Protein AF-A0A933A184-F1 (afdb_monomer)

Radius of gyration: 26.59 Å; Cα contacts (8 Å, |Δi|>4): 649; chains: 1; bounding box: 54×58×76 Å

Secondary structure (DSSP, 8-state):
-PPPTTTSPEEEE-S-HHHHHHHHHHHHHTT--EEEESSHHHHHHHHHHH--SEEEEETT-TTTTHHHHHHHHHHH----EEEEESS--HHHHHHHHHTT-SEEEESS--HHHHHHHHHHHHHHHTTSSSS--SEEEETTEEEETTTTEEEETTEE----HHHHHHHHHHHHSTT-EEEHHHHHHHHHTT-TTS-TT--HHHHHHHHHHHTT--GGG-SSEEEETTTEEEE--GGGSS-----TT-HHHHHHHHT--S-EEEE-TT-BEEEE-HHHHHHH---HHHHTTTSBHHHHH-TTSSSSS-TTS--HHHHHHHH-S--EEEEEE-TTS-EEEEEEEEPPTTS-SS--EEEEEE---TT-----------------

Nearest PDB structures (foldseek):
  4kfc-assembly1_B  TM=5.289E-01  e=9.473E-19  Escherichia coli K-12
  8fk2-assembly1_B  TM=9.811E-01  e=9.870E-12  Streptococcus mutans UA159
  6lgq-assembly1_D  TM=5.251E-01  e=1.660E-16  Escherichia coli
  1nxp-assembly1_A  TM=9.688E-01  e=1.565E-10  Streptococcus pneumoniae TIGR4
  6vbf-assembly1_A-2  TM=9.503E-01  e=6.748E-11  Acinetobacter baumannii

Mean predicted aligned error: 20.68 Å

pLDDT: mean 70.11, std 17.93, range [24.34, 97.81]

Structure (mmCIF, N/CA/C/O backbone):
data_AF-A0A933A184-F1
#
_entry.id   AF-A0A933A184-F1
#
loop_
_atom_site.group_PDB
_atom_site.id
_atom_site.type_symbol
_atom_site.label_atom_id
_atom_site.label_alt_id
_atom_site.label_comp_id
_atom_site.label_asym_id
_atom_site.label_entity_id
_atom_site.label_seq_id
_atom_site.pdbx_PDB_ins_code
_atom_site.Cartn_x
_atom_site.Cartn_y
_atom_site.Cartn_z
_atom_site.occupancy
_atom_site.B_iso_or_equiv
_atom_site.auth_seq_id
_atom_site.auth_comp_id
_atom_site.auth_asym_id
_atom_site.auth_atom_id
_atom_site.pdbx_PDB_model_num
ATOM 1 N N . MET A 1 1 ? -9.475 -7.153 -27.222 1.00 28.38 1 MET A N 1
ATOM 2 C CA . MET A 1 1 ? -8.738 -8.200 -26.487 1.00 28.38 1 MET A CA 1
ATOM 3 C C . MET A 1 1 ? -7.811 -7.467 -25.534 1.00 28.38 1 MET A C 1
ATOM 5 O O . MET A 1 1 ? -6.700 -7.119 -25.910 1.00 28.38 1 MET A O 1
ATOM 9 N N . GLU A 1 2 ? -8.349 -7.052 -24.390 1.00 27.42 2 GLU A N 1
ATOM 10 C CA . GLU A 1 2 ? -7.626 -6.240 -23.407 1.00 27.42 2 GLU A CA 1
ATOM 11 C C . GLU A 1 2 ? -6.734 -7.160 -22.573 1.00 27.42 2 GLU A C 1
ATOM 13 O O . GLU A 1 2 ? -7.216 -8.115 -21.969 1.00 27.42 2 GLU A O 1
ATOM 18 N N . LEU A 1 3 ? -5.425 -6.912 -22.611 1.00 30.03 3 LEU A N 1
ATOM 19 C CA . LEU A 1 3 ? -4.430 -7.655 -21.840 1.00 30.03 3 LEU A CA 1
ATOM 20 C C . LEU A 1 3 ? -4.545 -7.244 -20.368 1.00 30.03 3 LEU A C 1
ATOM 22 O O . LEU A 1 3 ? -4.397 -6.065 -20.038 1.00 30.03 3 LEU A O 1
ATOM 26 N N . SER A 1 4 ? -4.800 -8.213 -19.488 1.00 37.06 4 SER A N 1
ATOM 27 C CA . SER A 1 4 ? -4.857 -7.993 -18.040 1.00 37.06 4 SER A CA 1
ATOM 28 C C . SER A 1 4 ? -3.485 -7.550 -17.507 1.00 37.06 4 SER A C 1
ATOM 30 O O . SER A 1 4 ? -2.444 -7.881 -18.071 1.00 37.06 4 SER A O 1
ATOM 32 N N . ALA A 1 5 ? -3.427 -6.845 -16.372 1.00 42.38 5 ALA A N 1
ATOM 33 C CA . ALA A 1 5 ? -2.159 -6.544 -15.695 1.00 42.38 5 ALA A CA 1
ATOM 34 C C . ALA A 1 5 ? -1.381 -7.808 -15.261 1.00 42.38 5 ALA A C 1
ATOM 36 O O . ALA A 1 5 ? -0.171 -7.729 -15.073 1.00 42.38 5 ALA A O 1
ATOM 37 N N . THR A 1 6 ? -2.048 -8.966 -15.170 1.00 42.75 6 THR A N 1
ATOM 38 C CA . THR A 1 6 ? -1.423 -10.292 -15.001 1.00 42.75 6 THR A CA 1
ATOM 39 C C . THR A 1 6 ? -0.834 -10.886 -16.287 1.00 42.75 6 THR A C 1
ATOM 41 O O . THR A 1 6 ? -0.035 -11.811 -16.190 1.00 42.75 6 THR A O 1
ATOM 44 N N . ASP A 1 7 ? -1.152 -10.339 -17.466 1.00 56.91 7 ASP A N 1
ATOM 45 C CA . ASP A 1 7 ? -0.540 -10.722 -18.751 1.00 56.91 7 ASP A CA 1
ATOM 46 C C . ASP A 1 7 ? 0.686 -9.859 -19.101 1.00 56.91 7 ASP A C 1
ATOM 48 O O . ASP A 1 7 ? 1.442 -10.176 -20.026 1.00 56.91 7 ASP A O 1
ATOM 52 N N . ARG A 1 8 ? 0.900 -8.747 -18.381 1.00 78.00 8 ARG A N 1
ATOM 53 C CA . ARG A 1 8 ? 2.019 -7.829 -18.626 1.00 78.00 8 ARG A CA 1
ATOM 54 C C . ARG A 1 8 ? 3.267 -8.316 -17.882 1.00 78.00 8 ARG A C 1
ATOM 56 O O . ARG A 1 8 ? 3.212 -8.540 -16.674 1.00 78.00 8 ARG A O 1
ATOM 63 N N . PRO A 1 9 ? 4.408 -8.481 -18.570 1.00 90.25 9 PRO A N 1
ATOM 64 C CA . PRO A 1 9 ? 5.586 -9.089 -17.968 1.00 90.25 9 PRO A CA 1
ATOM 65 C C . PRO A 1 9 ? 6.286 -8.144 -16.983 1.00 90.25 9 PRO A C 1
ATOM 67 O O . PRO A 1 9 ? 6.159 -6.921 -17.063 1.00 90.25 9 PRO A O 1
ATOM 70 N N . ILE A 1 10 ? 7.086 -8.712 -16.085 1.00 95.56 10 ILE A N 1
ATOM 71 C CA . ILE A 1 10 ? 8.106 -7.986 -15.327 1.00 95.56 10 ILE A CA 1
ATOM 72 C C . ILE A 1 10 ? 9.330 -7.825 -16.229 1.00 95.56 10 ILE A C 1
ATOM 74 O O . ILE A 1 10 ? 9.844 -8.808 -16.762 1.00 95.56 10 ILE A O 1
ATOM 78 N N . LEU A 1 11 ? 9.814 -6.597 -16.397 1.00 97.19 11 LEU A N 1
ATOM 79 C CA . LEU A 1 11 ? 11.060 -6.322 -17.105 1.00 97.19 11 LEU A CA 1
ATOM 80 C C . LEU A 1 11 ? 12.222 -6.307 -16.112 1.00 97.19 11 LEU A C 1
ATOM 82 O O . LEU A 1 11 ? 12.249 -5.480 -15.206 1.00 97.19 11 LEU A O 1
ATOM 86 N N . VAL A 1 12 ? 13.189 -7.208 -16.289 1.00 97.81 12 VAL A N 1
ATOM 87 C CA . VAL A 1 12 ? 14.422 -7.264 -15.492 1.00 97.81 12 VAL A CA 1
ATOM 88 C C . VAL A 1 12 ? 15.578 -6.717 -16.323 1.00 97.81 12 VAL A C 1
ATOM 90 O O . VAL A 1 12 ? 16.049 -7.372 -17.254 1.00 97.81 12 VAL A O 1
ATOM 93 N N . ALA A 1 13 ? 16.045 -5.523 -15.972 1.00 97.50 13 ALA A N 1
ATOM 94 C CA . ALA A 1 13 ? 17.185 -4.854 -16.580 1.00 97.50 13 ALA A CA 1
ATOM 95 C C . ALA A 1 13 ? 18.401 -4.928 -15.642 1.00 97.50 13 ALA A C 1
ATOM 97 O O . ALA A 1 13 ? 18.451 -4.256 -14.610 1.00 97.50 13 ALA A O 1
ATOM 98 N N . ASP A 1 14 ? 19.385 -5.753 -15.996 1.00 95.81 14 ASP A N 1
ATOM 99 C CA . ASP A 1 14 ? 20.634 -5.922 -15.240 1.00 95.81 14 ASP A CA 1
ATOM 100 C C . ASP A 1 14 ? 21.777 -6.216 -16.214 1.00 95.81 14 ASP A C 1
ATOM 102 O O . ASP A 1 14 ? 21.627 -7.085 -17.067 1.00 95.81 14 ASP A O 1
ATOM 106 N N . GLY A 1 15 ? 22.908 -5.515 -16.106 1.00 94.50 15 GLY A N 1
ATOM 107 C CA . GLY A 1 15 ? 24.090 -5.750 -16.942 1.00 94.50 15 GLY A CA 1
ATOM 108 C C . GLY A 1 15 ? 24.782 -7.095 -16.686 1.00 94.50 15 GLY A C 1
ATOM 109 O O . GLY A 1 15 ? 25.413 -7.649 -17.586 1.00 94.50 15 GLY A O 1
ATOM 110 N N . ASP A 1 16 ? 24.626 -7.677 -15.494 1.00 94.31 16 ASP A N 1
ATOM 111 C CA . ASP A 1 16 ? 25.184 -8.984 -15.148 1.00 94.31 16 ASP A CA 1
ATOM 112 C C . ASP A 1 16 ? 24.213 -10.108 -15.545 1.00 94.31 16 ASP A C 1
ATOM 114 O O . ASP A 1 16 ? 23.157 -10.312 -14.941 1.00 94.31 16 ASP A O 1
ATOM 118 N N . ALA A 1 17 ? 24.597 -10.893 -16.555 1.00 93.81 17 ALA A N 1
ATOM 119 C CA . ALA A 1 17 ? 23.784 -11.994 -17.066 1.00 93.81 17 ALA A CA 1
ATOM 120 C C . ALA A 1 17 ? 23.496 -13.096 -16.029 1.00 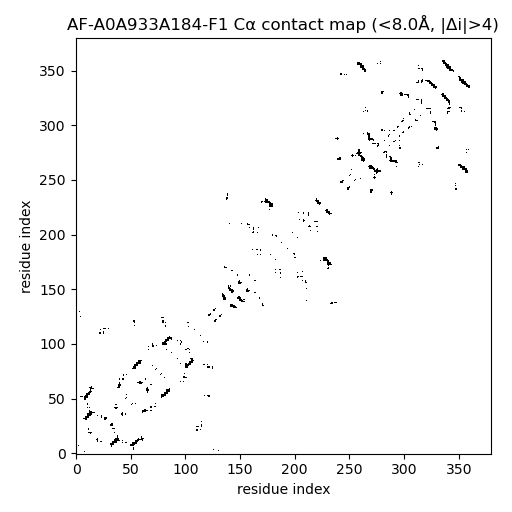93.81 17 ALA A C 1
ATOM 122 O O . ALA A 1 17 ? 22.443 -13.735 -16.095 1.00 93.81 17 ALA A O 1
ATOM 123 N N . ARG A 1 18 ? 24.397 -13.335 -15.065 1.00 93.00 18 ARG A N 1
ATOM 124 C CA . ARG A 1 18 ? 24.182 -14.337 -14.010 1.00 93.00 18 ARG A CA 1
ATOM 125 C C . ARG A 1 18 ? 23.131 -13.853 -13.021 1.00 93.00 18 ARG A C 1
ATOM 127 O O . ARG A 1 18 ? 22.246 -14.636 -12.670 1.00 93.00 18 ARG A O 1
ATOM 134 N N . ASN A 1 19 ? 23.205 -12.590 -12.603 1.00 92.06 19 ASN A N 1
ATOM 135 C CA . ASN A 1 19 ? 22.214 -12.000 -11.699 1.00 92.06 19 ASN A CA 1
ATOM 136 C C . ASN A 1 19 ? 20.852 -11.888 -12.381 1.00 92.06 19 ASN A C 1
ATOM 138 O O . ASN A 1 19 ? 19.857 -12.346 -11.820 1.00 92.06 19 ASN A O 1
ATOM 142 N N . ARG A 1 20 ? 20.820 -11.407 -13.630 1.00 94.81 20 ARG A N 1
ATOM 143 C CA . ARG A 1 20 ? 19.601 -11.324 -14.444 1.00 94.81 20 ARG A CA 1
ATOM 144 C C . ARG A 1 20 ? 18.892 -12.677 -14.551 1.00 94.81 20 ARG A C 1
ATOM 146 O O . ARG A 1 20 ? 17.727 -12.785 -14.172 1.00 94.81 20 ARG A O 1
ATOM 153 N N . ARG A 1 21 ? 19.632 -13.736 -14.914 1.00 93.50 21 ARG A N 1
ATOM 154 C CA . ARG A 1 21 ? 19.101 -15.107 -15.005 1.00 93.50 21 ARG A CA 1
ATOM 155 C C . ARG A 1 21 ? 18.569 -15.616 -13.665 1.00 93.50 21 ARG A C 1
ATOM 157 O O . ARG A 1 21 ? 17.517 -16.247 -13.638 1.00 93.50 21 ARG A O 1
ATOM 164 N N . ARG A 1 22 ? 19.288 -15.386 -12.560 1.00 93.50 22 ARG A N 1
ATOM 165 C CA . ARG A 1 22 ? 18.853 -15.811 -11.215 1.00 93.50 22 ARG A CA 1
ATOM 166 C C . ARG A 1 22 ? 17.552 -15.125 -10.804 1.00 93.50 22 ARG A C 1
ATOM 168 O O . ARG A 1 22 ? 16.638 -15.796 -10.333 1.00 93.50 22 ARG A O 1
ATOM 175 N N . THR A 1 23 ? 17.461 -13.816 -11.019 1.00 93.44 23 THR A N 1
ATOM 176 C CA . THR A 1 23 ? 16.263 -13.024 -10.725 1.00 93.44 23 THR A CA 1
ATOM 177 C C . THR A 1 23 ? 15.078 -13.475 -11.571 1.00 93.44 23 THR A C 1
ATOM 179 O O . THR A 1 23 ? 14.004 -13.721 -11.024 1.00 93.44 23 THR A O 1
ATOM 182 N N . ARG A 1 24 ? 15.278 -13.674 -12.881 1.00 94.19 24 ARG A N 1
ATOM 183 C CA . ARG A 1 24 ? 14.244 -14.203 -13.777 1.00 94.19 24 ARG A CA 1
ATOM 184 C C . ARG A 1 24 ? 13.709 -15.548 -13.292 1.00 94.19 24 ARG A C 1
ATOM 186 O O . ARG A 1 24 ? 12.504 -15.686 -13.125 1.00 94.19 24 ARG A O 1
ATOM 193 N N . GLN A 1 25 ? 14.591 -16.511 -13.018 1.00 90.62 25 GLN A N 1
ATOM 194 C CA . GLN A 1 25 ? 14.183 -17.847 -12.571 1.00 90.62 25 GLN A CA 1
ATOM 195 C C . GLN A 1 25 ? 13.356 -17.808 -11.282 1.00 90.62 25 GLN A C 1
ATOM 197 O O . GLN A 1 25 ? 12.382 -18.544 -11.158 1.00 90.62 25 GLN A O 1
ATOM 202 N N . ALA A 1 26 ? 13.718 -16.943 -10.333 1.00 85.81 26 ALA A N 1
ATOM 203 C CA . ALA A 1 26 ? 12.967 -16.794 -9.091 1.00 85.81 26 ALA A CA 1
ATOM 204 C C . ALA A 1 26 ? 11.577 -16.171 -9.307 1.00 85.81 26 ALA A C 1
ATOM 206 O O . ALA A 1 26 ? 10.613 -16.596 -8.675 1.00 85.81 26 ALA A O 1
ATOM 207 N N . LEU A 1 27 ? 11.460 -15.187 -10.202 1.00 87.00 27 LEU A N 1
ATOM 208 C CA . LEU A 1 27 ? 10.184 -14.545 -10.535 1.00 87.00 27 LEU A CA 1
ATOM 209 C C . LEU A 1 27 ? 9.262 -15.474 -11.334 1.00 87.00 27 LEU A C 1
ATOM 211 O O . LEU A 1 27 ? 8.076 -15.559 -11.025 1.00 87.00 27 LEU A O 1
ATOM 215 N N . GLU A 1 28 ? 9.800 -16.220 -12.298 1.00 84.62 28 GLU A N 1
ATOM 216 C CA . GLU A 1 28 ? 9.050 -17.238 -13.046 1.00 84.62 28 GLU A CA 1
ATOM 217 C C . GLU A 1 28 ? 8.556 -18.355 -12.121 1.00 84.62 28 GLU A C 1
ATOM 219 O O . GLU A 1 28 ? 7.378 -18.705 -12.155 1.00 84.62 28 GLU A O 1
ATOM 224 N N . ALA A 1 29 ? 9.415 -18.856 -11.223 1.00 75.25 29 ALA A N 1
ATOM 225 C CA . ALA A 1 29 ? 9.019 -19.833 -10.206 1.00 75.25 29 ALA A CA 1
ATOM 226 C C . ALA A 1 29 ? 7.927 -19.294 -9.262 1.00 75.25 29 ALA A C 1
ATOM 228 O O . ALA A 1 29 ? 7.147 -20.063 -8.705 1.00 75.25 29 ALA A O 1
ATOM 229 N N . ALA A 1 30 ? 7.853 -17.971 -9.093 1.00 72.56 30 ALA A N 1
ATOM 230 C CA . ALA A 1 30 ? 6.823 -17.292 -8.316 1.00 72.56 30 ALA A CA 1
ATOM 231 C C . ALA A 1 30 ? 5.543 -16.966 -9.114 1.00 72.56 30 ALA A C 1
ATOM 233 O O . ALA A 1 30 ? 4.636 -16.360 -8.531 1.00 72.56 30 ALA A O 1
ATOM 234 N N . GLY A 1 31 ? 5.467 -17.369 -10.390 1.00 74.69 31 GLY A N 1
ATOM 235 C CA . GLY A 1 31 ? 4.292 -17.256 -11.258 1.00 74.69 31 GLY A CA 1
ATOM 236 C C . GLY A 1 31 ? 4.252 -16.026 -12.170 1.00 74.69 31 GLY A C 1
ATOM 237 O O . GLY A 1 31 ? 3.202 -15.743 -12.740 1.00 74.69 31 GLY A O 1
ATOM 238 N N . PHE A 1 32 ? 5.346 -15.272 -12.307 1.00 81.81 32 PHE A N 1
ATOM 239 C CA . PHE A 1 32 ? 5.382 -14.070 -13.146 1.00 81.81 32 PHE A CA 1
ATOM 240 C C . PHE A 1 32 ? 5.907 -14.349 -14.556 1.00 81.81 32 PHE A C 1
ATOM 242 O O . PHE A 1 32 ? 6.893 -15.063 -14.730 1.00 81.81 32 PHE A O 1
ATOM 249 N N . ALA A 1 33 ? 5.315 -13.702 -15.563 1.00 88.94 33 ALA A N 1
ATOM 250 C CA . ALA A 1 33 ? 5.940 -13.575 -16.877 1.00 88.94 33 ALA A CA 1
ATOM 251 C C . ALA A 1 33 ? 7.102 -12.575 -16.794 1.00 88.94 33 ALA A C 1
ATOM 253 O O . ALA A 1 33 ? 6.947 -11.497 -16.219 1.00 88.94 33 ALA A O 1
ATOM 254 N N . VAL A 1 34 ? 8.260 -12.909 -17.369 1.00 93.50 34 VAL A N 1
ATOM 255 C CA . VAL A 1 34 ? 9.469 -12.079 -17.275 1.00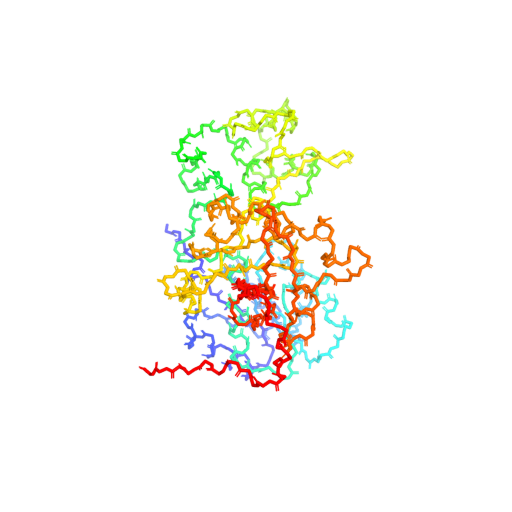 93.50 34 VAL A CA 1
ATOM 256 C C . VAL A 1 34 ? 10.077 -11.847 -18.654 1.00 93.50 34 VAL A C 1
ATOM 258 O O . VAL A 1 34 ? 10.170 -12.760 -19.469 1.00 93.50 34 VAL A O 1
ATOM 261 N N . ILE A 1 35 ? 10.517 -10.616 -18.901 1.00 96.50 35 ILE A N 1
ATOM 262 C CA . ILE A 1 35 ? 11.359 -10.241 -20.039 1.00 96.50 35 ILE A CA 1
ATOM 263 C C . ILE A 1 35 ? 12.666 -9.633 -19.520 1.00 96.50 35 ILE A C 1
ATOM 265 O O . ILE A 1 35 ? 12.695 -9.014 -18.458 1.00 96.50 35 ILE A O 1
ATOM 269 N N . GLU A 1 36 ? 13.760 -9.824 -20.252 1.00 97.25 36 GLU A N 1
ATOM 270 C CA . GLU A 1 36 ? 15.105 -9.433 -19.818 1.00 97.25 36 GLU A CA 1
ATOM 271 C C . GLU A 1 36 ? 15.686 -8.333 -20.714 1.00 97.25 36 GLU A C 1
ATOM 273 O O . GLU A 1 36 ? 15.532 -8.371 -21.935 1.00 97.25 36 GLU A O 1
ATOM 278 N N . ALA A 1 37 ? 16.416 -7.398 -20.104 1.00 96.00 37 ALA A N 1
ATOM 279 C CA . ALA A 1 37 ? 17.273 -6.434 -20.788 1.00 96.00 37 ALA A CA 1
ATOM 280 C C . ALA A 1 37 ? 18.697 -6.471 -20.213 1.00 96.00 37 ALA A C 1
ATOM 282 O O . ALA A 1 37 ? 18.888 -6.510 -18.996 1.00 96.00 37 ALA A O 1
ATOM 283 N N . GLY A 1 38 ? 19.702 -6.471 -21.090 1.00 95.12 38 GLY A N 1
ATOM 284 C CA . GLY A 1 38 ? 21.117 -6.433 -20.712 1.00 95.12 38 GLY A CA 1
ATOM 285 C C . GLY A 1 38 ? 21.694 -5.022 -20.588 1.00 95.12 38 GLY A C 1
ATOM 286 O O . GLY A 1 38 ? 22.744 -4.849 -19.974 1.00 95.12 38 GLY A O 1
ATOM 287 N N . ASP A 1 39 ? 21.030 -4.015 -21.154 1.00 94.19 39 ASP A N 1
ATOM 288 C CA . ASP A 1 39 ? 21.493 -2.629 -21.166 1.00 94.19 39 ASP A CA 1
ATOM 289 C C . ASP A 1 39 ? 20.333 -1.618 -21.198 1.00 94.19 39 ASP A C 1
ATOM 291 O O . ASP A 1 39 ? 19.153 -1.975 -21.264 1.00 94.19 39 ASP A O 1
ATOM 295 N N . GLY A 1 40 ? 20.680 -0.334 -21.071 1.00 91.81 40 GLY A N 1
ATOM 296 C CA . GLY A 1 40 ? 19.714 0.759 -20.998 1.00 91.81 40 GLY A CA 1
ATOM 297 C C . GLY A 1 40 ? 18.838 0.923 -22.250 1.00 91.81 40 GLY A C 1
ATOM 298 O O . GLY A 1 40 ? 17.630 1.098 -22.088 1.00 91.81 40 GLY A O 1
ATOM 299 N N . PRO A 1 41 ? 19.374 0.854 -23.485 1.00 93.81 41 PRO A N 1
ATOM 300 C CA . PRO A 1 41 ? 18.586 0.994 -24.704 1.00 93.81 41 PRO A CA 1
ATOM 301 C C . PRO A 1 41 ? 17.574 -0.138 -24.831 1.00 93.81 41 PRO A C 1
ATOM 303 O O . PRO A 1 41 ? 16.389 0.128 -25.021 1.00 93.81 41 PRO A O 1
ATOM 306 N N . GLN A 1 42 ? 18.004 -1.386 -24.599 1.00 93.12 42 GLN A N 1
ATOM 307 C CA . GLN A 1 42 ? 17.097 -2.527 -24.612 1.00 93.12 42 GLN A CA 1
ATOM 308 C C . GLN A 1 42 ? 16.010 -2.393 -23.538 1.00 93.12 42 GLN A C 1
ATOM 310 O O . GLN A 1 42 ? 14.849 -2.706 -23.801 1.00 93.12 42 GLN A O 1
ATOM 315 N N . ALA A 1 43 ? 16.352 -1.900 -22.342 1.00 94.25 43 ALA A N 1
ATOM 316 C CA . ALA A 1 43 ? 15.375 -1.666 -21.283 1.00 94.25 43 ALA A CA 1
ATOM 317 C C . ALA A 1 43 ? 14.329 -0.614 -21.686 1.00 94.25 43 ALA A C 1
ATOM 319 O O . ALA A 1 43 ? 13.137 -0.835 -21.482 1.00 94.25 43 ALA A O 1
ATOM 320 N N . LEU A 1 44 ? 14.749 0.503 -22.287 1.00 91.31 44 LEU A N 1
ATOM 321 C CA . LEU A 1 44 ? 13.843 1.562 -22.737 1.00 91.31 44 LEU A CA 1
ATOM 322 C C . LEU A 1 44 ? 12.926 1.097 -23.875 1.00 91.31 44 LEU A C 1
ATOM 324 O O . LEU A 1 44 ? 11.730 1.392 -23.862 1.00 91.31 44 LEU A O 1
ATOM 328 N N . ASP A 1 45 ? 13.460 0.348 -24.836 1.00 90.56 45 ASP A N 1
ATOM 329 C CA . ASP A 1 45 ? 12.681 -0.150 -25.969 1.00 90.56 45 ASP A CA 1
ATOM 330 C C . ASP A 1 45 ? 11.674 -1.214 -25.534 1.00 90.56 45 ASP A C 1
ATOM 332 O O . ASP A 1 45 ? 10.494 -1.136 -25.882 1.00 90.56 45 ASP A O 1
ATOM 336 N N . LEU A 1 46 ? 12.092 -2.162 -24.690 1.00 88.81 46 LEU A N 1
ATOM 337 C CA . LEU A 1 46 ? 11.183 -3.159 -24.128 1.00 88.81 46 LEU A CA 1
ATOM 338 C C . LEU A 1 46 ? 10.133 -2.530 -23.211 1.00 88.81 46 LEU A C 1
ATOM 340 O O . LEU A 1 46 ? 8.975 -2.944 -23.266 1.00 88.81 46 LEU A O 1
ATOM 344 N N . ALA A 1 47 ? 10.491 -1.524 -22.408 1.00 85.69 47 ALA A N 1
ATOM 345 C CA . ALA A 1 47 ? 9.531 -0.812 -21.567 1.00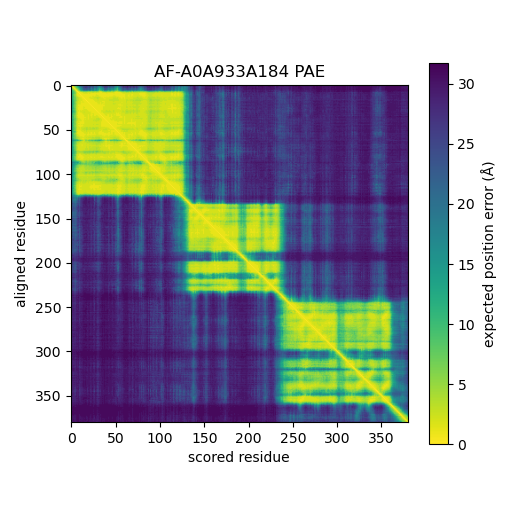 85.69 47 ALA A CA 1
ATOM 346 C C . ALA A 1 47 ? 8.428 -0.147 -22.406 1.00 85.69 47 ALA A C 1
ATOM 348 O O . ALA A 1 47 ? 7.254 -0.234 -22.048 1.00 85.69 47 ALA A O 1
ATOM 349 N N . ARG A 1 48 ? 8.787 0.445 -23.554 1.00 83.19 48 ARG A N 1
ATOM 350 C CA . ARG A 1 48 ? 7.834 1.063 -24.489 1.00 83.19 48 ARG A CA 1
ATOM 351 C C . ARG A 1 48 ? 6.960 0.045 -25.220 1.00 83.19 48 ARG A C 1
ATOM 353 O O . ARG A 1 48 ? 5.755 0.240 -25.318 1.00 83.19 48 ARG A O 1
ATOM 360 N N . ILE A 1 49 ? 7.551 -1.035 -25.730 1.00 82.19 49 ILE A N 1
ATOM 361 C CA . ILE A 1 49 ? 6.850 -1.997 -26.599 1.00 82.19 49 ILE A CA 1
ATOM 362 C C . ILE A 1 49 ? 6.005 -2.987 -25.789 1.00 82.19 49 ILE A C 1
ATOM 364 O O . ILE A 1 49 ? 4.931 -3.397 -26.223 1.00 82.19 49 ILE A O 1
ATOM 368 N N . ARG A 1 50 ? 6.505 -3.424 -24.628 1.00 82.81 50 ARG A N 1
ATOM 369 C CA . ARG A 1 50 ? 5.905 -4.516 -23.841 1.00 82.81 50 ARG A CA 1
ATOM 370 C C . ARG A 1 50 ? 5.086 -4.029 -22.650 1.00 82.81 50 ARG A C 1
ATOM 372 O O . ARG A 1 50 ? 4.395 -4.850 -22.056 1.00 82.81 50 ARG A O 1
ATOM 379 N N . ILE A 1 51 ? 5.164 -2.735 -22.322 1.00 83.12 51 ILE A N 1
ATOM 380 C CA . ILE A 1 51 ? 4.381 -2.060 -21.274 1.00 83.12 51 ILE A CA 1
ATOM 381 C C . ILE A 1 51 ? 4.385 -2.882 -19.967 1.00 83.12 51 ILE A C 1
ATOM 383 O O . ILE A 1 51 ? 3.341 -3.381 -19.533 1.00 83.12 51 ILE A O 1
ATOM 387 N N . PRO A 1 52 ? 5.563 -3.102 -19.356 1.00 86.62 52 PRO A N 1
ATOM 388 C CA . PRO A 1 52 ? 5.707 -4.040 -18.252 1.00 86.62 52 PRO A CA 1
ATOM 389 C C . PRO A 1 52 ? 4.841 -3.658 -17.046 1.00 86.62 52 PRO A C 1
ATOM 391 O O . PRO A 1 52 ? 4.500 -2.493 -16.836 1.00 86.62 52 PRO A O 1
ATOM 394 N N . ALA A 1 53 ? 4.489 -4.654 -16.236 1.00 86.25 53 ALA A N 1
ATOM 395 C CA . ALA A 1 53 ? 3.780 -4.432 -14.976 1.00 86.25 53 ALA A CA 1
ATOM 396 C C . ALA A 1 53 ? 4.717 -3.912 -13.872 1.00 86.25 53 ALA A C 1
ATOM 398 O O . ALA A 1 53 ? 4.272 -3.220 -12.963 1.00 86.25 53 ALA A O 1
ATOM 399 N N . LEU A 1 54 ? 6.008 -4.245 -13.958 1.00 94.00 54 LEU A N 1
ATOM 400 C CA . LEU A 1 54 ? 7.068 -3.826 -13.043 1.00 94.00 54 LEU A CA 1
ATOM 401 C C . LEU A 1 54 ? 8.399 -3.782 -13.788 1.00 94.00 54 LEU A C 1
ATOM 403 O O . LEU A 1 54 ? 8.691 -4.673 -14.587 1.00 94.00 54 LEU A O 1
ATOM 407 N N . LEU A 1 55 ? 9.216 -2.779 -13.479 1.00 96.25 55 LEU A N 1
ATOM 408 C CA . LEU A 1 55 ? 10.609 -2.708 -13.893 1.00 96.25 55 LEU A CA 1
ATOM 409 C C . LEU A 1 55 ? 11.519 -3.000 -12.696 1.00 96.25 55 LEU A C 1
ATOM 411 O O . LEU A 1 55 ? 11.484 -2.298 -11.690 1.00 96.25 55 LEU A O 1
ATOM 415 N N . ILE A 1 56 ? 12.372 -4.010 -12.821 1.00 97.44 56 ILE A N 1
ATOM 416 C CA . ILE A 1 56 ? 13.487 -4.247 -11.906 1.00 97.44 56 ILE A CA 1
ATOM 417 C C . ILE A 1 56 ? 14.746 -3.740 -12.595 1.00 97.44 56 ILE A C 1
ATOM 419 O O . ILE A 1 56 ? 15.115 -4.252 -13.651 1.00 97.44 56 ILE A O 1
ATOM 423 N N . LEU A 1 57 ? 15.389 -2.729 -12.017 1.00 96.69 57 LEU A N 1
ATOM 424 C CA . LEU A 1 57 ? 16.477 -1.992 -12.650 1.00 96.69 57 LEU A CA 1
ATOM 425 C C . LEU A 1 57 ? 17.733 -2.013 -11.781 1.00 96.69 57 LEU A C 1
ATOM 427 O O . LEU A 1 57 ? 17.763 -1.433 -10.700 1.00 96.69 57 LEU A O 1
ATOM 431 N N . SER A 1 58 ? 18.789 -2.664 -12.252 1.00 94.69 58 SER A N 1
ATOM 432 C CA . SER A 1 58 ? 20.062 -2.743 -11.537 1.00 94.69 58 SER A CA 1
ATOM 433 C C . SER A 1 58 ? 20.980 -1.573 -11.866 1.00 94.69 58 SER A C 1
ATOM 435 O O . SER A 1 58 ? 21.062 -1.141 -13.015 1.00 94.69 58 SER A O 1
ATOM 437 N N . THR A 1 59 ? 21.754 -1.103 -10.886 1.00 92.38 59 THR A N 1
ATOM 438 C CA . THR A 1 59 ? 22.793 -0.080 -11.104 1.00 92.38 59 THR A CA 1
ATOM 439 C C . THR A 1 59 ? 23.914 -0.536 -12.046 1.00 92.38 59 THR A C 1
ATOM 441 O O . THR A 1 59 ? 24.701 0.294 -12.488 1.00 92.38 59 THR A O 1
ATOM 444 N N . SER A 1 60 ? 23.995 -1.833 -12.367 1.00 91.25 60 SER A N 1
ATOM 445 C CA . SER A 1 60 ? 24.917 -2.387 -13.371 1.00 91.25 60 SER A CA 1
ATOM 446 C C . SER A 1 60 ? 24.529 -2.046 -14.819 1.00 91.25 60 SER A C 1
ATOM 448 O O . SER A 1 60 ? 25.350 -2.207 -15.721 1.00 91.25 60 SER A O 1
ATOM 450 N N . VAL A 1 61 ? 23.290 -1.599 -15.063 1.00 92.56 61 VAL A N 1
ATOM 451 C CA . VAL A 1 61 ? 22.809 -1.212 -16.396 1.00 92.56 61 VAL A CA 1
ATOM 452 C C . VAL A 1 61 ? 23.539 0.041 -16.868 1.00 92.56 61 VAL A C 1
ATOM 454 O O . VAL A 1 61 ? 23.569 1.056 -16.170 1.00 92.56 61 VAL A O 1
ATOM 457 N N . ALA A 1 62 ? 24.096 -0.026 -18.077 1.00 86.06 62 ALA A N 1
ATOM 458 C CA . ALA A 1 62 ? 24.862 1.052 -18.686 1.00 86.06 62 ALA A CA 1
ATOM 459 C C . ALA A 1 62 ? 24.309 1.450 -20.065 1.00 86.06 62 ALA A C 1
ATOM 461 O O . ALA A 1 62 ? 23.676 0.649 -20.756 1.00 86.06 62 ALA A O 1
ATOM 462 N N . ARG A 1 63 ? 24.659 2.676 -20.481 1.00 86.12 63 ARG A N 1
ATOM 463 C CA . ARG A 1 63 ? 24.474 3.243 -21.832 1.00 86.12 63 ARG A CA 1
ATOM 464 C C . ARG A 1 63 ? 23.021 3.367 -22.352 1.00 86.12 63 ARG A C 1
ATOM 466 O O . ARG A 1 63 ? 22.799 2.906 -23.460 1.00 86.12 63 ARG A O 1
ATOM 473 N N . PRO A 1 64 ? 22.052 4.034 -21.694 1.00 85.88 64 PRO A N 1
ATOM 474 C CA . PRO A 1 64 ? 22.202 4.926 -20.545 1.00 85.88 64 PRO A CA 1
ATOM 475 C C . PRO A 1 64 ? 22.171 4.196 -19.199 1.00 85.88 64 PRO A C 1
ATOM 477 O O . PRO A 1 64 ? 21.750 3.045 -19.100 1.00 85.88 64 PRO A O 1
ATOM 480 N N . GLY A 1 65 ? 22.669 4.864 -18.157 1.00 84.50 65 GLY A N 1
ATOM 481 C CA . GLY A 1 65 ? 22.717 4.304 -16.804 1.00 84.50 65 GLY A CA 1
ATOM 482 C C . GLY A 1 65 ? 21.330 4.143 -16.172 1.00 84.50 65 GLY A C 1
ATOM 483 O O . GLY A 1 65 ? 20.374 4.801 -16.578 1.00 84.50 65 GLY A O 1
ATOM 484 N N . ALA A 1 66 ? 21.222 3.320 -15.126 1.00 87.50 66 ALA A N 1
ATOM 485 C CA . ALA A 1 66 ? 19.960 3.031 -14.430 1.00 87.50 66 ALA A CA 1
ATOM 486 C C . ALA A 1 66 ? 19.135 4.279 -14.035 1.00 87.50 66 ALA A C 1
ATOM 488 O O . ALA A 1 66 ? 17.940 4.349 -14.309 1.00 87.50 66 ALA A O 1
ATOM 489 N N . LEU A 1 67 ? 19.753 5.302 -13.435 1.00 83.62 67 LEU A N 1
ATOM 490 C CA . LEU A 1 67 ? 19.035 6.529 -13.048 1.00 83.62 67 LEU A CA 1
ATOM 491 C C . LEU A 1 67 ? 18.495 7.300 -14.259 1.00 83.62 67 LEU A C 1
ATOM 493 O O . LEU A 1 67 ? 17.415 7.886 -14.207 1.00 83.62 67 LEU A O 1
ATOM 497 N N . GLU A 1 68 ? 19.230 7.285 -15.366 1.00 83.06 68 GLU A N 1
ATOM 498 C CA . GLU A 1 68 ? 18.817 7.946 -16.595 1.00 83.06 68 GLU A CA 1
ATOM 499 C C . GLU A 1 68 ? 17.700 7.168 -17.300 1.00 83.06 68 GLU A C 1
ATOM 501 O O . GLU A 1 68 ? 16.745 7.785 -17.771 1.00 83.06 68 GLU A O 1
ATOM 506 N N . VAL A 1 69 ? 17.756 5.832 -17.301 1.00 88.25 69 VAL A N 1
ATOM 507 C CA . VAL A 1 69 ? 16.645 4.971 -17.740 1.00 88.25 69 VAL A CA 1
ATOM 508 C C . VAL A 1 69 ? 15.387 5.263 -16.917 1.00 88.25 69 VAL A C 1
ATOM 510 O O . VAL A 1 69 ? 14.330 5.507 -17.495 1.00 88.25 69 VAL A O 1
ATOM 513 N N . CYS A 1 70 ? 15.507 5.319 -15.585 1.00 84.50 70 CYS A N 1
ATOM 514 C CA . CYS A 1 70 ? 14.407 5.658 -14.678 1.00 84.50 70 CYS A CA 1
ATOM 515 C C . CYS A 1 70 ? 13.781 7.010 -15.041 1.00 84.50 70 CYS A C 1
ATOM 517 O O . CYS A 1 70 ? 12.576 7.101 -15.267 1.00 84.50 70 CYS A O 1
ATOM 519 N N . ARG A 1 71 ? 14.610 8.050 -15.196 1.00 82.38 71 ARG A N 1
ATOM 520 C CA . ARG A 1 71 ? 14.159 9.390 -15.586 1.00 82.38 71 ARG A CA 1
ATOM 521 C C . ARG A 1 71 ? 13.449 9.404 -16.941 1.00 82.38 71 ARG A C 1
ATOM 523 O O . ARG A 1 71 ? 12.481 10.139 -17.090 1.00 82.38 71 ARG A O 1
ATOM 530 N N . HIS A 1 72 ? 13.922 8.639 -17.925 1.00 83.88 72 HIS A N 1
ATOM 531 C CA . HIS A 1 72 ? 13.267 8.552 -19.233 1.00 83.88 72 HIS A CA 1
ATOM 532 C C . HIS A 1 72 ? 11.895 7.892 -19.133 1.00 83.88 72 HIS A C 1
ATOM 534 O O . HIS A 1 72 ? 10.929 8.443 -19.644 1.00 83.88 72 HIS A O 1
ATOM 540 N N . ILE A 1 73 ? 11.801 6.760 -18.435 1.00 83.44 73 ILE A N 1
ATOM 541 C CA . ILE A 1 73 ? 10.536 6.040 -18.252 1.00 83.44 73 ILE A CA 1
ATOM 542 C C . ILE A 1 73 ? 9.527 6.908 -17.496 1.00 83.44 73 ILE A C 1
ATOM 544 O O . ILE A 1 73 ? 8.373 6.981 -17.897 1.00 83.44 73 ILE A O 1
ATOM 548 N N . ARG A 1 74 ? 9.971 7.640 -16.469 1.00 81.12 74 ARG A N 1
ATOM 549 C CA . ARG A 1 74 ? 9.119 8.518 -15.653 1.00 81.12 74 ARG A CA 1
ATOM 550 C C . ARG A 1 74 ? 8.525 9.719 -16.384 1.00 81.12 74 ARG A C 1
ATOM 552 O O . ARG A 1 74 ? 7.599 10.321 -15.856 1.00 81.12 74 ARG A O 1
ATOM 559 N N . ARG A 1 75 ? 9.025 10.088 -17.567 1.00 76.19 75 ARG A N 1
ATOM 560 C CA . ARG A 1 75 ? 8.383 11.140 -18.377 1.00 76.19 75 ARG A CA 1
ATOM 561 C C . ARG A 1 75 ? 7.038 10.688 -18.935 1.00 76.19 75 ARG A C 1
ATOM 563 O O . ARG A 1 75 ? 6.129 11.502 -19.025 1.00 76.19 75 ARG A O 1
ATOM 570 N N . ASP A 1 76 ? 6.935 9.400 -19.259 1.00 70.69 76 ASP A N 1
ATOM 571 C CA . ASP A 1 76 ? 5.838 8.857 -20.060 1.00 70.69 76 ASP A CA 1
ATOM 572 C C . ASP A 1 76 ? 5.102 7.695 -19.354 1.00 70.69 76 ASP A C 1
ATOM 574 O O . ASP A 1 76 ? 4.120 7.173 -19.880 1.00 70.69 76 ASP A O 1
ATOM 578 N N . SER A 1 77 ? 5.575 7.242 -18.181 1.00 76.19 77 SER A N 1
ATOM 579 C CA . SER A 1 77 ? 5.051 6.061 -17.486 1.00 76.19 77 SER A CA 1
ATOM 580 C C . SER A 1 77 ? 5.241 6.069 -15.961 1.00 76.19 77 SER A C 1
ATOM 582 O O . SER A 1 77 ? 6.338 6.278 -15.432 1.00 76.19 77 SER A O 1
ATOM 584 N N . ASP A 1 78 ? 4.176 5.668 -15.263 1.00 79.25 78 ASP A N 1
ATOM 585 C CA . ASP A 1 78 ? 4.142 5.414 -13.816 1.00 79.25 78 ASP A CA 1
ATOM 586 C C . ASP A 1 78 ? 4.349 3.929 -13.457 1.00 79.25 78 ASP A C 1
ATOM 588 O O . ASP A 1 78 ? 3.976 3.484 -12.372 1.00 79.25 78 ASP A O 1
ATOM 592 N N . VAL A 1 79 ? 4.926 3.118 -14.358 1.00 85.12 79 VAL A N 1
ATOM 593 C CA . VAL A 1 79 ? 5.247 1.709 -14.052 1.00 85.12 79 VAL A CA 1
ATOM 594 C C . VAL A 1 79 ? 6.087 1.625 -12.769 1.00 85.12 79 VAL A C 1
ATOM 596 O O . VAL A 1 79 ? 7.050 2.380 -12.644 1.00 85.12 79 VAL A O 1
ATOM 599 N N . PRO A 1 80 ? 5.781 0.749 -11.798 1.00 87.00 80 PRO A N 1
ATOM 600 C CA . PRO A 1 80 ? 6.595 0.652 -10.593 1.00 87.00 80 PRO A CA 1
ATOM 601 C C . PRO A 1 80 ? 8.037 0.251 -10.938 1.00 87.00 80 PRO A C 1
ATOM 603 O O . PRO A 1 80 ? 8.268 -0.570 -11.832 1.00 87.00 80 PRO A O 1
ATOM 606 N N . ILE A 1 81 ? 9.004 0.816 -10.216 1.00 93.56 81 ILE A N 1
ATOM 607 C CA . ILE A 1 81 ? 10.438 0.581 -10.393 1.00 93.56 81 ILE A CA 1
ATOM 608 C C . ILE A 1 81 ? 11.039 0.087 -9.072 1.00 93.56 81 ILE A C 1
ATOM 610 O O . ILE A 1 81 ? 11.050 0.811 -8.076 1.00 93.56 81 ILE A O 1
ATOM 614 N N . LEU A 1 82 ? 11.580 -1.135 -9.085 1.00 95.38 82 LEU A N 1
ATOM 615 C CA . LEU A 1 82 ? 12.448 -1.681 -8.039 1.00 95.38 82 LEU A CA 1
ATOM 616 C C . LEU A 1 82 ? 13.909 -1.517 -8.460 1.00 95.38 82 LEU A C 1
ATOM 618 O O . LEU A 1 82 ? 14.349 -2.165 -9.411 1.00 95.38 82 LEU A O 1
ATOM 622 N N . MET A 1 83 ? 14.681 -0.700 -7.747 1.00 93.25 83 MET A N 1
ATOM 623 C CA . MET A 1 83 ? 16.098 -0.505 -8.059 1.00 93.25 83 MET A CA 1
ATOM 624 C C . MET A 1 83 ? 17.005 -1.458 -7.269 1.00 93.25 83 MET A C 1
ATOM 626 O O . MET A 1 83 ? 16.914 -1.535 -6.043 1.00 93.25 83 MET A O 1
ATOM 630 N N . LEU A 1 84 ? 17.913 -2.160 -7.954 1.00 94.12 84 LEU A N 1
ATOM 631 C CA . LEU A 1 84 ? 18.949 -2.985 -7.322 1.00 94.12 84 LEU A CA 1
ATOM 632 C C . LEU A 1 84 ? 20.248 -2.177 -7.228 1.00 94.12 84 LEU A C 1
ATOM 634 O O . LEU A 1 84 ? 20.868 -1.871 -8.247 1.00 94.12 84 LEU A O 1
ATOM 638 N N . LEU A 1 85 ? 20.649 -1.810 -6.013 1.00 86.25 85 LEU A N 1
ATOM 639 C CA . LEU A 1 85 ? 21.822 -0.975 -5.753 1.00 86.25 85 LEU A CA 1
ATOM 640 C C . LEU A 1 85 ? 23.073 -1.834 -5.560 1.00 86.25 85 LEU A C 1
ATOM 642 O O . LEU A 1 85 ? 23.044 -2.825 -4.836 1.00 86.25 85 LEU A O 1
ATOM 646 N N . ALA A 1 86 ? 24.207 -1.427 -6.130 1.00 83.31 86 ALA A N 1
ATOM 647 C CA . ALA A 1 86 ? 25.483 -2.116 -5.916 1.00 83.31 86 ALA A CA 1
ATOM 648 C C . ALA A 1 86 ? 25.970 -2.063 -4.454 1.00 83.31 86 ALA A C 1
ATOM 650 O O . ALA A 1 86 ? 26.735 -2.928 -4.032 1.00 83.31 86 ALA A O 1
ATOM 651 N N . ARG A 1 87 ? 25.570 -1.035 -3.690 1.00 76.88 87 ARG A N 1
ATOM 652 C CA . ARG A 1 87 ? 25.937 -0.838 -2.280 1.00 76.88 87 ARG A CA 1
ATOM 653 C C . ARG A 1 87 ? 24.791 -0.196 -1.507 1.00 76.88 87 ARG A C 1
ATOM 655 O O . ARG A 1 87 ? 23.996 0.552 -2.072 1.00 76.88 87 ARG A O 1
ATOM 662 N N . ARG A 1 88 ? 24.739 -0.4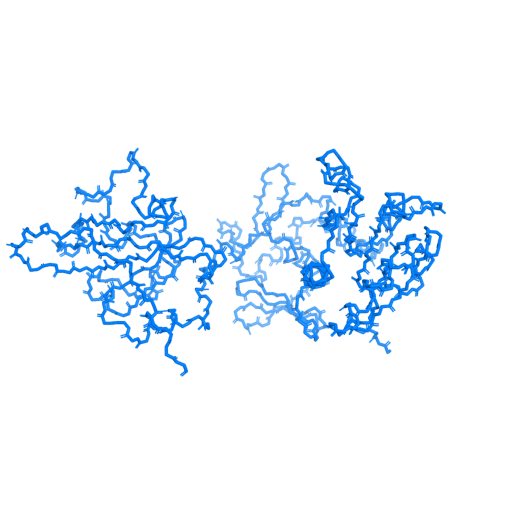68 -0.201 1.00 68.31 88 ARG A N 1
ATOM 663 C CA . ARG A 1 88 ? 23.805 0.173 0.727 1.00 68.31 88 ARG A CA 1
ATOM 664 C C . ARG A 1 88 ? 24.417 1.480 1.225 1.00 68.31 88 ARG A C 1
ATOM 666 O O . ARG A 1 88 ? 25.134 1.488 2.217 1.00 68.31 88 ARG A O 1
ATOM 673 N N . ASP A 1 89 ? 24.163 2.551 0.490 1.00 67.00 89 ASP A N 1
ATOM 674 C CA . ASP A 1 89 ? 24.586 3.910 0.824 1.00 67.00 89 ASP A CA 1
ATOM 675 C C . ASP A 1 89 ? 23.361 4.830 0.888 1.00 67.00 89 ASP A C 1
ATOM 677 O O . ASP A 1 89 ? 22.443 4.728 0.065 1.00 67.00 89 ASP A O 1
ATOM 681 N N . GLU A 1 90 ? 23.336 5.701 1.893 1.00 54.53 90 GLU A N 1
ATOM 682 C CA . GLU A 1 90 ? 22.216 6.600 2.169 1.00 54.53 90 GLU A CA 1
ATOM 683 C C . GLU A 1 90 ? 22.029 7.609 1.035 1.00 54.53 90 GLU A C 1
ATOM 685 O O . GLU A 1 90 ? 20.913 7.788 0.547 1.00 54.53 90 GLU A O 1
ATOM 690 N N . VAL A 1 91 ? 23.124 8.190 0.537 1.00 55.94 91 VAL A N 1
ATOM 691 C CA . VAL A 1 91 ? 23.084 9.191 -0.537 1.00 55.94 91 VAL A CA 1
ATOM 692 C C . VAL A 1 91 ? 22.529 8.577 -1.822 1.00 55.94 91 VAL A C 1
ATOM 694 O O . VAL A 1 91 ? 21.606 9.114 -2.429 1.00 55.94 91 VAL A O 1
ATOM 697 N N . THR A 1 92 ? 23.028 7.405 -2.205 1.00 57.66 92 THR A N 1
ATOM 698 C CA . THR A 1 92 ? 22.597 6.651 -3.389 1.00 57.66 92 THR A CA 1
ATOM 699 C C . THR A 1 92 ? 21.115 6.284 -3.305 1.00 57.66 92 THR A C 1
ATOM 701 O O . THR A 1 92 ? 20.386 6.395 -4.290 1.00 57.66 92 THR A O 1
ATOM 704 N N . THR A 1 93 ? 20.655 5.889 -2.117 1.00 61.84 93 THR A N 1
ATOM 705 C CA . THR A 1 93 ? 19.254 5.545 -1.853 1.00 61.84 93 THR A CA 1
ATOM 706 C C . THR A 1 93 ? 18.344 6.768 -1.989 1.00 61.84 93 THR A C 1
ATOM 708 O O . THR A 1 93 ? 17.333 6.716 -2.689 1.00 61.84 93 THR A O 1
ATOM 711 N N . LEU A 1 94 ? 18.723 7.895 -1.378 1.00 59.78 94 LEU A N 1
ATOM 712 C CA . LEU A 1 94 ? 17.971 9.150 -1.462 1.00 59.78 94 LEU A CA 1
ATOM 713 C C . LEU A 1 94 ? 17.886 9.675 -2.902 1.00 59.78 94 LEU A C 1
ATOM 715 O O . LEU A 1 94 ? 16.819 10.107 -3.336 1.00 59.78 94 LEU A O 1
ATOM 719 N N . VAL A 1 95 ? 18.980 9.587 -3.664 1.00 60.69 95 VAL A N 1
ATOM 720 C CA . VAL A 1 95 ? 19.016 9.976 -5.083 1.00 60.69 95 VAL A CA 1
ATOM 721 C C . VAL A 1 95 ? 18.101 9.087 -5.927 1.00 60.69 95 VAL A C 1
ATOM 723 O O . VAL A 1 95 ? 17.378 9.599 -6.781 1.00 60.69 95 VAL A O 1
ATOM 726 N N . ALA A 1 96 ? 18.083 7.773 -5.683 1.00 63.72 96 ALA A N 1
ATOM 727 C CA . ALA A 1 96 ? 17.185 6.856 -6.381 1.00 63.72 96 ALA A CA 1
ATOM 728 C C . ALA A 1 96 ? 15.708 7.223 -6.146 1.00 63.72 96 ALA A C 1
ATOM 730 O O . ALA A 1 96 ? 14.948 7.358 -7.107 1.00 63.72 96 ALA A O 1
ATOM 731 N N . PHE A 1 97 ? 15.311 7.473 -4.894 1.00 62.19 97 PHE A N 1
ATOM 732 C CA . PHE A 1 97 ? 13.945 7.901 -4.570 1.00 62.19 97 PHE A CA 1
ATOM 733 C C . PHE A 1 97 ? 13.588 9.260 -5.182 1.00 62.19 97 PHE A C 1
ATOM 735 O O . PHE A 1 97 ? 12.502 9.410 -5.741 1.00 62.19 97 PHE A O 1
ATOM 742 N N . ALA A 1 98 ? 14.505 10.233 -5.157 1.00 55.53 98 ALA A N 1
ATOM 743 C CA . ALA A 1 98 ? 14.292 11.541 -5.783 1.00 55.53 98 ALA A CA 1
ATOM 744 C C . ALA A 1 98 ? 14.064 11.449 -7.305 1.00 55.53 98 ALA A C 1
ATOM 746 O O . ALA A 1 98 ? 13.384 12.297 -7.881 1.00 55.53 98 ALA A O 1
ATOM 747 N N . MET A 1 99 ? 14.589 10.403 -7.953 1.00 59.38 99 MET A N 1
ATOM 748 C CA . MET A 1 99 ? 14.390 10.115 -9.378 1.00 59.38 99 MET A CA 1
ATOM 749 C C . MET A 1 99 ? 13.101 9.331 -9.683 1.00 59.38 99 MET A C 1
ATOM 751 O O . MET A 1 99 ? 12.859 8.983 -10.842 1.00 59.38 99 MET A O 1
ATOM 755 N N . GLY A 1 100 ? 12.264 9.070 -8.673 1.00 59.25 100 GLY A N 1
ATOM 756 C CA . GLY A 1 100 ? 10.960 8.423 -8.827 1.00 59.25 100 GLY A CA 1
ATOM 757 C C . GLY A 1 100 ? 10.983 6.896 -8.731 1.00 59.25 100 GLY A C 1
ATOM 758 O O . GLY A 1 100 ? 10.056 6.252 -9.217 1.00 59.25 100 GLY A O 1
ATOM 759 N N . VAL A 1 101 ? 12.025 6.302 -8.144 1.00 70.62 101 VAL A N 1
ATOM 760 C CA . VAL A 1 101 ? 12.052 4.868 -7.805 1.00 70.62 101 VAL A CA 1
ATOM 761 C C . VAL A 1 101 ? 11.065 4.581 -6.667 1.00 70.62 101 VAL A C 1
ATOM 763 O O . VAL A 1 101 ? 10.984 5.358 -5.720 1.00 70.62 101 VAL A O 1
ATOM 766 N N . ASP A 1 102 ? 10.338 3.464 -6.733 1.00 80.75 102 ASP A N 1
ATOM 767 C CA . ASP A 1 102 ? 9.300 3.120 -5.746 1.00 80.75 102 ASP A CA 1
ATOM 768 C C . ASP A 1 102 ? 9.831 2.295 -4.567 1.00 80.75 102 ASP A C 1
ATOM 770 O O . ASP A 1 102 ? 9.308 2.368 -3.455 1.00 80.75 102 ASP A O 1
ATOM 774 N N . ASP A 1 103 ? 10.860 1.482 -4.806 1.00 86.38 103 ASP A N 1
ATOM 775 C CA . ASP A 1 103 ? 11.600 0.751 -3.776 1.00 86.38 103 ASP A CA 1
ATOM 776 C C . ASP A 1 103 ? 13.026 0.473 -4.265 1.00 86.38 103 ASP A C 1
ATOM 778 O O . ASP A 1 103 ? 13.284 0.369 -5.467 1.00 86.38 103 ASP A O 1
ATOM 782 N N . CYS A 1 104 ? 13.962 0.306 -3.340 1.00 85.94 104 CYS A N 1
ATOM 783 C CA . CYS A 1 104 ? 15.335 -0.051 -3.664 1.00 85.94 104 CYS A CA 1
ATOM 784 C C . CYS A 1 104 ? 15.893 -1.074 -2.677 1.00 85.94 104 CYS A C 1
ATOM 786 O O . CYS A 1 104 ? 15.597 -1.049 -1.481 1.00 85.94 104 CYS A O 1
ATOM 788 N N . VAL A 1 105 ? 16.750 -1.962 -3.171 1.00 86.44 105 VAL A N 1
ATOM 789 C CA . VAL A 1 105 ? 17.423 -2.970 -2.352 1.00 86.44 105 VAL A CA 1
ATOM 790 C C . VAL A 1 105 ? 18.881 -3.092 -2.766 1.00 86.44 105 VAL A C 1
ATOM 792 O O . VAL A 1 105 ? 19.203 -3.104 -3.951 1.00 86.44 105 VAL A O 1
ATOM 795 N N . ALA A 1 106 ? 19.779 -3.142 -1.785 1.00 87.38 106 ALA A N 1
ATOM 796 C CA . ALA A 1 106 ? 21.206 -3.277 -2.036 1.00 87.38 106 ALA A CA 1
ATOM 797 C C . ALA A 1 106 ? 21.598 -4.744 -2.237 1.00 87.38 106 ALA A C 1
ATOM 799 O O . ALA A 1 106 ? 21.108 -5.628 -1.537 1.00 87.38 106 ALA A O 1
ATOM 800 N N . LEU A 1 107 ? 22.512 -4.991 -3.172 1.00 84.88 107 LEU A N 1
ATOM 801 C CA . LEU A 1 107 ? 23.165 -6.278 -3.353 1.00 84.88 107 LEU A CA 1
ATOM 802 C C . LEU A 1 107 ? 24.243 -6.482 -2.265 1.00 84.88 107 LEU A C 1
ATOM 804 O O . LEU A 1 107 ? 24.922 -5.519 -1.899 1.00 84.88 107 LEU A O 1
ATOM 808 N N . PRO A 1 108 ? 24.438 -7.718 -1.761 1.00 85.31 108 PRO A N 1
ATOM 809 C CA . PRO A 1 108 ? 23.747 -8.948 -2.152 1.00 85.31 108 PRO A CA 1
ATOM 810 C C . PRO A 1 108 ? 22.319 -9.025 -1.589 1.00 85.31 108 PRO A C 1
ATOM 812 O O . PRO A 1 108 ? 22.087 -8.758 -0.415 1.00 85.31 108 PRO A O 1
ATOM 815 N N . VAL A 1 109 ? 21.374 -9.453 -2.427 1.00 81.62 109 VAL A N 1
ATOM 816 C CA . VAL A 1 109 ? 19.963 -9.644 -2.066 1.00 81.62 109 VAL A CA 1
ATOM 817 C C . VAL A 1 109 ? 19.551 -11.082 -2.364 1.00 81.62 109 VAL A C 1
ATOM 819 O O . VAL A 1 109 ? 20.009 -11.681 -3.343 1.00 81.62 109 VAL A O 1
ATOM 822 N N . SER A 1 110 ? 18.682 -11.653 -1.533 1.00 84.62 110 SER A N 1
ATOM 823 C CA . SER A 1 110 ? 18.129 -12.976 -1.822 1.00 84.62 110 SER A CA 1
ATOM 824 C C . SER A 1 110 ? 17.100 -12.899 -2.966 1.00 84.62 110 SER A C 1
ATOM 826 O O . SER A 1 110 ? 16.328 -11.937 -3.033 1.00 84.62 110 SER A O 1
ATOM 828 N N . PRO A 1 111 ? 17.004 -13.912 -3.849 1.00 80.38 111 PRO A N 1
ATOM 829 C CA . PRO A 1 111 ? 15.955 -13.937 -4.870 1.00 80.38 111 PRO A CA 1
ATOM 830 C C . PRO A 1 111 ? 14.539 -13.902 -4.270 1.00 80.38 111 PRO A C 1
ATOM 832 O O . PRO A 1 111 ? 13.643 -13.283 -4.838 1.00 80.38 111 PRO A O 1
ATOM 835 N N . ALA A 1 112 ? 14.350 -14.503 -3.090 1.00 70.44 112 ALA A N 1
ATOM 836 C CA . ALA A 1 112 ? 13.088 -14.463 -2.353 1.00 70.44 112 ALA A CA 1
ATOM 837 C C . ALA A 1 112 ? 12.700 -13.034 -1.928 1.00 70.44 112 ALA A C 1
ATOM 839 O O . ALA A 1 112 ? 11.532 -12.661 -2.031 1.00 70.44 112 ALA A O 1
ATOM 840 N N . GLU A 1 113 ? 13.667 -12.210 -1.512 1.00 80.19 113 GLU A N 1
ATOM 841 C CA . GLU A 1 113 ? 13.419 -10.803 -1.187 1.00 80.19 113 GLU A CA 1
ATOM 842 C C . GLU A 1 113 ? 13.031 -9.992 -2.432 1.00 80.19 113 GLU A C 1
ATOM 844 O O . GLU A 1 113 ? 12.076 -9.216 -2.368 1.00 80.19 113 GLU A O 1
ATOM 849 N N . ILE A 1 114 ? 13.688 -10.215 -3.580 1.00 87.00 114 ILE A N 1
ATOM 850 C CA . ILE A 1 114 ? 13.289 -9.575 -4.847 1.00 87.00 114 ILE A CA 1
ATOM 851 C C . ILE A 1 114 ? 11.838 -9.934 -5.188 1.00 87.00 114 ILE A C 1
ATOM 853 O O . ILE A 1 114 ? 11.048 -9.046 -5.513 1.00 87.00 114 ILE A O 1
ATOM 857 N N . VAL A 1 115 ? 11.457 -11.210 -5.077 1.00 82.44 115 VAL A N 1
ATOM 858 C CA . VAL A 1 115 ? 10.080 -11.672 -5.327 1.00 82.44 115 VAL A CA 1
ATOM 859 C C . VAL A 1 115 ? 9.089 -11.010 -4.363 1.00 82.44 115 VAL A C 1
ATOM 861 O O . VAL A 1 115 ? 8.043 -10.523 -4.797 1.00 82.44 115 VAL A O 1
ATOM 864 N N . ALA A 1 116 ? 9.405 -10.951 -3.067 1.00 65.69 116 ALA A N 1
ATOM 865 C CA . ALA A 1 116 ? 8.534 -10.353 -2.056 1.00 65.69 116 ALA A CA 1
ATOM 866 C C . ALA A 1 116 ? 8.313 -8.850 -2.294 1.00 65.69 116 ALA A C 1
ATOM 868 O O . ALA A 1 116 ? 7.173 -8.376 -2.259 1.00 65.69 116 ALA A O 1
ATOM 869 N N . ARG A 1 117 ? 9.382 -8.106 -2.605 1.00 85.56 117 ARG A N 1
ATOM 870 C CA . ARG A 1 117 ? 9.310 -6.676 -2.943 1.00 85.56 117 ARG A CA 1
ATOM 871 C C . ARG A 1 117 ? 8.575 -6.436 -4.255 1.00 85.56 117 ARG A C 1
ATOM 873 O O . ARG A 1 117 ? 7.725 -5.551 -4.310 1.00 85.56 117 ARG A O 1
ATOM 880 N N . SER A 1 118 ? 8.810 -7.276 -5.263 1.00 85.31 118 SER A N 1
ATOM 881 C CA . SER A 1 118 ? 8.087 -7.235 -6.542 1.00 85.31 118 SER A CA 1
ATOM 882 C C . SER A 1 118 ? 6.584 -7.421 -6.333 1.00 85.31 118 SER A C 1
ATOM 884 O O . SER A 1 118 ? 5.795 -6.605 -6.799 1.00 85.31 118 SER A O 1
ATOM 886 N N . ARG A 1 119 ? 6.174 -8.420 -5.537 1.00 78.38 119 ARG A N 1
ATOM 887 C CA . ARG A 1 119 ? 4.769 -8.619 -5.130 1.00 78.38 119 ARG A CA 1
ATOM 888 C C . ARG A 1 119 ? 4.205 -7.403 -4.403 1.00 78.38 119 ARG A C 1
ATOM 890 O O . ARG A 1 119 ? 3.078 -6.999 -4.668 1.00 78.38 119 ARG A O 1
ATOM 897 N N . ALA A 1 120 ? 4.971 -6.812 -3.488 1.00 71.06 120 ALA A N 1
ATOM 898 C CA . ALA A 1 120 ? 4.533 -5.639 -2.741 1.00 71.06 120 ALA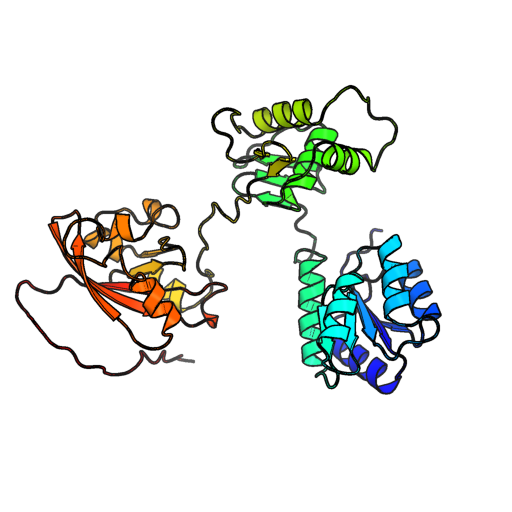 A CA 1
ATOM 899 C C . ALA A 1 120 ? 4.368 -4.395 -3.629 1.00 71.06 120 ALA A C 1
ATOM 901 O O . ALA A 1 120 ? 3.425 -3.634 -3.429 1.00 71.06 120 ALA A O 1
ATOM 902 N N . LEU A 1 121 ? 5.253 -4.183 -4.605 1.00 79.50 121 LEU A N 1
ATOM 903 C CA . LEU A 1 121 ? 5.160 -3.089 -5.573 1.00 79.50 121 LEU A CA 1
ATOM 904 C C . LEU A 1 121 ? 4.023 -3.291 -6.566 1.00 79.50 121 LEU A C 1
ATOM 906 O O . LEU A 1 121 ? 3.247 -2.366 -6.783 1.00 79.50 121 LEU A O 1
ATOM 910 N N . LEU A 1 122 ? 3.870 -4.496 -7.110 1.00 74.75 122 LEU A N 1
ATOM 911 C CA . LEU A 1 122 ? 2.753 -4.839 -7.989 1.00 74.75 122 LEU A CA 1
ATOM 912 C C . LEU A 1 122 ? 1.410 -4.676 -7.270 1.00 74.75 122 LEU A C 1
ATOM 914 O O . LEU A 1 122 ? 0.490 -4.109 -7.839 1.00 74.75 122 LEU A O 1
ATOM 918 N N . ARG A 1 123 ? 1.328 -5.038 -5.982 1.00 65.75 123 ARG A N 1
ATOM 919 C CA . ARG A 1 123 ? 0.146 -4.793 -5.136 1.00 65.75 123 ARG A CA 1
ATOM 920 C C . ARG A 1 123 ? -0.144 -3.304 -4.892 1.00 65.75 123 ARG A C 1
ATOM 922 O O . ARG A 1 123 ? -1.287 -2.942 -4.628 1.00 65.75 123 ARG A O 1
ATOM 929 N N . ARG A 1 124 ? 0.892 -2.455 -4.881 1.00 59.25 124 ARG A N 1
ATOM 930 C CA . ARG A 1 124 ? 0.788 -1.003 -4.631 1.00 59.25 124 ARG A CA 1
ATOM 931 C C . ARG A 1 124 ? 0.464 -0.206 -5.897 1.00 59.25 124 ARG A C 1
ATOM 933 O O . ARG A 1 124 ? -0.284 0.758 -5.818 1.00 59.25 124 ARG A O 1
ATOM 940 N N . SER A 1 125 ? 1.015 -0.622 -7.032 1.00 54.38 125 SER A N 1
ATOM 941 C CA . SER A 1 125 ? 0.823 -0.014 -8.360 1.00 54.38 125 SER A CA 1
ATOM 942 C C . SER A 1 125 ? -0.439 -0.512 -9.067 1.00 54.38 125 SER A C 1
ATOM 944 O O . SER A 1 125 ? -1.089 0.244 -9.782 1.00 54.38 125 SER A O 1
ATOM 946 N N . GLY A 1 126 ? -0.831 -1.759 -8.818 1.00 44.28 126 GLY A N 1
ATOM 947 C CA . GLY A 1 126 ? -2.155 -2.298 -9.079 1.00 44.28 126 GLY A CA 1
ATOM 948 C C . GLY A 1 126 ? -2.740 -2.747 -7.752 1.00 44.28 126 GLY A C 1
ATOM 949 O O . GLY A 1 126 ? -2.391 -3.821 -7.264 1.00 44.28 126 GLY A O 1
ATOM 950 N N . GLY A 1 127 ? -3.595 -1.911 -7.149 1.00 35.19 127 GLY A N 1
ATOM 951 C CA . GLY A 1 127 ? -4.358 -2.284 -5.958 1.00 35.19 127 GLY A CA 1
ATOM 952 C C . GLY A 1 127 ? -4.907 -3.696 -6.137 1.00 35.19 127 GLY A C 1
ATOM 953 O O . GLY A 1 127 ? -5.669 -3.936 -7.067 1.00 35.19 127 GLY A O 1
ATOM 954 N N . SER A 1 128 ? -4.415 -4.626 -5.315 1.00 29.50 128 SER A N 1
ATOM 955 C CA . SER A 1 128 ? -4.683 -6.064 -5.397 1.00 29.50 128 SER A CA 1
ATOM 956 C C . SER A 1 128 ? -6.098 -6.376 -5.885 1.00 29.50 128 SER A C 1
ATOM 958 O O . SER A 1 128 ? -7.073 -5.957 -5.263 1.00 29.50 128 SER A O 1
ATOM 960 N N . THR A 1 129 ? -6.236 -7.203 -6.913 1.00 36.22 129 THR A N 1
ATOM 961 C CA . THR A 1 129 ? -6.485 -8.648 -6.742 1.00 36.22 129 THR A CA 1
ATOM 962 C C . THR A 1 129 ? -6.527 -9.267 -8.142 1.00 36.22 129 THR A C 1
ATOM 964 O O . THR A 1 129 ? -5.713 -8.849 -8.946 1.00 36.22 129 THR A O 1
ATOM 967 N N . GLY A 1 130 ? -7.352 -10.273 -8.435 1.00 36.25 130 GLY A N 1
ATOM 968 C CA . GLY A 1 130 ? -7.495 -10.868 -9.764 1.00 36.25 130 GLY A CA 1
ATOM 969 C C . GLY A 1 130 ? -7.975 -9.844 -10.804 1.00 36.25 130 GLY A C 1
ATOM 970 O O . GLY A 1 130 ? -7.241 -8.914 -11.125 1.00 36.25 130 GLY A O 1
ATOM 971 N N . PRO A 1 131 ? -9.194 -9.950 -11.357 1.00 31.31 131 PRO A N 1
ATOM 972 C CA . PRO A 1 131 ? -9.818 -8.761 -11.932 1.00 31.31 131 PRO A CA 1
ATOM 973 C C . PRO A 1 131 ? -9.657 -7.619 -10.917 1.00 31.31 131 PRO A C 1
ATOM 975 O O . PRO A 1 131 ? -9.777 -7.873 -9.712 1.00 31.31 131 PRO A O 1
ATOM 978 N N . LEU A 1 132 ? -9.347 -6.400 -11.382 1.00 36.00 132 LEU A N 1
ATOM 979 C CA . LEU A 1 132 ? -9.448 -5.189 -10.561 1.00 36.00 132 LEU A CA 1
ATOM 980 C C . LEU A 1 132 ? -10.685 -5.325 -9.662 1.00 36.00 132 LEU A C 1
ATOM 982 O O . LEU A 1 132 ? -11.710 -5.833 -10.137 1.00 36.00 132 LEU A O 1
ATOM 986 N N . PRO A 1 133 ? -10.699 -4.806 -8.424 1.00 39.69 133 PRO A N 1
ATOM 987 C CA . PRO A 1 133 ? -11.977 -4.307 -7.995 1.00 39.69 133 PRO A CA 1
ATOM 988 C C . PRO A 1 133 ? -12.276 -3.224 -9.029 1.00 39.69 133 PRO A C 1
ATOM 990 O O . PRO A 1 133 ? -11.696 -2.137 -9.002 1.00 39.69 133 PRO A O 1
ATOM 993 N N . ALA A 1 134 ? -13.192 -3.528 -9.945 1.00 51.94 134 ALA A N 1
ATOM 994 C CA . ALA A 1 134 ? -13.866 -2.585 -10.815 1.00 51.94 134 ALA A CA 1
ATOM 995 C C . ALA A 1 134 ? -14.535 -1.479 -9.991 1.00 51.94 134 ALA A C 1
ATOM 997 O O . ALA A 1 134 ? -15.316 -0.738 -10.529 1.00 51.94 134 ALA A O 1
ATOM 998 N N . VAL A 1 135 ? -14.269 -1.372 -8.686 1.00 51.41 135 VAL A N 1
ATOM 999 C CA . VAL A 1 135 ? -15.054 -0.785 -7.630 1.00 51.41 135 VAL A CA 1
ATOM 1000 C C . VAL A 1 135 ? -14.104 -0.113 -6.623 1.00 51.41 135 VAL A C 1
ATOM 1002 O O . VAL A 1 135 ? -13.412 -0.782 -5.859 1.00 51.41 135 VAL A O 1
ATOM 1005 N N . LEU A 1 136 ? -14.055 1.220 -6.586 1.00 63.22 136 LEU A N 1
ATOM 1006 C CA . LEU A 1 136 ? -13.430 1.989 -5.505 1.00 63.22 136 LEU A CA 1
ATOM 1007 C C . LEU A 1 136 ? -14.417 2.111 -4.341 1.00 63.22 136 LEU A C 1
ATOM 1009 O O . LEU A 1 136 ? -15.545 2.543 -4.545 1.00 63.22 136 LEU A O 1
ATOM 1013 N N . SER A 1 137 ? -14.001 1.806 -3.113 1.00 60.53 137 SER A N 1
ATOM 1014 C CA . SER A 1 137 ? -14.854 1.938 -1.922 1.00 60.53 137 SER A CA 1
ATOM 1015 C C . SER A 1 137 ? -14.239 2.870 -0.878 1.00 60.53 137 SER A C 1
ATOM 1017 O O . SER A 1 137 ? -13.085 2.685 -0.485 1.00 60.53 137 SER A O 1
ATOM 1019 N N . GLN A 1 138 ? -15.015 3.841 -0.397 1.00 62.75 138 GLN A N 1
ATOM 1020 C CA . GLN A 1 138 ? -14.661 4.751 0.696 1.00 62.75 138 GLN A CA 1
ATOM 1021 C C . GLN A 1 138 ? -15.872 4.954 1.612 1.00 62.75 138 GLN A C 1
ATOM 1023 O O . GLN A 1 138 ? -16.808 5.682 1.274 1.00 62.75 138 GLN A O 1
ATOM 1028 N N . GLY A 1 139 ? -15.857 4.297 2.775 1.00 63.78 139 GLY A N 1
ATOM 1029 C CA . GLY A 1 139 ? -16.995 4.289 3.696 1.00 63.78 139 GLY A CA 1
ATOM 1030 C C . GLY A 1 139 ? -18.273 3.806 2.988 1.00 63.78 139 GLY A C 1
ATOM 1031 O O . GLY A 1 139 ? -18.253 2.733 2.387 1.00 63.78 139 GLY A O 1
ATOM 1032 N N . PRO A 1 140 ? -19.377 4.575 3.005 1.00 68.25 140 PRO A N 1
ATOM 1033 C CA . PRO A 1 140 ? -20.619 4.188 2.338 1.00 68.25 140 PRO A CA 1
ATOM 1034 C C . PRO A 1 140 ? -20.598 4.369 0.812 1.00 68.25 140 PRO A C 1
ATOM 1036 O O . PRO A 1 140 ? -21.582 4.015 0.168 1.00 68.25 140 PRO A O 1
ATOM 1039 N N . ILE A 1 141 ? -19.548 4.965 0.236 1.00 76.56 141 ILE A N 1
ATOM 1040 C CA . ILE A 1 141 ? -19.475 5.313 -1.187 1.00 76.56 141 ILE A CA 1
ATOM 1041 C C . ILE A 1 141 ? -18.728 4.216 -1.933 1.00 76.56 141 ILE A C 1
ATOM 1043 O O . ILE A 1 141 ? -17.589 3.891 -1.598 1.00 76.56 141 ILE A O 1
ATOM 1047 N N . VAL A 1 142 ? -19.358 3.684 -2.971 1.00 71.12 142 VAL A N 1
ATOM 1048 C CA . VAL A 1 142 ? -18.831 2.608 -3.805 1.00 71.12 142 VAL A CA 1
ATOM 1049 C C . VAL A 1 142 ? -18.948 3.046 -5.261 1.00 71.12 142 VAL A C 1
ATOM 1051 O O . VAL A 1 142 ? -20.038 3.356 -5.726 1.00 71.12 142 VAL A O 1
ATOM 1054 N N . MET A 1 143 ? -17.834 3.117 -5.978 1.00 77.69 143 MET A N 1
ATOM 1055 C CA . MET A 1 143 ? -17.761 3.565 -7.367 1.00 77.69 143 MET A CA 1
ATOM 1056 C C . MET A 1 143 ? -17.276 2.426 -8.244 1.00 77.69 143 MET A C 1
ATOM 1058 O O . MET A 1 143 ? -16.100 2.097 -8.175 1.00 77.69 143 MET A O 1
ATOM 1062 N N . ASP A 1 144 ? -18.143 1.895 -9.100 1.00 67.81 144 ASP A N 1
ATOM 1063 C CA . ASP A 1 144 ? -17.765 0.968 -10.156 1.00 67.81 144 ASP A CA 1
ATOM 1064 C C . ASP A 1 144 ? -17.183 1.738 -11.364 1.00 67.81 144 ASP A C 1
ATOM 1066 O O . ASP A 1 144 ? -17.881 2.496 -12.040 1.00 67.81 144 ASP A O 1
ATOM 1070 N N . LEU A 1 145 ? -15.881 1.610 -11.600 1.00 67.88 145 LEU A N 1
ATOM 1071 C CA . LEU A 1 145 ? -15.119 2.242 -12.670 1.00 67.88 145 LEU A CA 1
ATOM 1072 C C . LEU A 1 145 ? -15.435 1.672 -14.055 1.00 67.88 145 LEU A C 1
ATOM 1074 O O . LEU A 1 145 ? -15.420 2.448 -15.013 1.00 67.88 145 LEU A O 1
ATOM 1078 N N . ASP A 1 146 ? -15.746 0.380 -14.156 1.00 61.81 146 ASP A N 1
ATOM 1079 C CA . ASP A 1 146 ? -15.978 -0.293 -15.439 1.00 61.81 146 ASP A CA 1
ATOM 1080 C C . ASP A 1 146 ? -17.404 -0.029 -15.922 1.00 61.81 146 ASP A C 1
ATOM 1082 O O . ASP A 1 146 ? -17.634 0.369 -17.066 1.00 61.81 146 ASP A O 1
ATOM 1086 N N . ARG A 1 147 ? -18.374 -0.158 -15.011 1.00 64.31 147 ARG A N 1
ATOM 1087 C CA . ARG A 1 147 ? -19.785 0.164 -15.267 1.00 64.31 147 ARG A CA 1
ATOM 1088 C C . ARG A 1 147 ? -20.064 1.663 -15.239 1.00 64.31 147 ARG A C 1
ATOM 1090 O O . ARG A 1 147 ? -21.125 2.098 -15.680 1.00 64.31 147 ARG A O 1
ATOM 1097 N N . ARG A 1 148 ? -19.111 2.464 -14.746 1.00 68.31 148 ARG A N 1
ATOM 1098 C CA . ARG A 1 148 ? -19.260 3.907 -14.486 1.00 68.31 148 ARG A CA 1
ATOM 1099 C C . ARG A 1 148 ? -20.450 4.207 -13.567 1.00 68.31 148 ARG A C 1
ATOM 1101 O O . ARG A 1 148 ? -21.142 5.212 -13.734 1.00 68.31 148 ARG A O 1
ATOM 1108 N N . GLU A 1 149 ? -20.666 3.347 -12.578 1.00 75.50 149 GLU A N 1
ATOM 1109 C CA . GLU A 1 149 ? -21.759 3.442 -11.610 1.00 75.50 149 GLU A CA 1
ATOM 1110 C C . GLU A 1 149 ? -21.235 3.926 -10.258 1.00 75.50 149 GLU A C 1
ATOM 1112 O O . GLU A 1 149 ? -20.110 3.638 -9.862 1.00 75.50 149 GLU A O 1
ATOM 1117 N N . VAL A 1 150 ? -22.048 4.672 -9.515 1.00 80.94 150 VAL A N 1
ATOM 1118 C CA . VAL A 1 150 ? -2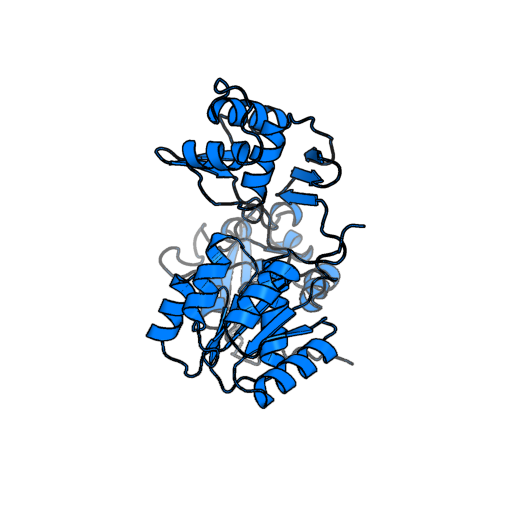1.730 5.054 -8.135 1.00 80.94 150 VAL A CA 1
ATOM 1119 C C . VAL A 1 150 ? -22.919 4.717 -7.262 1.00 80.94 150 VAL A C 1
ATOM 1121 O O . VAL A 1 150 ? -24.054 5.017 -7.620 1.00 80.94 150 VAL A O 1
ATOM 1124 N N . THR A 1 151 ? -22.667 4.115 -6.106 1.00 71.00 151 THR A N 1
ATOM 1125 C CA . THR A 1 151 ? -23.664 3.902 -5.064 1.00 71.00 151 THR A CA 1
ATOM 1126 C C . THR A 1 151 ? -23.217 4.534 -3.751 1.00 71.00 151 THR A C 1
ATOM 1128 O O . THR A 1 151 ? -22.026 4.633 -3.453 1.00 71.00 151 THR A O 1
ATOM 1131 N N . VAL A 1 152 ? -24.187 4.981 -2.958 1.00 79.50 152 VAL A N 1
ATOM 1132 C CA . VAL A 1 152 ? -23.989 5.475 -1.595 1.00 79.50 152 VAL A CA 1
ATOM 1133 C C . VAL A 1 152 ? -24.934 4.702 -0.685 1.00 79.50 152 VAL A C 1
ATOM 1135 O O . VAL A 1 152 ? -26.142 4.698 -0.913 1.00 79.50 152 VAL A O 1
ATOM 1138 N N . GLN A 1 153 ? -24.392 4.000 0.313 1.00 70.00 153 GLN A N 1
ATOM 1139 C CA . GLN A 1 153 ? -25.143 3.069 1.171 1.00 70.00 153 GLN A CA 1
ATOM 1140 C C . GLN A 1 153 ? -25.948 2.039 0.352 1.00 70.00 153 GLN A C 1
ATOM 1142 O O . GLN A 1 153 ? -27.099 1.739 0.661 1.00 70.00 153 GLN A O 1
ATOM 1147 N N . GLY A 1 154 ? -25.361 1.552 -0.747 1.00 65.12 154 GLY A N 1
ATOM 1148 C CA . GLY A 1 154 ? -25.998 0.598 -1.660 1.00 65.12 154 GLY A CA 1
ATOM 1149 C C . GLY A 1 154 ? -27.070 1.186 -2.587 1.00 65.12 154 GLY A C 1
ATOM 1150 O O . GLY A 1 154 ? -27.642 0.447 -3.382 1.00 65.12 154 GLY A O 1
ATOM 1151 N N . ARG A 1 155 ? -27.351 2.498 -2.534 1.00 66.69 155 ARG A N 1
ATOM 1152 C CA . ARG A 1 155 ? -28.299 3.163 -3.446 1.00 66.69 155 ARG A CA 1
ATOM 1153 C C . ARG A 1 155 ? -27.570 3.819 -4.618 1.00 66.69 155 ARG A C 1
ATOM 1155 O O . ARG A 1 155 ? -26.619 4.554 -4.361 1.00 66.69 155 ARG A O 1
ATOM 1162 N N . PRO A 1 156 ? -28.003 3.622 -5.875 1.00 78.19 156 PRO A N 1
ATOM 1163 C CA . PRO A 1 156 ? -27.358 4.230 -7.035 1.00 78.19 156 PRO A CA 1
ATOM 1164 C C . PRO A 1 156 ? -27.492 5.757 -7.039 1.00 78.19 156 PRO A C 1
ATOM 1166 O O . PRO A 1 156 ? -28.542 6.313 -6.717 1.00 78.19 156 PRO A O 1
ATOM 1169 N N . VAL A 1 157 ? -26.414 6.433 -7.432 1.00 86.81 157 VAL A N 1
ATOM 1170 C CA . VAL A 1 157 ? -26.290 7.888 -7.527 1.00 86.81 157 VAL A CA 1
ATOM 1171 C C . VAL A 1 157 ? -25.806 8.254 -8.927 1.00 86.81 157 VAL A C 1
ATOM 1173 O O . VAL A 1 157 ? -24.701 7.906 -9.338 1.00 86.81 157 VAL A O 1
ATOM 1176 N N . ALA A 1 158 ? -26.624 9.007 -9.661 1.00 84.44 158 ALA A N 1
ATOM 1177 C CA . ALA A 1 158 ? -26.296 9.441 -11.015 1.00 84.44 158 ALA A CA 1
ATOM 1178 C C . ALA A 1 158 ? -25.328 10.640 -11.012 1.00 84.44 158 ALA A C 1
ATOM 1180 O O . ALA A 1 158 ? -25.691 11.765 -10.638 1.00 84.44 158 ALA A O 1
ATOM 1181 N N . LEU A 1 159 ? -24.098 10.422 -11.482 1.00 84.75 159 LEU A N 1
ATOM 1182 C CA . LEU A 1 159 ? -23.082 11.463 -11.658 1.00 84.75 159 LEU A CA 1
ATOM 1183 C C . LEU A 1 159 ? -22.920 11.843 -13.133 1.00 84.75 159 LEU A C 1
ATOM 1185 O O . LEU A 1 159 ? -23.035 11.012 -14.028 1.00 84.75 159 LEU A O 1
ATOM 1189 N N . THR A 1 160 ? -22.624 13.114 -13.390 1.00 83.00 160 THR A N 1
ATOM 1190 C CA . THR A 1 160 ? -22.156 13.563 -14.709 1.00 83.00 160 THR A CA 1
ATOM 1191 C C . THR A 1 160 ? -20.728 13.058 -14.966 1.00 83.00 160 THR A C 1
ATOM 1193 O O . THR A 1 160 ? -20.018 12.739 -14.009 1.00 83.00 160 THR A O 1
ATOM 1196 N N . PRO A 1 161 ? -20.245 13.037 -16.223 1.00 78.44 161 PRO A N 1
ATOM 1197 C CA . PRO A 1 161 ? -18.882 12.595 -16.528 1.00 78.44 161 PRO A CA 1
ATOM 1198 C C . PRO A 1 161 ? -17.797 13.344 -15.740 1.00 78.44 161 PRO A C 1
ATOM 1200 O O . PRO A 1 161 ? -16.865 12.720 -15.238 1.00 78.44 161 PRO A O 1
ATOM 1203 N N . LEU A 1 162 ? -17.946 14.662 -15.576 1.00 78.06 162 LEU A N 1
ATOM 1204 C CA . LEU A 1 162 ? -17.016 15.492 -14.806 1.00 78.06 162 LEU A CA 1
ATOM 1205 C C . LEU A 1 162 ? -17.081 15.211 -13.300 1.00 78.06 162 LEU A C 1
ATOM 1207 O O . LEU A 1 162 ? -16.042 15.107 -12.656 1.00 78.06 162 LEU A O 1
ATOM 1211 N N . GLU A 1 163 ? -18.279 15.041 -12.735 1.00 85.06 163 GLU A N 1
ATOM 1212 C CA . GLU A 1 163 ? -18.445 14.675 -11.319 1.00 85.06 163 GLU A CA 1
ATOM 1213 C C . GLU A 1 163 ? -17.873 13.283 -11.024 1.00 85.06 163 GLU A C 1
ATOM 1215 O O . GLU A 1 163 ? -17.245 13.087 -9.987 1.00 85.06 163 GLU A O 1
ATOM 1220 N N . PHE A 1 164 ? -18.050 12.334 -11.948 1.00 82.12 164 PHE A N 1
ATOM 1221 C CA . PHE A 1 164 ? -17.487 10.991 -11.844 1.00 82.12 164 PHE A CA 1
ATOM 1222 C C . PHE A 1 164 ? -15.954 11.029 -11.850 1.00 82.12 164 PHE A C 1
ATOM 1224 O O . PHE A 1 164 ? -15.319 10.441 -10.978 1.00 82.12 164 PHE A O 1
ATOM 1231 N N . ARG A 1 165 ? -15.349 11.775 -12.788 1.00 82.31 165 ARG A N 1
ATOM 1232 C CA . ARG A 1 165 ? -13.889 11.977 -12.842 1.00 82.31 165 ARG A CA 1
ATOM 1233 C C . ARG A 1 165 ? -13.373 12.648 -11.568 1.00 82.31 165 ARG A C 1
ATOM 1235 O O . ARG A 1 165 ? -12.394 12.184 -10.992 1.00 82.31 165 ARG A O 1
ATOM 1242 N N . LEU A 1 166 ? -14.053 13.695 -11.102 1.00 86.19 166 LEU A N 1
ATOM 1243 C CA . LEU A 1 166 ? -13.684 14.409 -9.882 1.00 86.19 166 LEU A CA 1
ATOM 1244 C C . LEU A 1 166 ? -13.725 13.489 -8.652 1.00 86.19 166 LEU A C 1
ATOM 1246 O O . LEU A 1 166 ? -12.777 13.463 -7.869 1.00 86.19 166 LEU A O 1
ATOM 1250 N N . LEU A 1 167 ? -14.788 12.695 -8.501 1.00 87.69 167 LEU A N 1
ATOM 1251 C CA . LEU A 1 167 ? -14.906 11.734 -7.406 1.00 87.69 167 LEU A CA 1
ATOM 1252 C C . LEU A 1 167 ? -13.853 10.619 -7.503 1.00 87.69 167 LEU A C 1
ATOM 1254 O O . LEU A 1 167 ? -13.280 10.249 -6.482 1.00 87.69 167 LEU A O 1
ATOM 1258 N N . LYS A 1 168 ? -13.533 10.137 -8.711 1.00 83.00 168 LYS A N 1
ATOM 1259 C CA . LYS A 1 168 ? -12.457 9.160 -8.939 1.00 83.00 168 LYS A CA 1
ATOM 1260 C C . LYS A 1 168 ? -11.106 9.687 -8.450 1.00 83.00 168 LYS A C 1
ATOM 1262 O O . LYS A 1 168 ? -10.448 9.006 -7.669 1.00 83.00 168 LYS A O 1
ATOM 1267 N N . VAL A 1 169 ? -10.725 10.906 -8.847 1.00 80.62 169 VAL A N 1
ATOM 1268 C CA . VAL A 1 169 ? -9.473 11.558 -8.408 1.00 80.62 169 VAL A CA 1
ATOM 1269 C C . VAL A 1 169 ? -9.406 11.633 -6.882 1.00 80.62 169 VAL A C 1
ATOM 1271 O O . VAL A 1 169 ? -8.397 11.279 -6.273 1.00 80.62 169 VAL A O 1
ATOM 1274 N N . PHE A 1 170 ? -10.509 12.033 -6.252 1.00 83.81 170 PHE A N 1
ATOM 1275 C CA . PHE A 1 170 ? -10.621 12.101 -4.801 1.00 83.81 170 PHE A CA 1
ATOM 1276 C C . PHE A 1 170 ? -10.509 10.730 -4.111 1.00 83.81 170 PHE A C 1
ATOM 1278 O O . PHE A 1 170 ? -9.783 10.603 -3.126 1.00 83.81 170 PHE A O 1
ATOM 1285 N N . MET A 1 171 ? -11.189 9.699 -4.623 1.00 76.94 171 MET A N 1
ATOM 1286 C CA . MET A 1 171 ? -11.204 8.354 -4.030 1.00 76.94 171 MET A CA 1
ATOM 1287 C C . MET A 1 171 ? -9.904 7.569 -4.256 1.00 76.94 171 MET A C 1
ATOM 1289 O O . MET A 1 171 ? -9.612 6.657 -3.482 1.00 76.94 171 MET A O 1
ATOM 1293 N N . GLN A 1 172 ? -9.115 7.917 -5.279 1.00 76.06 172 GLN A N 1
ATOM 1294 C CA . GLN A 1 172 ? -7.796 7.326 -5.539 1.00 76.06 172 GLN A CA 1
ATOM 1295 C C . GLN A 1 172 ? -6.708 7.844 -4.587 1.00 76.06 172 GLN A C 1
ATOM 1297 O O . GLN A 1 172 ? -5.740 7.133 -4.322 1.00 76.06 172 GLN A O 1
ATOM 1302 N N . ALA A 1 173 ? -6.869 9.054 -4.049 1.00 68.50 173 ALA A N 1
ATOM 1303 C CA . ALA A 1 173 ? -5.916 9.678 -3.133 1.00 68.50 173 ALA A CA 1
ATOM 1304 C C . ALA A 1 173 ? -6.630 10.281 -1.906 1.00 68.50 173 ALA A C 1
ATOM 1306 O O . ALA A 1 173 ? -6.595 11.501 -1.697 1.00 68.50 173 ALA A O 1
ATOM 1307 N N . PRO A 1 174 ? -7.291 9.446 -1.084 1.00 69.12 174 PRO A N 1
ATOM 1308 C CA . PRO A 1 174 ? -7.989 9.912 0.104 1.00 69.12 174 PRO A CA 1
ATOM 1309 C C . PRO A 1 174 ? -7.008 10.570 1.087 1.00 69.12 174 PRO A C 1
ATOM 1311 O O . PRO A 1 174 ? -5.849 10.180 1.205 1.00 69.12 174 PRO A O 1
ATOM 1314 N N . GLY A 1 175 ? -7.455 11.617 1.776 1.00 69.25 175 GLY A N 1
ATOM 1315 C CA . GLY A 1 175 ? -6.649 12.396 2.717 1.00 69.25 175 GLY A CA 1
ATOM 1316 C C . GLY A 1 175 ? -5.710 13.423 2.074 1.00 69.25 175 GLY A C 1
ATOM 1317 O O . GLY A 1 175 ? -5.246 14.322 2.779 1.00 69.25 175 GLY A O 1
ATOM 1318 N N . ARG A 1 176 ? -5.472 13.369 0.756 1.00 74.19 176 ARG A N 1
ATOM 1319 C CA . ARG A 1 176 ? -4.653 14.354 0.035 1.00 74.19 176 ARG A CA 1
ATOM 1320 C C . ARG A 1 176 ? -5.457 15.617 -0.279 1.00 74.19 176 ARG A C 1
ATOM 1322 O O . ARG A 1 176 ? -6.571 15.549 -0.796 1.00 74.19 176 ARG A O 1
ATOM 1329 N N . ALA A 1 177 ? -4.879 16.779 0.023 1.00 77.44 177 ALA A N 1
ATOM 1330 C CA . ALA A 1 177 ? -5.422 18.063 -0.407 1.00 77.44 177 ALA A CA 1
ATOM 1331 C C . ALA A 1 177 ? -4.965 18.376 -1.838 1.00 77.44 177 ALA A C 1
ATOM 1333 O O . ALA A 1 177 ? -3.788 18.226 -2.168 1.00 77.44 177 ALA A O 1
ATOM 1334 N N . PHE A 1 178 ? -5.894 18.835 -2.669 1.00 78.69 178 PHE A N 1
ATOM 1335 C CA . PHE A 1 178 ? -5.652 19.243 -4.045 1.00 78.69 178 PHE A CA 1
ATOM 1336 C C . PHE A 1 178 ? -6.032 20.708 -4.242 1.00 78.69 178 PHE A C 1
ATOM 1338 O O . PHE A 1 178 ? -7.054 21.162 -3.714 1.00 78.69 178 PHE A O 1
ATOM 1345 N N . SER A 1 179 ? -5.234 21.433 -5.029 1.00 83.69 179 SER A N 1
ATOM 1346 C CA . SER A 1 179 ? -5.598 22.783 -5.458 1.00 83.69 179 SER A CA 1
ATOM 1347 C C . SER A 1 179 ? -6.690 22.753 -6.524 1.00 83.69 179 SER A C 1
ATOM 1349 O O . SER A 1 179 ? -6.919 21.727 -7.168 1.00 83.69 179 SER A O 1
ATOM 1351 N N . ARG A 1 180 ? -7.387 23.877 -6.709 1.00 82.38 180 ARG A N 1
ATOM 1352 C CA . ARG A 1 180 ? -8.449 23.988 -7.723 1.00 82.38 180 ARG A CA 1
ATOM 1353 C C . ARG A 1 180 ? -7.884 23.807 -9.125 1.00 82.38 180 ARG A C 1
ATOM 1355 O O . ARG A 1 180 ? -8.458 23.074 -9.919 1.00 82.38 180 ARG A O 1
ATOM 1362 N N . GLU A 1 181 ? -6.736 24.412 -9.390 1.00 78.25 181 GLU A N 1
ATOM 1363 C CA . GLU A 1 181 ? -6.021 24.332 -10.663 1.00 78.25 181 GLU A CA 1
ATOM 1364 C C . GLU A 1 181 ? -5.572 22.892 -10.932 1.00 78.25 181 GLU A C 1
ATOM 1366 O O . GLU A 1 181 ? -5.739 22.382 -12.036 1.00 78.25 181 GLU A O 1
ATOM 1371 N N . HIS A 1 182 ? -5.080 22.200 -9.898 1.00 77.31 182 HIS A N 1
ATOM 1372 C CA . HIS A 1 182 ? -4.659 20.807 -10.000 1.00 77.31 182 HIS A CA 1
ATOM 1373 C C . HIS A 1 182 ? -5.849 19.864 -10.243 1.00 77.31 182 HIS A C 1
ATOM 1375 O O . HIS A 1 182 ? -5.764 18.972 -11.084 1.00 77.31 182 HIS A O 1
ATOM 1381 N N . LEU A 1 183 ? -6.976 20.061 -9.549 1.00 79.75 183 LEU A N 1
ATOM 1382 C CA . LEU A 1 183 ? -8.198 19.283 -9.789 1.00 79.75 183 LEU A CA 1
ATOM 1383 C C . LEU A 1 183 ? -8.729 19.503 -11.203 1.00 79.75 183 LEU A C 1
ATOM 1385 O O . LEU A 1 183 ? -9.099 18.531 -11.855 1.00 79.75 183 LEU A O 1
ATOM 1389 N N . LEU A 1 184 ? -8.728 20.751 -11.679 1.00 78.06 184 LEU A N 1
ATOM 1390 C CA . LEU A 1 184 ? -9.144 21.102 -13.034 1.00 78.06 184 LEU A CA 1
ATOM 1391 C C . LEU A 1 184 ? -8.261 20.407 -14.082 1.00 78.06 184 LEU A C 1
ATOM 1393 O O . LEU A 1 184 ? -8.779 19.792 -15.011 1.00 78.06 184 LEU A O 1
ATOM 1397 N N . ALA A 1 185 ? -6.939 20.433 -13.895 1.00 73.38 185 ALA A N 1
ATOM 1398 C CA . ALA A 1 185 ? -5.998 19.754 -14.781 1.00 73.38 185 ALA A CA 1
ATOM 1399 C C . ALA A 1 185 ? -6.250 18.237 -14.831 1.00 73.38 185 ALA A C 1
ATOM 1401 O O . ALA A 1 185 ? -6.332 17.664 -15.914 1.00 73.38 185 ALA A O 1
ATOM 1402 N N . LEU A 1 186 ? -6.454 17.588 -13.679 1.00 69.69 186 LEU A N 1
ATOM 1403 C CA . LEU A 1 186 ? -6.684 16.140 -13.608 1.00 69.69 186 LEU A CA 1
ATOM 1404 C C . LEU A 1 186 ? -8.010 15.693 -14.244 1.00 69.69 186 LEU A C 1
ATOM 1406 O O . LEU A 1 186 ? -8.075 14.603 -14.811 1.00 69.69 186 LEU A O 1
ATOM 1410 N N . ILE A 1 187 ? -9.072 16.504 -14.170 1.00 72.44 187 ILE A N 1
ATOM 1411 C CA . ILE A 1 187 ? -10.376 16.150 -14.764 1.00 72.44 187 ILE A CA 1
ATOM 1412 C C . ILE A 1 187 ? -10.476 16.502 -16.260 1.00 72.44 187 ILE A C 1
ATOM 1414 O O . ILE A 1 187 ? -11.302 15.901 -16.961 1.00 72.44 187 ILE A O 1
ATOM 1418 N N . HIS A 1 188 ? -9.638 17.428 -16.748 1.00 67.50 188 HIS A N 1
ATOM 1419 C CA . HIS A 1 188 ? -9.575 17.869 -18.152 1.00 67.50 188 HIS A CA 1
ATOM 1420 C C . HIS A 1 188 ? -8.465 17.206 -18.981 1.00 67.50 188 HIS A C 1
ATOM 1422 O O . HIS A 1 188 ? -8.531 17.269 -20.203 1.00 67.50 188 HIS A O 1
ATOM 1428 N N . ALA A 1 189 ? -7.499 16.510 -18.369 1.00 54.31 189 ALA A N 1
ATOM 1429 C CA . ALA A 1 189 ? -6.380 15.848 -19.062 1.00 54.31 189 ALA A CA 1
ATOM 1430 C C . ALA A 1 189 ? -6.778 14.824 -20.152 1.00 54.31 189 ALA A C 1
ATOM 1432 O O . ALA A 1 189 ? -5.910 14.319 -20.856 1.00 54.31 189 ALA A O 1
ATOM 1433 N N . PHE A 1 190 ? -8.071 14.517 -20.299 1.00 45.94 190 PHE A N 1
ATOM 1434 C CA . PHE A 1 190 ? -8.590 13.515 -21.228 1.00 45.94 190 PHE A CA 1
ATOM 1435 C C . PHE A 1 190 ? -9.548 14.053 -22.305 1.00 45.94 190 PHE A C 1
ATOM 1437 O O . PHE A 1 190 ? -9.953 13.257 -23.137 1.00 45.94 190 PHE A O 1
ATOM 1444 N N . ASP A 1 191 ? -9.906 15.348 -22.324 1.00 45.62 191 ASP A N 1
ATOM 1445 C CA . ASP A 1 191 ? -10.722 15.960 -23.397 1.00 45.62 191 ASP A CA 1
ATOM 1446 C C . ASP A 1 191 ? -10.549 17.491 -23.413 1.00 45.62 191 ASP A C 1
ATOM 1448 O O . ASP A 1 191 ? -10.859 18.157 -22.423 1.00 45.62 191 ASP A O 1
ATOM 1452 N N . ALA A 1 192 ? -10.105 18.058 -24.540 1.00 47.69 192 ALA A N 1
ATOM 1453 C CA . ALA A 1 192 ? -9.889 19.501 -24.715 1.00 47.69 192 ALA A CA 1
ATOM 1454 C C . ALA A 1 192 ? -11.185 20.320 -24.936 1.00 47.69 192 ALA A C 1
ATOM 1456 O O . ALA A 1 192 ? -11.135 21.547 -24.906 1.00 47.69 192 ALA A O 1
ATOM 1457 N N . ASP A 1 193 ? -12.338 19.660 -25.101 1.00 47.47 193 ASP A N 1
ATOM 1458 C CA . ASP A 1 193 ? -13.606 20.280 -25.531 1.00 47.47 193 ASP A CA 1
ATOM 1459 C C . ASP A 1 193 ? -14.635 20.494 -24.401 1.00 47.47 193 ASP A C 1
ATOM 1461 O O . ASP A 1 193 ? -15.835 20.650 -24.641 1.00 47.47 193 ASP A O 1
ATOM 1465 N N . LEU A 1 194 ? -14.205 20.495 -23.137 1.00 49.00 194 LEU A N 1
ATOM 1466 C CA . LEU A 1 194 ? -15.117 20.708 -22.009 1.00 49.00 194 LEU A CA 1
ATOM 1467 C C . LEU A 1 194 ? -15.311 22.210 -21.719 1.00 49.00 194 LEU A C 1
ATOM 1469 O O . LEU A 1 194 ? -14.325 22.941 -21.619 1.00 49.00 194 LEU A O 1
ATOM 1473 N N . PRO A 1 195 ? -16.561 22.694 -21.544 1.00 48.66 195 PRO A N 1
ATOM 1474 C CA . PRO A 1 195 ? -16.831 24.112 -21.328 1.00 48.66 195 PRO A CA 1
ATOM 1475 C C . PRO A 1 195 ? -16.081 24.664 -20.112 1.00 48.66 195 PRO A C 1
ATOM 1477 O O . PRO A 1 195 ? -16.236 24.160 -18.997 1.00 48.66 195 PRO A O 1
ATOM 1480 N N . ALA A 1 196 ? -15.338 25.753 -20.322 1.00 51.56 196 ALA A N 1
ATOM 1481 C CA . ALA A 1 196 ? -14.562 26.468 -19.303 1.00 51.56 196 ALA A CA 1
ATOM 1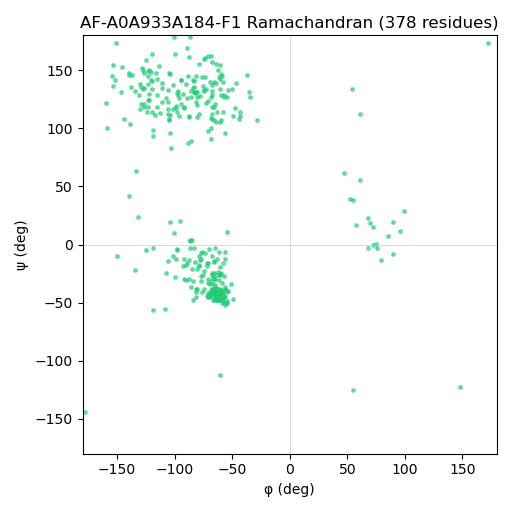482 C C . ALA A 1 196 ? -15.408 27.053 -18.146 1.00 51.56 196 ALA A C 1
ATOM 1484 O O . ALA A 1 196 ? -14.857 27.538 -17.161 1.00 51.56 196 ALA A O 1
ATOM 1485 N N . ASP A 1 197 ? -16.739 26.978 -18.240 1.00 49.06 197 ASP A N 1
ATOM 1486 C CA . ASP A 1 197 ? -17.685 27.652 -17.344 1.00 49.06 197 ASP A CA 1
ATOM 1487 C C . ASP A 1 197 ? -18.050 26.881 -16.065 1.00 49.06 197 ASP A C 1
ATOM 1489 O O . ASP A 1 197 ? -18.782 27.390 -15.211 1.00 49.06 197 ASP A O 1
ATOM 1493 N N . ARG A 1 198 ? -17.558 25.648 -15.872 1.00 54.81 198 ARG A N 1
ATOM 1494 C CA . ARG A 1 198 ? -17.766 24.918 -14.608 1.00 54.81 198 ARG A CA 1
ATOM 1495 C C . ARG A 1 198 ? -16.504 24.919 -13.763 1.00 54.81 198 ARG A C 1
ATOM 1497 O O . ARG A 1 198 ? -15.637 24.062 -13.895 1.00 54.81 198 ARG A O 1
ATOM 1504 N N . THR A 1 199 ? -16.448 25.862 -12.829 1.00 70.62 199 THR A N 1
ATOM 1505 C CA . THR A 1 199 ? -15.427 25.892 -11.782 1.00 70.62 199 THR A CA 1
ATOM 1506 C C . THR A 1 199 ? -15.481 24.623 -10.925 1.00 70.62 199 THR A C 1
ATOM 1508 O O . THR A 1 199 ? -16.551 24.064 -10.659 1.00 70.62 199 THR A O 1
ATOM 1511 N N . VAL A 1 200 ? -14.314 24.174 -10.450 1.00 80.69 200 VAL A N 1
ATOM 1512 C CA . VAL A 1 200 ? -14.179 23.032 -9.524 1.00 80.69 200 VAL A CA 1
ATOM 1513 C C . VAL A 1 200 ? -15.105 23.182 -8.314 1.00 80.69 200 VAL A C 1
ATOM 1515 O O . VAL A 1 200 ? -15.670 22.197 -7.850 1.00 80.69 200 VAL A O 1
ATOM 1518 N N . ASP A 1 201 ? -15.333 24.411 -7.847 1.00 83.56 201 ASP A N 1
ATOM 1519 C CA . ASP A 1 201 ? -16.253 24.707 -6.749 1.00 83.56 201 ASP A CA 1
ATOM 1520 C C . ASP A 1 201 ? -17.701 24.276 -7.059 1.00 83.56 201 ASP A C 1
ATOM 1522 O O . ASP A 1 201 ? -18.327 23.601 -6.241 1.00 83.56 201 ASP A O 1
ATOM 1526 N N . ASN A 1 202 ? -18.218 24.566 -8.259 1.00 84.50 202 ASN A N 1
ATOM 1527 C CA . ASN A 1 202 ? -19.568 24.158 -8.671 1.00 84.50 202 ASN A CA 1
ATOM 1528 C C . ASN A 1 202 ? -19.695 22.632 -8.785 1.00 84.50 202 ASN A C 1
ATOM 1530 O O . ASN A 1 202 ? -20.709 22.055 -8.377 1.00 84.50 202 ASN A O 1
ATOM 1534 N N . LEU A 1 203 ? -18.654 21.965 -9.298 1.00 84.06 203 LEU A N 1
ATOM 1535 C CA . LEU A 1 203 ? -18.602 20.503 -9.355 1.00 84.06 203 LEU A CA 1
ATOM 1536 C C . LEU A 1 203 ? -18.577 19.890 -7.952 1.00 84.06 203 LEU A C 1
ATOM 1538 O O . LEU A 1 203 ? -19.305 18.934 -7.703 1.00 84.06 203 LEU A O 1
ATOM 1542 N N . VAL A 1 204 ? -17.812 20.462 -7.017 1.00 87.81 204 VAL A N 1
ATOM 1543 C CA . VAL A 1 204 ? -17.773 20.007 -5.620 1.00 87.81 204 VAL A CA 1
ATOM 1544 C C . VAL A 1 204 ? -19.120 20.209 -4.928 1.00 87.81 204 VAL A C 1
ATOM 1546 O O . VAL A 1 204 ? -19.578 19.303 -4.234 1.00 87.81 204 VAL A O 1
ATOM 1549 N N . VAL A 1 205 ? -19.790 21.349 -5.124 1.00 85.62 205 VAL A N 1
ATOM 1550 C CA . VAL A 1 205 ? -21.125 21.606 -4.553 1.00 85.62 205 VAL A CA 1
ATOM 1551 C C . VAL A 1 205 ? -22.148 20.594 -5.070 1.00 85.62 205 VAL A C 1
ATOM 1553 O O . VAL A 1 205 ? -22.874 19.985 -4.280 1.00 85.62 205 VAL A O 1
ATOM 1556 N N . SER A 1 206 ? -22.185 20.370 -6.386 1.00 85.62 206 SER A N 1
ATOM 1557 C CA . SER A 1 206 ? -23.105 19.402 -6.990 1.00 85.62 206 SER A CA 1
ATOM 1558 C C . SER A 1 206 ? -22.801 17.971 -6.536 1.00 85.62 206 SER A C 1
ATOM 1560 O O . SER A 1 206 ? -23.717 17.240 -6.151 1.00 85.62 206 SER A O 1
ATOM 1562 N N . LEU A 1 207 ? -21.519 17.594 -6.501 1.00 88.50 207 LEU A N 1
ATOM 1563 C CA . LEU A 1 207 ? -21.066 16.278 -6.061 1.00 88.50 207 LEU A CA 1
ATOM 1564 C C . LEU A 1 207 ? -21.420 16.022 -4.589 1.00 88.50 207 LEU A C 1
ATOM 1566 O O . LEU A 1 207 ? -22.020 14.995 -4.286 1.00 88.50 207 LEU A O 1
ATOM 1570 N N . ARG A 1 208 ? -21.148 16.971 -3.684 1.00 86.31 208 ARG A N 1
ATOM 1571 C CA . ARG A 1 208 ? -21.522 16.885 -2.260 1.00 86.31 208 ARG A CA 1
ATOM 1572 C C . ARG A 1 208 ? -23.015 16.624 -2.073 1.00 86.31 208 ARG A C 1
ATOM 1574 O O . ARG A 1 208 ? -23.392 15.679 -1.384 1.00 86.31 208 ARG A O 1
ATOM 1581 N N . ARG A 1 209 ? -23.865 17.396 -2.761 1.00 83.38 209 ARG A N 1
ATOM 1582 C CA . ARG A 1 209 ? -25.326 17.222 -2.718 1.00 83.38 209 ARG A CA 1
ATOM 1583 C C . ARG A 1 209 ? -25.745 15.810 -3.136 1.00 83.38 209 ARG A C 1
ATOM 1585 O O . ARG A 1 209 ? -26.593 15.216 -2.479 1.00 83.38 209 ARG A O 1
ATOM 1592 N N . LYS A 1 210 ? -25.151 15.272 -4.206 1.00 82.81 210 LYS A N 1
ATOM 1593 C CA . LYS A 1 210 ? -25.455 13.924 -4.717 1.00 82.81 210 LYS A CA 1
ATOM 1594 C C . LYS A 1 210 ? -24.943 12.802 -3.812 1.00 82.81 210 LYS A C 1
ATOM 1596 O O . LYS A 1 210 ? -25.564 11.749 -3.755 1.00 82.81 210 LYS A O 1
ATOM 1601 N N . LEU A 1 211 ? -23.854 13.038 -3.081 1.00 83.06 211 LEU A N 1
ATOM 1602 C CA . LEU A 1 211 ? -23.304 12.101 -2.098 1.00 83.06 211 LEU A CA 1
ATOM 1603 C C . LEU A 1 211 ? -23.995 12.172 -0.725 1.00 83.06 211 LEU A C 1
ATOM 1605 O O . LEU A 1 211 ? -23.647 11.405 0.168 1.00 83.06 211 LEU A O 1
ATOM 1609 N N . GLY A 1 212 ? -24.953 13.086 -0.535 1.00 72.75 212 GLY A N 1
ATOM 1610 C CA . GLY A 1 212 ? -25.587 13.320 0.766 1.00 72.75 212 GLY A CA 1
ATOM 1611 C C . GLY A 1 212 ? -24.677 14.026 1.780 1.00 72.75 212 GLY A C 1
ATOM 1612 O O . GLY A 1 212 ? -24.994 14.053 2.968 1.00 72.75 212 GLY A O 1
ATOM 1613 N N . ASP A 1 213 ? -23.567 14.613 1.322 1.00 71.81 213 ASP A N 1
ATOM 1614 C CA . ASP A 1 213 ? -22.611 15.361 2.139 1.00 71.81 213 ASP A CA 1
ATOM 1615 C C . ASP A 1 213 ? -23.064 16.827 2.236 1.00 71.81 213 ASP A C 1
ATOM 1617 O O . ASP A 1 213 ? -23.058 17.567 1.248 1.00 71.81 213 ASP A O 1
ATOM 1621 N N . ARG A 1 214 ? -23.525 17.264 3.413 1.00 59.75 214 ARG A N 1
ATOM 1622 C CA . ARG A 1 214 ? -24.022 18.638 3.607 1.00 59.75 214 ARG A CA 1
ATOM 1623 C C . ARG A 1 214 ? -22.856 19.598 3.820 1.00 59.75 214 ARG A C 1
ATOM 1625 O O . ARG A 1 214 ? -22.020 19.350 4.677 1.00 59.75 214 ARG A O 1
ATOM 1632 N N . ALA A 1 215 ? -22.835 20.721 3.100 1.00 54.50 215 ALA A N 1
ATOM 1633 C CA . ALA A 1 215 ? -21.718 21.675 3.117 1.00 54.50 215 ALA A CA 1
ATOM 1634 C C . ALA A 1 215 ? -21.366 22.207 4.523 1.00 54.50 215 ALA A C 1
ATOM 1636 O O . ALA A 1 215 ? -20.189 22.363 4.836 1.00 54.50 215 ALA A O 1
ATOM 1637 N N . GLU A 1 216 ? -22.370 22.429 5.374 1.00 49.50 216 GLU A N 1
ATOM 1638 C CA . GLU A 1 216 ? -22.218 22.914 6.758 1.00 49.50 216 GLU A CA 1
ATOM 1639 C C . GLU A 1 216 ? -21.639 21.856 7.717 1.00 49.50 216 GLU A C 1
ATOM 1641 O O . GLU A 1 216 ? -21.123 22.195 8.777 1.00 49.50 216 GLU A O 1
ATOM 1646 N N . ALA A 1 217 ? -21.691 20.574 7.339 1.00 51.69 217 ALA A N 1
ATOM 1647 C CA . ALA A 1 217 ? -21.235 19.437 8.138 1.00 51.69 217 ALA A CA 1
ATOM 1648 C C . ALA A 1 217 ? -20.511 18.398 7.262 1.00 51.69 217 ALA A C 1
ATOM 1650 O O . ALA A 1 217 ? -20.746 17.198 7.401 1.00 51.69 217 ALA A O 1
ATOM 1651 N N . SER A 1 218 ? -19.673 18.866 6.329 1.00 58.94 218 SER A N 1
ATOM 1652 C CA . SER A 1 218 ? -19.075 18.016 5.294 1.00 58.94 218 SER A CA 1
ATOM 1653 C C . SER A 1 218 ? -18.123 16.992 5.913 1.00 58.94 218 SER A C 1
ATOM 1655 O O . SER A 1 218 ? -17.120 17.362 6.524 1.00 58.94 218 SER A O 1
ATOM 1657 N N . ARG A 1 219 ? -18.416 15.703 5.741 1.00 64.62 219 ARG A N 1
ATOM 1658 C CA . ARG A 1 219 ? -17.613 14.578 6.252 1.00 64.62 219 ARG A CA 1
ATOM 1659 C C . ARG A 1 219 ? -16.828 13.871 5.153 1.00 64.62 219 ARG A C 1
ATOM 1661 O O . ARG A 1 219 ? -15.932 13.091 5.464 1.00 64.62 219 ARG A O 1
ATOM 1668 N N . VAL A 1 220 ? -17.160 14.123 3.886 1.00 73.75 220 VAL A N 1
ATOM 1669 C CA . VAL A 1 220 ? -16.605 13.395 2.738 1.00 73.75 220 VAL A CA 1
ATOM 1670 C C . VAL A 1 220 ? -15.646 14.273 1.945 1.00 73.75 220 VAL A C 1
ATOM 1672 O O . VAL A 1 220 ? -14.483 13.915 1.791 1.00 73.75 220 VAL A O 1
ATOM 1675 N N . ILE A 1 221 ? -16.082 15.445 1.483 1.00 85.12 221 ILE A N 1
ATOM 1676 C CA . ILE A 1 221 ? -15.209 16.396 0.780 1.00 85.12 221 ILE A CA 1
ATOM 1677 C C . ILE A 1 221 ? -15.103 17.642 1.640 1.00 85.12 221 ILE A C 1
ATOM 1679 O O . ILE A 1 221 ? -16.101 18.313 1.851 1.00 85.12 221 ILE A O 1
ATOM 1683 N N . VAL A 1 222 ? -13.915 18.010 2.106 1.00 81.12 222 VAL A N 1
ATOM 1684 C CA . VAL A 1 222 ? -13.699 19.173 2.981 1.00 81.12 222 VAL A CA 1
ATOM 1685 C C . VAL A 1 222 ? -12.939 20.260 2.226 1.00 81.12 222 VAL A C 1
ATOM 1687 O O . VAL A 1 222 ? -12.022 19.979 1.454 1.00 81.12 222 VAL A O 1
ATOM 1690 N N . GLY A 1 223 ? -13.345 21.515 2.429 1.00 81.81 223 GLY A N 1
ATOM 1691 C CA . GLY A 1 223 ? -12.604 22.668 1.923 1.00 81.81 223 GLY A CA 1
ATOM 1692 C C . GLY A 1 223 ? -11.399 22.953 2.816 1.00 81.81 223 GLY A C 1
ATOM 1693 O O . GLY A 1 223 ? -11.550 23.094 4.027 1.00 81.81 223 GLY A O 1
ATOM 1694 N N . VAL A 1 224 ? -10.211 23.055 2.227 1.00 80.19 224 VAL A N 1
ATOM 1695 C CA . VAL A 1 224 ? -8.975 23.423 2.926 1.00 80.19 224 VAL A CA 1
ATOM 1696 C C . VAL A 1 224 ? -8.653 24.872 2.578 1.00 80.19 224 VAL A C 1
ATOM 1698 O O . VAL A 1 224 ? -8.336 25.192 1.428 1.00 80.19 224 VAL A O 1
ATOM 1701 N N . ARG A 1 225 ? -8.774 25.766 3.566 1.00 74.44 225 ARG A N 1
ATOM 1702 C CA . ARG A 1 225 ? -8.586 27.212 3.381 1.00 74.44 225 ARG A CA 1
ATOM 1703 C C . ARG A 1 225 ? -7.194 27.498 2.808 1.00 74.44 225 ARG A C 1
ATOM 1705 O O . ARG A 1 225 ? -6.203 27.005 3.330 1.00 74.44 225 ARG A O 1
ATOM 1712 N N . GLY A 1 226 ? -7.139 28.274 1.726 1.00 72.25 226 GLY A N 1
ATOM 1713 C CA . GLY A 1 226 ? -5.890 28.634 1.042 1.00 72.25 226 GLY A CA 1
ATOM 1714 C C . GLY A 1 226 ? -5.267 27.534 0.172 1.00 72.25 226 GLY A C 1
ATOM 1715 O O . GLY A 1 226 ? -4.275 27.807 -0.487 1.00 72.25 226 GLY A O 1
ATOM 1716 N N . VAL A 1 227 ? -5.841 26.324 0.134 1.00 76.12 227 VAL A N 1
ATOM 1717 C CA . VAL A 1 227 ? -5.302 25.202 -0.655 1.00 76.12 227 VAL A CA 1
ATOM 1718 C C . VAL A 1 227 ? -6.300 24.743 -1.710 1.00 76.12 227 VAL A C 1
ATOM 1720 O O . VAL A 1 227 ? -5.986 24.761 -2.890 1.00 76.12 227 VAL A O 1
ATOM 1723 N N . GLY A 1 228 ? -7.522 24.372 -1.322 1.00 83.31 228 GLY A N 1
ATOM 1724 C CA . GLY A 1 228 ? -8.497 23.796 -2.249 1.00 83.31 228 GLY A CA 1
ATOM 1725 C C . GLY A 1 228 ? -9.409 22.793 -1.561 1.00 83.31 228 GLY A C 1
ATOM 1726 O O . GLY A 1 228 ? -10.076 23.146 -0.588 1.00 83.31 228 GLY A O 1
ATOM 1727 N N . TYR A 1 229 ? -9.442 21.554 -2.049 1.00 83.19 229 TYR A N 1
ATOM 1728 C CA . TYR A 1 229 ? -10.332 20.506 -1.543 1.00 83.19 229 TYR A CA 1
ATOM 1729 C C . TYR A 1 229 ? -9.584 19.233 -1.183 1.00 83.19 229 TYR A C 1
ATOM 1731 O O . TYR A 1 229 ? -8.571 18.888 -1.784 1.00 83.19 229 TYR A O 1
ATOM 1739 N N . LYS A 1 230 ? -10.120 18.514 -0.203 1.00 79.94 230 LYS A N 1
ATOM 1740 C CA . LYS A 1 230 ? -9.587 17.244 0.276 1.00 79.94 230 LYS A CA 1
ATOM 1741 C C . LYS A 1 230 ? -10.728 16.254 0.432 1.00 79.94 230 LYS A C 1
ATOM 1743 O O . LYS A 1 230 ? -11.738 16.581 1.053 1.00 79.94 230 LYS A O 1
ATOM 1748 N N . PHE A 1 231 ? -10.556 15.046 -0.089 1.00 82.75 231 PHE A N 1
ATOM 1749 C CA . PHE A 1 231 ? -11.441 13.936 0.245 1.00 82.75 231 PHE A CA 1
ATOM 1750 C C . PHE A 1 231 ? -10.987 13.361 1.577 1.00 82.75 231 PHE A C 1
ATOM 1752 O O . PHE A 1 231 ? -9.816 13.021 1.735 1.00 82.75 231 PHE A O 1
ATOM 1759 N N . MET A 1 232 ? -11.866 13.317 2.565 1.00 68.62 232 MET A N 1
ATOM 1760 C CA . MET A 1 232 ? -11.536 12.725 3.852 1.00 68.62 232 MET A CA 1
ATOM 1761 C C . MET A 1 232 ? -11.381 11.225 3.661 1.00 68.62 232 MET A C 1
ATOM 1763 O O . MET A 1 232 ? -12.261 10.574 3.101 1.00 68.62 232 MET A O 1
ATOM 1767 N N . ASP A 1 233 ? -10.248 10.689 4.106 1.00 53.69 233 ASP A N 1
ATOM 1768 C CA . ASP A 1 233 ? -10.042 9.253 4.083 1.00 53.69 233 ASP A CA 1
ATOM 1769 C C . ASP A 1 233 ? -11.034 8.602 5.039 1.00 53.69 233 ASP A C 1
ATOM 1771 O O . ASP A 1 233 ? -10.912 8.711 6.258 1.00 53.69 233 ASP A O 1
ATOM 1775 N N . GLN A 1 234 ? -12.042 7.935 4.487 1.00 49.19 234 GLN A N 1
ATOM 1776 C CA . GLN A 1 234 ? -12.999 7.188 5.290 1.00 49.19 234 GLN A CA 1
ATOM 1777 C C . GLN A 1 234 ? -12.350 5.898 5.830 1.00 49.19 234 GLN A C 1
ATOM 1779 O O . GLN A 1 234 ? -12.928 5.278 6.715 1.00 49.19 234 GLN A O 1
ATOM 1784 N N . ARG A 1 235 ? -11.115 5.539 5.416 1.00 38.03 235 ARG A N 1
ATOM 1785 C CA . ARG A 1 235 ? -10.259 4.575 6.145 1.00 38.03 235 ARG A CA 1
ATOM 1786 C C . ARG A 1 235 ? -9.719 5.136 7.463 1.00 38.03 235 ARG A C 1
ATOM 1788 O O . ARG A 1 235 ? -9.303 4.366 8.314 1.00 38.03 235 ARG A O 1
ATOM 1795 N N . SER A 1 236 ? -9.772 6.456 7.654 1.00 32.69 236 SER A N 1
ATOM 1796 C CA . SER A 1 236 ? -9.483 7.131 8.930 1.00 32.69 236 SER A CA 1
ATOM 1797 C C . SER A 1 236 ? -10.746 7.538 9.706 1.00 32.69 236 SER A C 1
ATOM 1799 O O . SER A 1 236 ? -10.660 8.226 10.717 1.00 32.69 236 SER A O 1
ATOM 1801 N N . VAL A 1 237 ? -11.925 7.075 9.265 1.00 34.28 237 VAL A N 1
ATOM 1802 C CA . VAL A 1 237 ? -13.188 7.123 10.036 1.00 34.28 237 VAL A CA 1
ATOM 1803 C C . VAL A 1 237 ? -13.887 5.749 10.020 1.00 34.28 237 VAL A C 1
ATOM 1805 O O . VAL A 1 237 ? -15.090 5.625 10.226 1.00 34.28 237 VAL A O 1
ATOM 1808 N N . GLY A 1 238 ? -13.115 4.685 9.799 1.00 32.19 238 GLY A N 1
ATOM 1809 C CA . GLY A 1 238 ? -13.548 3.300 9.908 1.00 32.19 238 GLY A CA 1
ATOM 1810 C C . GLY A 1 238 ? -12.547 2.547 10.769 1.00 32.19 238 GLY A C 1
ATOM 1811 O O . GLY A 1 238 ? -11.377 2.451 10.420 1.00 32.19 238 GLY A O 1
ATOM 1812 N N . VAL A 1 239 ? -13.019 2.061 11.908 1.00 33.16 239 VAL A N 1
ATOM 1813 C CA . VAL A 1 239 ? -12.330 1.175 12.854 1.00 33.16 239 VAL A CA 1
ATOM 1814 C C . VAL A 1 239 ? -11.413 0.173 12.134 1.00 33.16 239 VAL A C 1
ATOM 1816 O O . VAL A 1 239 ? -11.898 -0.512 11.228 1.00 33.16 239 VAL A O 1
ATOM 1819 N N . PRO A 1 240 ? -10.137 -0.004 12.530 1.00 37.09 240 PRO A N 1
ATOM 1820 C CA . PRO A 1 240 ? -9.381 -1.187 12.144 1.00 37.09 240 PRO A CA 1
ATOM 1821 C C . PRO A 1 240 ? -10.134 -2.404 12.683 1.00 37.09 240 PRO A C 1
ATOM 1823 O O . PRO A 1 240 ? -10.149 -2.632 13.890 1.00 37.09 240 PRO A O 1
ATOM 1826 N N . SER A 1 241 ? -10.795 -3.173 11.817 1.00 43.03 241 SER A N 1
ATOM 1827 C CA . SER A 1 241 ? -11.250 -4.499 12.220 1.00 43.03 241 SER A CA 1
ATOM 1828 C C . SER A 1 241 ? -9.987 -5.341 12.418 1.00 43.03 241 SER A C 1
ATOM 1830 O O . SER A 1 241 ? -9.200 -5.470 11.471 1.00 43.03 241 SER A O 1
ATOM 1832 N N . PRO A 1 242 ? -9.724 -5.854 13.630 1.00 46.03 242 PRO A N 1
ATOM 1833 C CA . PRO A 1 242 ? -8.636 -6.795 13.832 1.00 46.03 242 PRO A CA 1
ATOM 1834 C C . PRO A 1 242 ? -8.824 -7.953 12.851 1.00 46.03 242 PRO A C 1
ATOM 1836 O O . PRO A 1 242 ? -9.927 -8.488 12.766 1.00 46.03 242 PRO A O 1
ATOM 1839 N N . GLY A 1 243 ? -7.793 -8.268 12.055 1.00 48.38 243 GLY A N 1
ATOM 1840 C CA . GLY A 1 243 ? -7.920 -9.125 10.872 1.00 48.38 243 GLY A CA 1
ATOM 1841 C C . GLY A 1 243 ? -8.771 -10.358 11.160 1.00 48.38 243 GLY A C 1
ATOM 1842 O O . GLY A 1 243 ? -8.327 -11.230 11.895 1.00 48.38 243 GLY A O 1
ATOM 1843 N N . ALA A 1 244 ? -9.991 -10.413 10.617 1.00 47.47 244 ALA A N 1
ATOM 1844 C CA . ALA A 1 244 ? -11.054 -11.327 11.061 1.00 47.47 244 ALA A CA 1
ATOM 1845 C C . ALA A 1 244 ? -10.673 -12.828 11.045 1.00 47.47 244 ALA A C 1
ATOM 1847 O O . ALA A 1 244 ? -11.358 -13.662 11.640 1.00 47.47 244 ALA A O 1
ATOM 1848 N N . ASP A 1 245 ? -9.547 -13.166 10.412 1.00 49.88 245 ASP A N 1
ATOM 1849 C CA . ASP A 1 245 ? -9.011 -14.515 10.296 1.00 49.88 245 ASP A CA 1
ATOM 1850 C C . ASP A 1 245 ? -7.908 -14.898 11.294 1.00 49.88 245 ASP A C 1
ATOM 1852 O O . ASP A 1 245 ? -7.512 -16.064 11.323 1.00 49.88 245 ASP A O 1
ATOM 1856 N N . HIS A 1 246 ? -7.431 -13.988 12.151 1.00 59.09 246 HIS A N 1
ATOM 1857 C CA . HIS A 1 246 ? -6.439 -14.353 13.167 1.00 59.09 246 HIS A CA 1
ATOM 1858 C C . HIS A 1 246 ? -7.097 -15.161 14.309 1.00 59.09 246 HIS A C 1
ATOM 1860 O O . HIS A 1 246 ? -8.105 -14.709 14.871 1.00 59.09 246 HIS A O 1
ATOM 1866 N N . PRO A 1 247 ? -6.520 -16.305 14.731 1.00 59.78 247 PRO A N 1
ATOM 1867 C CA . PRO A 1 247 ? -7.086 -17.159 15.782 1.00 59.78 247 PRO A CA 1
ATOM 1868 C C . PRO A 1 247 ? -7.393 -16.421 17.092 1.00 59.78 247 PRO A C 1
ATOM 1870 O O . PRO A 1 247 ? -8.453 -16.626 17.679 1.00 59.78 247 PRO A O 1
ATOM 1873 N N . LEU A 1 248 ? -6.511 -15.502 17.509 1.00 61.44 248 LEU A N 1
ATOM 1874 C CA . LEU A 1 248 ? -6.717 -14.679 18.708 1.00 61.44 248 LEU A CA 1
ATOM 1875 C C . LEU A 1 248 ? -8.002 -13.842 18.634 1.00 61.44 248 LEU A C 1
ATOM 1877 O O . LEU A 1 248 ? -8.759 -13.797 19.598 1.00 61.44 248 LEU A O 1
ATOM 1881 N N . TRP A 1 249 ? -8.277 -13.198 17.496 1.00 65.75 249 TRP A N 1
ATOM 1882 C CA . TRP A 1 249 ? -9.446 -12.327 17.350 1.00 65.75 249 TRP A CA 1
ATOM 1883 C C . TRP A 1 249 ? -10.745 -13.121 17.365 1.00 65.75 249 TRP A C 1
ATOM 1885 O O . TRP A 1 249 ? -11.689 -12.743 18.059 1.00 65.75 249 TRP A O 1
ATOM 1895 N N . ARG A 1 250 ? -10.763 -14.268 16.673 1.00 64.50 250 ARG A N 1
ATOM 1896 C CA . ARG A 1 250 ? -11.900 -15.196 16.712 1.00 64.50 250 ARG A CA 1
ATOM 1897 C C . ARG A 1 250 ? -12.159 -15.682 18.135 1.00 64.50 250 ARG A C 1
ATOM 1899 O O . ARG A 1 250 ? -13.300 -15.633 18.584 1.00 64.50 250 ARG A O 1
ATOM 1906 N N . TRP A 1 251 ? -11.113 -16.067 18.866 1.00 70.69 251 TRP A N 1
ATOM 1907 C CA . TRP A 1 251 ? -11.244 -16.499 20.255 1.00 70.69 251 TRP A CA 1
ATOM 1908 C C . TRP A 1 251 ? -11.784 -15.388 21.168 1.00 70.69 251 TRP A C 1
ATOM 1910 O O . TRP A 1 251 ? -12.728 -15.638 21.915 1.00 70.69 251 TRP A O 1
ATOM 1920 N N . ILE A 1 252 ? -11.269 -14.153 21.069 1.00 63.78 252 ILE A N 1
ATOM 1921 C CA . ILE A 1 252 ? -11.734 -13.029 21.903 1.00 63.78 252 ILE A CA 1
ATOM 1922 C C . ILE A 1 252 ? -13.231 -12.758 21.697 1.00 63.78 252 ILE A C 1
ATOM 1924 O O . ILE A 1 252 ? -13.955 -12.543 22.670 1.00 63.78 252 ILE A O 1
ATOM 1928 N N . VAL A 1 253 ? -13.704 -12.783 20.447 1.00 65.44 253 VAL A N 1
ATOM 1929 C CA . VAL A 1 253 ? -15.111 -12.495 20.119 1.00 65.44 253 VAL A CA 1
ATOM 1930 C C . VAL A 1 253 ? -16.033 -13.665 20.460 1.00 65.44 253 VAL A C 1
ATOM 1932 O O . VAL A 1 253 ? -17.141 -13.441 20.946 1.00 65.44 253 VAL A O 1
ATOM 1935 N N . GLN A 1 254 ? -15.609 -14.902 20.186 1.00 61.34 254 GLN A N 1
ATOM 1936 C CA . GLN A 1 254 ? -16.502 -16.067 20.183 1.00 61.34 254 GLN A CA 1
ATOM 1937 C C . GLN A 1 254 ? -16.435 -16.913 21.458 1.00 61.34 254 GLN A C 1
ATOM 1939 O O . GLN A 1 254 ? -17.416 -17.579 21.778 1.00 61.34 254 GLN A O 1
ATOM 1944 N N . ALA A 1 255 ? -15.302 -16.924 22.165 1.00 53.19 255 ALA A N 1
ATOM 1945 C CA . ALA A 1 255 ? -15.026 -17.933 23.191 1.00 53.19 255 ALA A CA 1
ATOM 1946 C C . ALA A 1 255 ? -14.454 -17.381 24.505 1.00 53.19 255 ALA A C 1
ATOM 1948 O O . ALA A 1 255 ? -14.565 -18.049 25.531 1.00 53.19 255 ALA A O 1
ATOM 1949 N N . ALA A 1 256 ? -13.843 -16.192 24.508 1.00 66.50 256 ALA A N 1
ATOM 1950 C CA . ALA A 1 256 ? -13.217 -15.653 25.708 1.00 66.50 256 ALA A CA 1
ATOM 1951 C C . ALA A 1 256 ? -14.263 -15.356 26.806 1.00 66.50 256 ALA A C 1
ATOM 1953 O O . ALA A 1 256 ? -15.156 -14.530 26.595 1.00 66.50 256 ALA A O 1
ATOM 1954 N N . PRO A 1 257 ? -14.149 -15.974 27.999 1.00 68.75 257 PRO A N 1
ATOM 1955 C CA . PRO A 1 257 ? -15.095 -15.756 29.095 1.00 68.75 257 PRO A CA 1
ATOM 1956 C C . PRO A 1 257 ? -14.834 -14.438 29.838 1.00 68.75 257 PRO A C 1
ATOM 1958 O O . PRO A 1 257 ? -15.700 -13.948 30.566 1.00 68.75 257 PRO A O 1
ATOM 1961 N N . LEU A 1 258 ? -13.635 -13.877 29.658 1.00 73.12 258 LEU A N 1
ATOM 1962 C CA . LEU A 1 258 ? -13.184 -12.658 30.309 1.00 73.12 258 LEU A CA 1
ATOM 1963 C C . LEU A 1 258 ? -13.680 -11.416 29.551 1.00 73.12 258 LEU A C 1
ATOM 1965 O O . LEU A 1 258 ? -13.652 -11.403 28.320 1.00 73.12 258 LEU A O 1
ATOM 1969 N N . PRO A 1 259 ? -14.091 -10.358 30.260 1.00 80.44 259 PRO A N 1
ATOM 1970 C CA . PRO A 1 259 ? -14.386 -9.046 29.686 1.00 80.44 259 PRO A CA 1
ATOM 1971 C C . PRO A 1 259 ? -13.141 -8.411 29.051 1.00 80.44 259 PRO A C 1
ATOM 1973 O O . PRO A 1 259 ? -12.173 -8.096 29.745 1.00 80.44 259 PRO A O 1
ATOM 1976 N N . ILE A 1 260 ? -13.146 -8.239 27.726 1.00 81.19 260 ILE A N 1
ATOM 1977 C CA . ILE A 1 260 ? -11.973 -7.790 26.961 1.00 81.19 260 ILE A CA 1
ATOM 1978 C C . ILE A 1 260 ? -12.316 -6.582 26.089 1.00 81.19 260 ILE A C 1
ATOM 1980 O O . ILE A 1 260 ? -13.297 -6.594 25.344 1.00 81.19 260 ILE A O 1
ATOM 1984 N N . LEU A 1 261 ? -11.439 -5.577 26.132 1.00 84.19 261 LEU A N 1
ATOM 1985 C CA . LEU A 1 261 ? -11.355 -4.482 25.167 1.00 84.19 261 LEU A CA 1
ATOM 1986 C C . LEU A 1 261 ? -10.002 -4.546 24.454 1.00 84.19 261 LEU A C 1
ATOM 1988 O O . LEU A 1 261 ? -8.996 -4.902 25.055 1.00 84.19 261 LEU A O 1
ATOM 1992 N N . VAL A 1 262 ? -9.941 -4.153 23.193 1.00 82.31 262 VAL A N 1
ATOM 1993 C CA . VAL A 1 262 ? -8.688 -3.989 22.447 1.00 82.31 262 VAL A CA 1
ATOM 1994 C C . VAL A 1 262 ? -8.611 -2.545 22.010 1.00 82.31 262 VAL A C 1
ATOM 1996 O O . VAL A 1 262 ? -9.598 -2.012 21.505 1.00 82.31 262 VAL A O 1
ATOM 1999 N N . ILE A 1 263 ? -7.459 -1.909 22.199 1.00 81.88 263 ILE A N 1
ATOM 2000 C CA . ILE A 1 263 ? -7.244 -0.515 21.817 1.00 81.88 263 ILE A CA 1
ATOM 2001 C C . ILE A 1 263 ? -6.084 -0.350 20.843 1.00 81.88 263 ILE A C 1
ATOM 2003 O O . ILE A 1 263 ? -5.113 -1.107 20.883 1.00 81.88 263 ILE A O 1
ATOM 2007 N N . ASP A 1 264 ? -6.178 0.668 19.992 1.00 76.88 264 ASP A N 1
ATOM 2008 C CA . ASP A 1 264 ? -5.076 1.134 19.148 1.00 76.88 264 ASP A CA 1
ATOM 2009 C C . ASP A 1 264 ? -4.175 2.159 19.874 1.00 76.88 264 ASP A C 1
ATOM 2011 O O . ASP A 1 264 ? -4.429 2.575 21.011 1.00 76.88 264 ASP A O 1
ATOM 2015 N N . ARG A 1 265 ? -3.119 2.620 19.186 1.00 73.44 265 ARG A N 1
ATOM 2016 C CA . ARG A 1 265 ? -2.218 3.685 19.671 1.00 73.44 265 ARG A CA 1
ATOM 2017 C C . ARG A 1 265 ? -2.924 5.010 19.952 1.00 73.44 265 ARG A C 1
ATOM 2019 O O . ARG A 1 265 ? -2.440 5.799 20.762 1.00 73.44 265 ARG A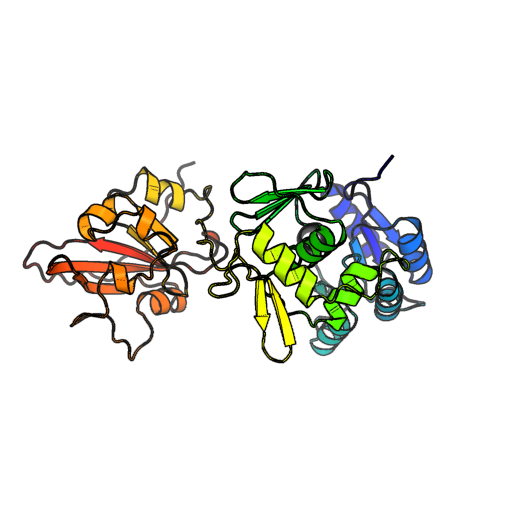 O 1
ATOM 2026 N N . GLU A 1 266 ? -4.056 5.263 19.307 1.00 73.56 266 GLU A N 1
ATOM 2027 C CA . GLU A 1 266 ? -4.859 6.459 19.532 1.00 73.56 266 GLU A CA 1
ATOM 2028 C C . GLU A 1 266 ? -5.862 6.298 20.682 1.00 73.56 266 GLU A C 1
ATOM 2030 O O . GLU A 1 266 ? -6.619 7.237 20.961 1.00 73.56 266 GLU A O 1
ATOM 2035 N N . ARG A 1 267 ? -5.843 5.153 21.380 1.00 77.56 267 ARG A N 1
ATOM 2036 C CA . ARG A 1 267 ? -6.732 4.787 22.493 1.00 77.56 267 ARG A CA 1
ATOM 2037 C C . ARG A 1 267 ? -8.178 4.539 22.060 1.00 77.56 267 ARG A C 1
ATOM 2039 O O . ARG A 1 267 ? -9.081 4.602 22.892 1.00 77.56 267 ARG A O 1
ATOM 2046 N N . THR A 1 268 ? -8.421 4.305 20.776 1.00 79.38 268 THR A N 1
ATOM 2047 C CA . THR A 1 268 ? -9.733 3.898 20.262 1.00 79.38 268 THR A CA 1
ATOM 2048 C C . THR A 1 268 ? -9.970 2.446 20.622 1.00 79.38 268 THR A C 1
ATOM 2050 O O . THR A 1 268 ? -9.078 1.630 20.415 1.00 79.38 268 THR A O 1
ATOM 2053 N N . VAL A 1 269 ? -11.150 2.110 21.143 1.00 80.25 269 VAL A N 1
ATOM 2054 C CA . VAL A 1 269 ? -11.557 0.711 21.316 1.00 80.25 269 VAL A CA 1
ATOM 2055 C C . VAL A 1 269 ? -11.770 0.132 19.927 1.00 80.25 269 VAL A C 1
ATOM 2057 O O . VAL A 1 269 ? -12.707 0.527 19.263 1.00 80.25 269 VAL A O 1
ATOM 2060 N N . VAL A 1 270 ? -10.908 -0.759 19.452 1.00 75.38 270 VAL A N 1
ATOM 2061 C CA . VAL A 1 270 ? -11.020 -1.374 18.117 1.00 75.38 270 VAL A CA 1
ATOM 2062 C C . VAL A 1 270 ? -11.777 -2.698 18.137 1.00 75.38 270 VAL A C 1
ATOM 2064 O O . VAL A 1 270 ? -12.255 -3.150 17.101 1.00 75.38 270 VAL A O 1
ATOM 2067 N N . LEU A 1 271 ? -11.903 -3.310 19.315 1.00 79.81 271 LEU A N 1
ATOM 2068 C CA . LEU A 1 271 ? -12.698 -4.511 19.539 1.00 79.81 271 LEU A CA 1
ATOM 2069 C C . LEU A 1 271 ? -13.143 -4.572 20.999 1.00 79.81 271 LEU A C 1
ATOM 2071 O O . LEU A 1 271 ? -12.395 -4.195 21.900 1.00 79.81 271 LEU A O 1
ATOM 2075 N N . ALA A 1 272 ? -14.343 -5.090 21.224 1.00 81.12 272 ALA A N 1
ATOM 2076 C CA . ALA A 1 272 ? -14.846 -5.474 22.532 1.00 81.12 272 ALA A CA 1
ATOM 2077 C C . ALA A 1 272 ? -15.622 -6.791 22.399 1.00 81.12 272 ALA A C 1
ATOM 2079 O O . ALA A 1 272 ? -16.222 -7.048 21.354 1.00 81.12 272 ALA A O 1
ATOM 2080 N N . ASN A 1 273 ? -15.606 -7.637 23.428 1.00 76.56 273 ASN A N 1
ATOM 2081 C CA . ASN A 1 273 ? -16.442 -8.840 23.461 1.00 76.56 273 ASN A CA 1
ATOM 2082 C C . ASN A 1 273 ? -17.701 -8.626 24.316 1.00 76.56 273 ASN A C 1
ATOM 2084 O O . ASN A 1 273 ? -17.764 -7.710 25.133 1.00 76.56 273 ASN A O 1
ATOM 2088 N N . ARG A 1 274 ? -18.707 -9.499 24.175 1.00 77.88 274 ARG A N 1
ATOM 2089 C CA . ARG A 1 274 ? -19.969 -9.398 24.942 1.00 77.88 274 ARG A CA 1
ATOM 2090 C C . ARG A 1 274 ? -19.775 -9.413 26.459 1.00 77.88 274 ARG A C 1
ATOM 2092 O O . ARG A 1 274 ? -20.587 -8.879 27.206 1.00 77.88 274 ARG A O 1
ATOM 2099 N N . ALA A 1 275 ? -18.702 -10.034 26.948 1.00 75.44 275 ALA A N 1
ATOM 2100 C CA . ALA A 1 275 ? -18.386 -10.016 28.370 1.00 75.44 275 ALA A CA 1
ATOM 2101 C C . ALA A 1 275 ? -18.031 -8.598 28.865 1.00 75.44 275 ALA A C 1
ATOM 2103 O O . ALA A 1 275 ? -18.344 -8.274 30.009 1.00 75.44 275 ALA A O 1
ATOM 2104 N N . ALA A 1 276 ? -17.462 -7.740 28.009 1.00 79.75 276 ALA A N 1
ATOM 2105 C CA . ALA A 1 276 ? -17.178 -6.340 28.320 1.00 79.75 276 ALA A CA 1
ATOM 2106 C C . ALA A 1 276 ? -18.439 -5.480 28.489 1.00 79.75 276 ALA A C 1
ATOM 2108 O O . ALA A 1 276 ? -18.423 -4.571 29.317 1.00 79.75 276 ALA A O 1
ATOM 2109 N N . GLU A 1 277 ? -19.534 -5.777 27.782 1.00 81.19 277 GLU A N 1
ATOM 2110 C CA . GLU A 1 277 ? -20.813 -5.054 27.931 1.00 81.19 277 GLU A CA 1
ATOM 2111 C C . GLU A 1 277 ? -21.344 -5.137 29.361 1.00 81.19 277 GLU A C 1
ATOM 2113 O O . GLU A 1 277 ? -21.808 -4.144 29.914 1.00 81.19 277 GLU A O 1
ATOM 2118 N N . ARG A 1 278 ? -21.222 -6.317 29.986 1.00 74.56 278 ARG A N 1
ATOM 2119 C CA . ARG A 1 278 ? -21.715 -6.566 31.348 1.00 74.56 278 ARG A CA 1
ATOM 2120 C C . ARG A 1 278 ? -21.020 -5.711 32.402 1.00 74.56 278 ARG A C 1
ATOM 2122 O O . ARG A 1 278 ? -21.676 -5.296 33.344 1.00 74.56 278 ARG A O 1
ATOM 2129 N N . ILE A 1 279 ? -19.716 -5.476 32.250 1.00 74.44 279 ILE A N 1
ATOM 2130 C CA . ILE A 1 279 ? -18.942 -4.652 33.190 1.00 74.44 279 ILE A CA 1
ATOM 2131 C C . ILE A 1 279 ? -19.085 -3.174 32.849 1.00 74.44 279 ILE A C 1
ATOM 2133 O O . ILE A 1 279 ? -19.307 -2.347 33.719 1.00 74.44 279 ILE A O 1
ATOM 2137 N N . THR A 1 280 ? -18.913 -2.818 31.579 1.00 76.50 280 THR A N 1
ATOM 2138 C CA . THR A 1 280 ? -18.811 -1.408 31.189 1.00 76.50 280 THR A CA 1
ATOM 2139 C C . THR A 1 280 ? -20.174 -0.727 31.088 1.00 76.50 280 THR A C 1
ATOM 2141 O O . THR A 1 280 ? -20.239 0.497 31.127 1.00 76.50 280 THR A O 1
ATOM 2144 N N . GLY A 1 281 ? -21.261 -1.490 30.933 1.00 76.50 281 GLY A N 1
ATOM 2145 C CA . GLY A 1 281 ? -22.600 -0.964 30.661 1.00 76.50 281 GLY A CA 1
ATOM 2146 C C . GLY A 1 281 ? -22.778 -0.425 29.237 1.00 76.50 281 GLY A C 1
ATOM 2147 O O . GLY A 1 281 ? -23.868 0.023 28.884 1.00 76.50 281 GLY A O 1
ATOM 2148 N N . TRP A 1 282 ? -21.733 -0.477 28.407 1.00 76.62 282 TRP A N 1
ATOM 2149 C CA . TRP A 1 282 ? -21.755 0.002 27.031 1.00 76.62 282 TRP A CA 1
ATOM 2150 C C . TRP A 1 282 ? -22.009 -1.149 26.048 1.00 76.62 282 TRP A C 1
ATOM 2152 O O . TRP A 1 282 ? -21.265 -2.132 26.086 1.00 76.62 282 TRP A O 1
ATOM 2162 N N . PRO A 1 283 ? -22.980 -1.030 25.122 1.00 75.88 283 PRO A N 1
ATOM 2163 C CA . PRO A 1 283 ? -23.129 -1.981 24.021 1.00 75.88 283 PRO A CA 1
ATOM 2164 C C . PRO A 1 283 ? -21.876 -2.005 23.136 1.00 75.88 283 PRO A C 1
ATOM 2166 O O . PRO A 1 283 ? -21.372 -0.948 22.738 1.00 75.88 283 PRO A O 1
ATOM 2169 N N . VAL A 1 284 ? -21.381 -3.198 22.794 1.00 71.56 284 VAL A N 1
ATOM 2170 C CA . VAL A 1 284 ? -20.154 -3.406 22.003 1.00 71.56 284 VAL A CA 1
ATOM 2171 C C . VAL A 1 284 ? -20.233 -2.678 20.667 1.00 71.56 284 VAL A C 1
ATOM 2173 O O . VAL A 1 284 ? -19.243 -2.080 20.233 1.00 71.56 284 VAL A O 1
ATOM 2176 N N . GLU A 1 285 ? -21.405 -2.669 20.031 1.00 69.12 285 GLU A N 1
ATOM 2177 C CA . GLU A 1 285 ? -21.629 -2.025 18.736 1.00 69.12 285 GLU A CA 1
ATOM 2178 C C . GLU A 1 285 ? -21.490 -0.498 18.800 1.00 69.12 285 GLU A C 1
ATOM 2180 O O . GLU A 1 285 ? -21.190 0.132 17.788 1.00 69.12 285 GLU A O 1
ATOM 2185 N N . GLN A 1 286 ? -21.686 0.104 19.978 1.00 71.12 286 GLN A N 1
ATOM 2186 C CA . GLN A 1 286 ? -21.573 1.551 20.179 1.00 71.12 286 GLN A CA 1
ATOM 2187 C C . GLN A 1 286 ? -20.144 1.988 20.511 1.00 71.12 286 GLN A C 1
ATOM 2189 O O . GLN A 1 286 ? -19.738 3.107 20.194 1.00 71.12 286 GLN A O 1
ATOM 2194 N N . ILE A 1 287 ? -19.357 1.122 21.152 1.00 71.25 287 ILE A N 1
ATOM 2195 C CA . ILE A 1 287 ? -17.989 1.472 21.553 1.00 71.25 287 ILE A CA 1
ATOM 2196 C C . ILE A 1 287 ? -16.947 1.107 20.503 1.00 71.25 287 ILE A C 1
ATOM 2198 O O . ILE A 1 287 ? -15.941 1.810 20.380 1.00 71.25 287 ILE A O 1
ATOM 2202 N N . THR A 1 288 ? -17.195 0.061 19.714 1.00 74.06 288 THR A N 1
ATOM 2203 C CA . THR A 1 288 ? -16.216 -0.468 18.761 1.00 74.06 288 THR A CA 1
ATOM 2204 C C . THR A 1 288 ? -15.951 0.523 17.625 1.00 74.06 288 THR A C 1
ATOM 2206 O O . THR A 1 288 ? -16.779 0.796 16.762 1.00 74.06 288 THR A O 1
ATOM 2209 N N . GLY A 1 289 ? -14.755 1.095 17.703 1.00 60.78 289 GLY A N 1
ATOM 2210 C CA . GLY A 1 289 ? -14.056 2.059 16.861 1.00 60.78 289 GLY A CA 1
ATOM 2211 C C . GLY A 1 289 ? -14.721 3.392 16.619 1.00 60.78 289 GLY A C 1
ATOM 2212 O O . GLY A 1 289 ? -14.327 4.144 15.731 1.00 60.78 289 GLY A O 1
ATOM 2213 N N . GLN A 1 290 ? -15.692 3.696 17.459 1.00 65.62 290 GLN A N 1
ATOM 2214 C CA . GLN A 1 290 ? -16.278 5.019 17.571 1.00 65.62 290 GLN A CA 1
ATOM 2215 C C . GLN A 1 290 ? -15.836 5.693 18.871 1.00 65.62 290 GLN A C 1
ATOM 2217 O O . GLN A 1 290 ? -15.779 6.919 18.942 1.00 65.62 290 GLN A O 1
ATOM 2222 N N . THR A 1 291 ? -15.466 4.902 19.885 1.00 71.50 291 THR A N 1
ATOM 2223 C CA . THR A 1 291 ? -15.270 5.391 21.248 1.00 71.50 291 THR A CA 1
ATOM 2224 C C . THR A 1 291 ? -13.840 5.162 21.731 1.00 71.50 291 THR A C 1
ATOM 2226 O O . THR A 1 291 ? -13.207 4.137 21.467 1.00 71.50 291 THR A O 1
ATOM 2229 N N . LYS A 1 292 ? -13.298 6.145 22.454 1.00 80.75 292 LYS A N 1
ATOM 2230 C CA . LYS A 1 292 ? -11.997 6.030 23.120 1.00 80.75 292 LYS A CA 1
ATOM 2231 C C . LYS A 1 292 ? -12.152 5.283 24.445 1.00 80.75 292 LYS A C 1
ATOM 2233 O O . LYS A 1 292 ? -13.131 5.469 25.163 1.00 80.75 292 LYS A O 1
ATOM 2238 N N . CYS A 1 293 ? -11.157 4.491 24.828 1.00 79.75 293 CYS A N 1
ATOM 2239 C CA . CYS A 1 293 ? -11.236 3.647 26.024 1.00 79.75 293 CYS A CA 1
ATOM 2240 C C . CYS A 1 293 ? -11.435 4.433 27.328 1.00 79.75 293 CYS A C 1
ATOM 2242 O O . CYS A 1 293 ? -11.999 3.902 28.275 1.00 79.75 293 CYS A O 1
ATOM 2244 N N . HIS A 1 294 ? -11.018 5.703 27.387 1.00 76.62 294 HIS A N 1
ATOM 2245 C CA . HIS A 1 294 ? -11.227 6.546 28.568 1.00 76.62 294 HIS A CA 1
ATOM 2246 C C . HIS A 1 294 ? -12.702 6.887 28.814 1.00 76.62 294 HIS A C 1
ATOM 2248 O O . HIS A 1 294 ? -13.059 7.148 29.956 1.00 76.62 294 HIS A O 1
ATOM 2254 N N . THR A 1 295 ? -13.538 6.888 27.772 1.00 77.81 295 THR A N 1
ATOM 2255 C CA . THR A 1 295 ? -14.992 7.072 27.886 1.00 77.81 295 THR A CA 1
ATOM 2256 C C . THR A 1 295 ? -15.666 5.794 28.375 1.00 77.81 295 THR A C 1
ATOM 2258 O O . THR A 1 295 ? -16.655 5.858 29.084 1.00 77.81 295 THR A O 1
ATOM 2261 N N . VAL A 1 296 ? -15.106 4.631 28.034 1.00 78.50 296 VAL A N 1
ATOM 2262 C CA . VAL A 1 296 ? -15.656 3.323 28.425 1.00 78.50 296 VAL A CA 1
ATOM 2263 C C . VAL A 1 296 ? -15.250 2.940 29.853 1.00 78.50 296 VAL A C 1
ATOM 2265 O O . VAL A 1 296 ? -16.053 2.407 30.606 1.00 78.50 296 VAL A O 1
ATOM 2268 N N . ILE A 1 297 ? -13.996 3.206 30.230 1.00 76.69 297 ILE A N 1
ATOM 2269 C CA . ILE A 1 297 ? -13.407 2.807 31.523 1.00 76.69 297 ILE A CA 1
ATOM 2270 C C . ILE A 1 297 ? -13.444 3.968 32.543 1.00 76.69 297 ILE A C 1
ATOM 2272 O O . ILE A 1 297 ? -13.053 3.808 33.693 1.00 76.69 297 ILE A O 1
ATOM 2276 N N . GLY A 1 298 ? -13.885 5.165 32.147 1.00 67.94 298 GLY A N 1
ATOM 2277 C CA . GLY A 1 298 ? -14.009 6.300 33.069 1.00 67.94 298 GLY A CA 1
ATOM 2278 C C . GLY A 1 298 ? -12.672 6.842 33.594 1.00 67.94 298 GLY A C 1
ATOM 2279 O O . GLY A 1 298 ? -12.634 7.511 34.621 1.00 67.94 298 GLY A O 1
ATOM 2280 N N . CYS A 1 299 ? -11.549 6.613 32.898 1.00 64.25 299 CYS A N 1
ATOM 2281 C CA . CYS A 1 299 ? -10.204 6.966 33.388 1.00 64.25 299 CYS A CA 1
ATOM 2282 C C . CYS A 1 299 ? -10.000 8.461 33.718 1.00 64.25 299 CYS A C 1
ATOM 2284 O O . CYS A 1 299 ? -9.007 8.802 34.355 1.00 64.25 299 CYS A O 1
ATOM 2286 N N . GLN A 1 300 ? -10.885 9.354 33.259 1.00 56.38 300 GLN A N 1
ATOM 2287 C CA . GLN A 1 300 ? -10.828 10.796 33.539 1.00 56.38 300 GLN A CA 1
ATOM 2288 C C . GLN A 1 300 ? -11.552 11.198 34.838 1.00 56.38 300 GLN A C 1
ATOM 2290 O O . GLN A 1 300 ? -11.358 12.313 35.323 1.00 56.38 300 GLN A O 1
ATOM 2295 N N . ALA A 1 301 ? -12.363 10.310 35.418 1.00 51.53 301 ALA A N 1
ATOM 2296 C CA . ALA A 1 301 ? -13.195 10.587 36.579 1.00 51.53 301 ALA A CA 1
ATOM 2297 C C . ALA A 1 301 ? -12.578 9.987 37.853 1.00 51.53 301 ALA A C 1
ATOM 2299 O O . ALA A 1 301 ? -12.981 8.926 38.298 1.00 51.53 301 ALA A O 1
ATOM 2300 N N . ARG A 1 302 ? -11.629 10.725 38.449 1.00 49.81 302 ARG A N 1
ATOM 2301 C CA . ARG A 1 302 ? -11.099 10.553 39.822 1.00 49.81 302 ARG A CA 1
ATOM 2302 C C . ARG A 1 302 ? -10.432 9.183 40.095 1.00 49.81 302 ARG A C 1
ATOM 2304 O O . ARG A 1 302 ? -11.073 8.147 40.156 1.00 49.81 302 ARG A O 1
ATOM 2311 N N . ASP A 1 303 ? -9.113 9.227 40.302 1.00 48.91 303 ASP A N 1
ATOM 2312 C CA . ASP A 1 303 ? -8.225 8.130 40.751 1.00 48.91 303 ASP A CA 1
ATOM 2313 C C . ASP A 1 303 ? -7.668 7.160 39.679 1.00 48.91 303 ASP A C 1
ATOM 2315 O O . ASP A 1 303 ? -6.961 6.209 40.011 1.00 48.91 303 ASP A O 1
ATOM 2319 N N . GLY A 1 304 ? -7.887 7.434 38.386 1.00 52.22 304 GLY A N 1
ATOM 2320 C CA . GLY A 1 304 ? -7.298 6.696 37.252 1.00 52.22 304 GLY A CA 1
ATOM 2321 C C . GLY A 1 304 ? -6.088 7.370 36.571 1.00 52.22 304 GLY A C 1
ATOM 2322 O O . GLY A 1 304 ? -5.675 8.466 36.940 1.00 52.22 304 GLY A O 1
ATOM 2323 N N . CYS A 1 305 ? -5.527 6.684 35.557 1.00 49.44 305 CYS A N 1
ATOM 2324 C CA . CYS A 1 305 ? -4.383 7.073 34.704 1.00 49.44 305 CYS A CA 1
ATOM 2325 C C . CYS A 1 305 ? -4.220 8.597 34.548 1.00 49.44 305 CYS A C 1
ATOM 2327 O O . CYS A 1 305 ? -4.981 9.235 33.820 1.00 49.44 305 CYS A O 1
ATOM 2329 N N . SER A 1 306 ? -3.197 9.152 35.205 1.00 49.94 306 SER A N 1
ATOM 2330 C CA . SER A 1 306 ? -2.828 10.568 35.146 1.00 49.94 306 SER A CA 1
ATOM 2331 C C . SER A 1 306 ? -2.783 11.056 33.696 1.00 49.94 306 SER A C 1
ATOM 2333 O O . SER A 1 306 ? -1.967 10.594 32.904 1.00 49.94 306 SER A O 1
ATOM 2335 N N . LEU A 1 307 ? -3.636 12.024 33.346 1.00 48.84 307 LEU A N 1
ATOM 2336 C CA . LEU A 1 307 ? -3.577 12.741 32.063 1.00 48.84 307 LEU A CA 1
ATOM 2337 C C . LEU A 1 307 ? -2.289 13.580 31.911 1.00 48.84 307 LEU A C 1
ATOM 2339 O O . LEU A 1 307 ? -2.105 14.211 30.872 1.00 48.84 307 LEU A O 1
ATOM 2343 N N . LYS A 1 308 ? -1.422 13.616 32.937 1.00 44.22 308 LYS A N 1
ATOM 2344 C CA . LYS A 1 308 ? -0.104 14.263 32.892 1.00 44.22 308 LYS A CA 1
ATOM 2345 C C . LYS A 1 308 ? 1.009 13.325 32.409 1.00 44.22 308 LYS A C 1
ATOM 2347 O O . LYS A 1 308 ? 2.052 13.825 32.007 1.00 44.22 308 LYS A O 1
ATOM 2352 N N . ASP A 1 309 ? 0.774 12.010 32.393 1.00 55.16 309 ASP A N 1
ATOM 2353 C CA . ASP A 1 309 ? 1.755 10.987 32.016 1.00 55.16 309 ASP A CA 1
ATOM 2354 C C . ASP A 1 309 ? 1.285 10.170 30.799 1.00 55.16 309 ASP A C 1
ATOM 2356 O O . ASP A 1 309 ? 0.112 10.191 30.413 1.00 55.16 309 ASP A O 1
ATOM 2360 N N . VAL A 1 310 ? 2.205 9.437 30.162 1.00 58.78 310 VAL A N 1
ATOM 2361 C CA . VAL A 1 310 ? 1.878 8.565 29.021 1.00 58.78 310 VAL A CA 1
ATOM 2362 C C . VAL A 1 310 ? 0.859 7.506 29.457 1.00 58.78 310 VAL A C 1
ATOM 2364 O O . VAL A 1 310 ? 1.059 6.800 30.445 1.00 58.78 310 VAL A O 1
ATOM 2367 N N . CYS A 1 311 ? -0.237 7.387 28.700 1.00 68.94 311 CYS A N 1
ATOM 2368 C CA . CYS A 1 311 ? -1.320 6.437 28.959 1.00 68.94 311 CYS A CA 1
ATOM 2369 C C . CYS A 1 311 ? -0.788 5.013 29.175 1.00 68.94 311 CYS A C 1
ATOM 2371 O O . CYS A 1 311 ? -0.010 4.528 28.360 1.00 68.94 311 CYS A O 1
ATOM 2373 N N . VAL A 1 312 ? -1.264 4.314 30.212 1.00 71.00 312 VAL A N 1
ATOM 2374 C CA . VAL A 1 312 ? -0.789 2.965 30.583 1.00 71.00 312 VAL A CA 1
ATOM 2375 C C . VAL A 1 312 ? -0.891 1.960 29.431 1.00 71.00 312 VAL A C 1
ATOM 2377 O O . VAL A 1 312 ? 0.041 1.192 29.222 1.00 71.00 312 VAL A O 1
ATOM 2380 N N . GLY A 1 313 ? -1.955 2.006 28.623 1.00 67.44 313 GLY A N 1
ATOM 2381 C CA . GLY A 1 313 ? -2.069 1.149 27.437 1.00 67.44 313 GLY A CA 1
ATOM 2382 C C . GLY A 1 313 ? -1.057 1.493 26.338 1.00 67.44 313 GLY A C 1
ATOM 2383 O O . GLY A 1 313 ? -0.481 0.602 25.722 1.00 67.44 313 GLY A O 1
ATOM 2384 N N . VAL A 1 314 ? -0.775 2.783 26.129 1.00 69.06 314 VAL A N 1
ATOM 2385 C CA . VAL A 1 314 ? 0.255 3.243 25.176 1.00 69.06 314 VAL A CA 1
ATOM 2386 C C . VAL A 1 314 ? 1.651 2.873 25.667 1.00 69.06 314 VAL A C 1
ATOM 2388 O O . VAL A 1 314 ? 2.472 2.402 24.886 1.00 69.06 314 VAL A O 1
ATOM 2391 N N . ARG A 1 315 ? 1.891 3.017 26.969 1.00 70.94 315 ARG A N 1
ATOM 2392 C CA . ARG A 1 315 ? 3.127 2.621 27.634 1.00 70.94 315 ARG A CA 1
ATOM 2393 C C . ARG A 1 315 ? 3.357 1.112 27.537 1.00 70.94 315 ARG A C 1
ATOM 2395 O O . ARG A 1 315 ? 4.446 0.705 27.159 1.00 70.94 315 ARG A O 1
ATOM 2402 N N . ALA A 1 316 ? 2.326 0.295 27.759 1.00 68.19 316 ALA A N 1
ATOM 2403 C CA . ALA A 1 316 ? 2.401 -1.155 27.572 1.00 68.19 316 ALA A CA 1
ATOM 2404 C C . ALA A 1 316 ? 2.814 -1.524 26.133 1.00 68.19 316 ALA A C 1
ATOM 2406 O O . ALA A 1 316 ? 3.685 -2.367 25.938 1.00 68.19 316 ALA A O 1
ATOM 2407 N N . MET A 1 317 ? 2.256 -0.844 25.121 1.00 70.31 317 MET A N 1
ATOM 2408 C CA . MET A 1 317 ? 2.648 -1.036 23.714 1.00 70.31 317 MET A CA 1
ATOM 2409 C C . MET A 1 317 ? 4.082 -0.588 23.400 1.00 70.31 317 MET A C 1
ATOM 2411 O O . MET A 1 317 ? 4.683 -1.114 22.468 1.00 70.31 317 MET A O 1
ATOM 2415 N N . GLN A 1 318 ? 4.620 0.390 24.133 1.00 70.00 318 GLN A N 1
ATOM 2416 C CA . GLN A 1 318 ? 5.995 0.875 23.968 1.00 70.00 318 GLN A CA 1
ATOM 2417 C C . GLN A 1 318 ? 7.020 -0.016 24.682 1.00 70.00 318 GLN A C 1
ATOM 2419 O O . GLN A 1 318 ? 8.105 -0.231 24.151 1.00 70.00 318 GLN A O 1
ATOM 2424 N N . GLU A 1 319 ? 6.681 -0.532 25.866 1.00 67.69 319 GLU A N 1
ATOM 2425 C CA . GLU A 1 319 ? 7.564 -1.363 26.698 1.00 67.69 319 GLU A CA 1
ATOM 2426 C C . GLU A 1 319 ? 7.583 -2.841 26.265 1.00 67.69 319 GLU A C 1
ATOM 2428 O O . GLU A 1 319 ? 8.488 -3.579 26.643 1.00 67.69 319 GLU A O 1
ATOM 2433 N N . GLY A 1 320 ? 6.619 -3.276 25.446 1.00 54.31 320 GLY A N 1
ATOM 2434 C CA . GLY A 1 320 ? 6.727 -4.459 24.585 1.00 54.31 320 GLY A CA 1
ATOM 2435 C C . GLY A 1 320 ? 6.795 -5.840 25.252 1.00 54.31 320 GLY A C 1
ATOM 2436 O O . GLY A 1 320 ? 6.823 -6.823 24.519 1.00 54.31 320 GLY A O 1
ATOM 2437 N N . ALA A 1 321 ? 6.812 -5.958 26.587 1.00 50.22 321 ALA A N 1
ATOM 2438 C CA . ALA A 1 321 ? 6.984 -7.267 27.240 1.00 50.22 321 ALA A CA 1
ATOM 2439 C C . ALA A 1 321 ? 6.312 -7.459 28.618 1.00 50.22 321 ALA A C 1
ATOM 2441 O O . ALA A 1 321 ? 6.251 -8.590 29.092 1.00 50.22 321 ALA A O 1
ATOM 2442 N N . SER A 1 322 ? 5.777 -6.415 29.262 1.00 54.47 322 SER A N 1
ATOM 2443 C CA . SER A 1 322 ? 5.242 -6.514 30.633 1.00 54.47 322 SER A CA 1
ATOM 2444 C C . SER A 1 322 ? 3.776 -6.101 30.698 1.00 54.47 322 SER A C 1
ATOM 2446 O O . SER A 1 322 ? 3.424 -4.987 30.309 1.00 54.47 322 SER A O 1
ATOM 2448 N N . SER A 1 323 ? 2.909 -6.976 31.217 1.00 64.88 323 SER A N 1
ATOM 2449 C CA . SER A 1 323 ? 1.513 -6.617 31.475 1.00 64.88 323 SER A CA 1
ATOM 2450 C C . SER A 1 323 ? 1.422 -5.589 32.605 1.00 64.88 323 SER A C 1
ATOM 2452 O O . SER A 1 323 ? 2.006 -5.795 33.670 1.00 64.88 323 SER A O 1
ATOM 2454 N N . LEU A 1 324 ? 0.663 -4.510 32.410 1.00 69.12 324 LEU A N 1
ATOM 2455 C CA . LEU A 1 324 ? 0.460 -3.469 33.426 1.00 69.12 324 LEU A CA 1
ATOM 2456 C C . LEU A 1 324 ? -0.941 -3.592 34.029 1.00 69.12 324 LEU A C 1
ATOM 2458 O O . LEU A 1 324 ? -1.911 -3.714 33.291 1.00 69.12 324 LEU A O 1
ATOM 2462 N N . LYS A 1 325 ? -1.075 -3.538 35.359 1.00 74.12 325 LYS A N 1
ATOM 2463 C CA . LYS A 1 325 ? -2.370 -3.660 36.052 1.00 74.12 325 LYS A CA 1
ATOM 2464 C C . LYS A 1 325 ? -2.725 -2.366 36.779 1.00 74.12 325 LYS A C 1
ATOM 2466 O O . LYS A 1 325 ? -1.919 -1.851 37.551 1.00 74.12 325 LYS A O 1
ATOM 2471 N N . VAL A 1 326 ? -3.930 -1.848 36.545 1.00 72.50 326 VAL A N 1
ATOM 2472 C CA . VAL A 1 326 ? -4.432 -0.595 37.135 1.00 72.50 326 VAL A CA 1
ATOM 2473 C C . VAL A 1 326 ? -5.877 -0.782 37.577 1.00 72.50 326 VAL A C 1
ATOM 2475 O O . VAL A 1 326 ? -6.619 -1.523 36.943 1.00 72.50 326 VAL A O 1
ATOM 2478 N N . ARG A 1 327 ? -6.289 -0.126 38.664 1.00 74.19 327 ARG A N 1
ATOM 2479 C CA . ARG A 1 327 ? -7.688 -0.112 39.106 1.00 74.19 327 ARG A CA 1
ATOM 2480 C C . ARG A 1 327 ? -8.359 1.195 38.702 1.00 74.19 327 ARG A C 1
ATOM 2482 O O . ARG A 1 327 ? -7.761 2.257 38.847 1.00 74.19 327 ARG A O 1
ATOM 2489 N N . TYR A 1 328 ? -9.586 1.088 38.215 1.00 72.56 328 TYR A N 1
ATOM 2490 C CA . TYR A 1 328 ? -10.432 2.193 37.786 1.00 72.56 328 TYR A CA 1
ATOM 2491 C C . TYR A 1 328 ? -11.769 2.113 38.500 1.00 72.56 328 TYR A C 1
ATOM 2493 O O . TYR A 1 328 ? -12.265 1.023 38.774 1.00 72.56 328 TYR A O 1
ATOM 2501 N N . ARG A 1 329 ? -12.365 3.270 38.760 1.00 68.38 329 ARG A N 1
ATOM 2502 C CA . ARG A 1 329 ? -13.773 3.363 39.116 1.00 68.38 329 ARG A CA 1
ATOM 2503 C C . ARG A 1 329 ? -14.533 3.755 37.855 1.00 68.38 329 ARG A C 1
ATOM 2505 O O . ARG A 1 329 ? -14.253 4.804 37.285 1.00 68.38 329 ARG A O 1
ATOM 2512 N N . ILE A 1 330 ? -15.422 2.883 37.396 1.00 69.44 330 ILE A N 1
ATOM 2513 C CA . ILE A 1 330 ? -16.180 3.087 36.156 1.00 69.44 330 ILE A CA 1
ATOM 2514 C C . ILE A 1 330 ? -17.491 3.834 36.435 1.00 69.44 330 ILE A C 1
ATOM 2516 O O . ILE A 1 330 ? -17.890 3.999 37.591 1.00 69.44 330 ILE A O 1
ATOM 2520 N N . ASP A 1 331 ? -18.175 4.283 35.381 1.00 64.00 331 ASP A N 1
ATOM 2521 C CA . ASP A 1 331 ? -19.396 5.099 35.486 1.00 64.00 331 ASP A CA 1
ATOM 2522 C C . ASP A 1 331 ? -20.556 4.378 36.196 1.00 64.00 331 ASP A C 1
ATOM 2524 O O . ASP A 1 331 ? -21.408 5.032 36.797 1.00 64.00 331 ASP A O 1
ATOM 2528 N N . THR A 1 332 ? -20.559 3.039 36.212 1.00 64.94 332 THR A N 1
ATOM 2529 C CA . THR A 1 332 ? -21.511 2.234 37.003 1.00 64.94 332 THR A CA 1
ATOM 2530 C C . THR A 1 332 ? -21.301 2.376 38.519 1.00 64.94 332 THR A C 1
ATOM 2532 O O . THR A 1 332 ? -22.132 1.931 39.304 1.00 64.94 332 THR A O 1
ATOM 2535 N N . GLY A 1 333 ? -20.208 3.016 38.953 1.00 66.81 333 GLY A N 1
ATOM 2536 C CA . GLY A 1 333 ? -19.812 3.171 40.354 1.00 66.81 333 GLY A CA 1
ATOM 2537 C C . GLY A 1 333 ? -18.929 2.036 40.879 1.00 66.81 333 GLY A C 1
ATOM 2538 O O . GLY A 1 333 ? -18.377 2.156 41.974 1.00 66.81 333 GLY A O 1
ATOM 2539 N N . GLU A 1 334 ? -18.756 0.974 40.096 1.00 69.25 334 GLU A N 1
ATOM 2540 C CA . GLU A 1 334 ? -17.972 -0.206 40.443 1.00 69.25 334 GLU A CA 1
ATOM 2541 C C . GLU A 1 334 ? -16.461 0.024 40.285 1.00 69.25 334 GLU A C 1
ATOM 2543 O O . GLU A 1 334 ? -16.010 0.871 39.509 1.00 69.25 334 GLU A O 1
ATOM 2548 N N . THR A 1 335 ? -15.655 -0.743 41.029 1.00 73.00 335 THR A N 1
ATOM 2549 C CA . THR A 1 335 ? -14.192 -0.740 40.879 1.00 73.00 335 THR A CA 1
ATOM 2550 C C . THR A 1 335 ? -13.753 -1.923 40.030 1.00 73.00 335 THR A C 1
ATOM 2552 O O . THR A 1 335 ? -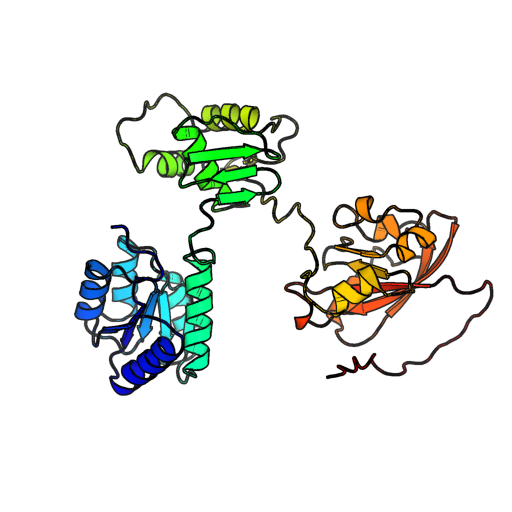13.910 -3.074 40.425 1.00 73.00 335 THR A O 1
ATOM 2555 N N . VAL A 1 336 ? -13.126 -1.630 38.897 1.00 74.75 336 VAL A N 1
ATOM 2556 C CA . VAL A 1 336 ? -12.633 -2.614 37.935 1.00 74.75 336 VAL A CA 1
ATOM 2557 C C . VAL A 1 336 ? -11.113 -2.607 37.940 1.00 74.75 336 VAL A C 1
ATOM 2559 O O . VAL A 1 336 ? -10.476 -1.555 37.889 1.00 74.75 336 VAL A O 1
ATOM 2562 N N . SER A 1 337 ? -10.498 -3.783 37.959 1.00 79.75 337 SER A N 1
ATOM 2563 C CA . SER A 1 337 ? -9.083 -3.926 37.645 1.00 79.75 337 SER A CA 1
ATOM 2564 C C . SER A 1 337 ? -8.904 -4.161 36.149 1.00 79.75 337 SER A C 1
ATOM 2566 O O . SER A 1 337 ? -9.448 -5.111 35.604 1.00 79.75 337 SER A O 1
ATOM 2568 N N . ALA A 1 338 ? -8.086 -3.347 35.493 1.00 78.19 338 ALA A N 1
ATOM 2569 C CA . ALA A 1 338 ? -7.717 -3.511 34.095 1.00 78.19 338 ALA A CA 1
ATOM 2570 C C . ALA A 1 338 ? -6.265 -3.983 33.971 1.00 78.19 338 ALA A C 1
ATOM 2572 O O . ALA A 1 338 ? -5.348 -3.344 34.497 1.00 78.19 338 ALA A O 1
ATOM 2573 N N . THR A 1 339 ? -6.059 -5.083 33.254 1.00 78.25 339 THR A N 1
ATOM 2574 C CA . THR A 1 339 ? -4.734 -5.599 32.896 1.00 78.25 339 THR A CA 1
ATOM 2575 C C . THR A 1 339 ? -4.468 -5.309 31.421 1.00 78.25 339 THR A C 1
ATOM 2577 O O . THR A 1 339 ? -5.184 -5.803 30.555 1.00 78.25 339 THR A O 1
ATOM 2580 N N . TYR A 1 340 ? -3.448 -4.501 31.145 1.00 75.94 340 TYR A N 1
ATOM 2581 C CA . TYR A 1 340 ? -3.002 -4.085 29.819 1.00 75.94 340 TYR A CA 1
ATOM 2582 C C . TYR A 1 340 ? -1.924 -5.039 29.311 1.00 75.94 340 TYR A C 1
ATOM 2584 O O . TYR A 1 340 ? -0.851 -5.127 29.905 1.00 75.94 340 TYR A O 1
ATOM 2592 N N . VAL A 1 341 ? -2.197 -5.725 28.207 1.00 76.25 341 VAL A N 1
ATOM 2593 C CA . VAL A 1 341 ? -1.310 -6.697 27.563 1.00 76.25 341 VAL A CA 1
ATOM 2594 C C . VAL A 1 341 ? -1.010 -6.203 26.143 1.00 76.25 341 VAL A C 1
ATOM 2596 O O . VAL A 1 341 ? -1.939 -6.095 25.337 1.00 76.25 341 VAL A O 1
ATOM 2599 N N . PRO A 1 342 ? 0.239 -5.834 25.807 1.00 75.06 342 PRO A N 1
ATOM 2600 C CA . PRO A 1 342 ? 0.586 -5.483 24.435 1.00 75.06 342 PRO A CA 1
ATOM 2601 C C . PRO A 1 342 ? 0.490 -6.724 23.544 1.00 75.06 342 PRO A C 1
ATOM 2603 O O . PRO A 1 342 ? 0.910 -7.810 23.939 1.00 75.06 342 PRO A O 1
ATOM 2606 N N . LEU A 1 343 ? -0.076 -6.569 22.350 1.00 67.81 343 LEU A N 1
ATOM 2607 C CA . LEU A 1 343 ? -0.180 -7.660 21.385 1.00 67.81 343 LEU A CA 1
ATOM 2608 C C . LEU A 1 343 ? 1.001 -7.624 20.409 1.00 67.81 343 LEU A C 1
ATOM 2610 O O . LEU A 1 343 ? 1.425 -6.530 20.017 1.00 67.81 343 LEU A O 1
ATOM 2614 N N . PRO A 1 344 ? 1.542 -8.792 20.019 1.00 61.03 344 PRO A N 1
ATOM 2615 C CA . PRO A 1 344 ? 2.709 -8.832 19.159 1.00 61.03 344 PRO A CA 1
ATOM 2616 C C . PRO A 1 344 ? 2.409 -8.317 17.731 1.00 61.03 344 PRO A C 1
ATOM 2618 O O . PRO A 1 344 ? 1.249 -8.264 17.308 1.00 61.03 344 PRO A O 1
ATOM 2621 N N . PRO A 1 345 ? 3.439 -7.858 16.987 1.00 59.66 345 PRO A N 1
ATOM 2622 C CA . PRO A 1 345 ? 3.263 -7.154 15.707 1.00 59.66 345 PRO A CA 1
ATOM 2623 C C . PRO A 1 345 ? 2.673 -8.006 14.572 1.00 59.66 345 PRO A C 1
ATOM 2625 O O . PRO A 1 345 ? 2.287 -7.476 13.536 1.00 59.66 345 PRO A O 1
ATOM 2628 N N . ASP A 1 346 ? 2.643 -9.323 14.737 1.00 56.97 346 ASP A N 1
ATOM 2629 C CA . ASP A 1 346 ? 2.065 -10.307 13.820 1.00 56.97 346 ASP A CA 1
ATOM 2630 C C . ASP A 1 346 ? 0.531 -10.400 13.923 1.00 56.97 346 ASP A C 1
ATOM 2632 O O . ASP A 1 346 ? -0.126 -10.826 12.973 1.00 56.97 346 ASP A O 1
ATOM 2636 N N . VAL A 1 347 ? -0.055 -9.917 15.024 1.00 52.47 347 VAL A N 1
ATOM 2637 C CA . VAL A 1 347 ? -1.508 -9.933 15.276 1.00 52.47 347 VAL A CA 1
ATOM 2638 C C . VAL A 1 347 ? -2.244 -8.811 14.506 1.00 52.47 347 VAL A C 1
ATOM 2640 O O . VAL A 1 347 ? -3.476 -8.807 14.390 1.00 52.47 347 VAL A O 1
ATOM 2643 N N . GLY A 1 348 ? -1.516 -7.867 13.895 1.00 50.28 348 GLY A N 1
ATOM 2644 C CA . GLY A 1 348 ? -2.080 -6.908 12.943 1.00 50.28 348 GLY A CA 1
ATOM 2645 C C . GLY A 1 348 ? -1.119 -5.803 12.500 1.00 50.28 348 GLY A C 1
ATOM 2646 O O . GLY A 1 348 ? -0.026 -5.641 13.022 1.00 50.28 348 GLY A O 1
ATOM 2647 N N . SER A 1 349 ? -1.546 -4.986 11.532 1.00 42.50 349 SER A N 1
ATOM 2648 C CA . SER A 1 349 ? -0.728 -3.905 10.950 1.00 42.50 349 SER A CA 1
ATOM 2649 C C . SER A 1 349 ? -0.472 -2.711 11.884 1.00 42.50 349 SER A C 1
ATOM 2651 O O . SER A 1 349 ? 0.219 -1.770 11.495 1.00 42.50 349 SER A O 1
ATOM 2653 N N . ALA A 1 350 ? -1.056 -2.715 13.084 1.00 51.53 350 ALA A N 1
ATOM 2654 C CA . ALA A 1 350 ? -0.922 -1.680 14.101 1.00 51.53 350 ALA A CA 1
ATOM 2655 C C . ALA A 1 350 ? -0.527 -2.312 15.443 1.00 51.53 350 ALA A C 1
ATOM 2657 O O . ALA A 1 350 ? -0.872 -3.457 15.718 1.00 51.53 350 ALA A O 1
ATOM 2658 N N . ALA A 1 351 ? 0.173 -1.553 16.292 1.00 65.00 351 ALA A N 1
ATOM 2659 C CA . ALA A 1 351 ? 0.391 -1.980 17.672 1.00 65.00 351 ALA A CA 1
ATOM 2660 C C . ALA A 1 351 ? -0.935 -1.876 18.434 1.00 65.00 351 ALA A C 1
ATOM 2662 O O . ALA A 1 351 ? -1.527 -0.792 18.477 1.00 65.00 351 ALA A O 1
ATOM 2663 N N . TYR A 1 352 ? -1.371 -2.993 19.013 1.00 75.69 352 TYR A N 1
ATOM 2664 C CA . TYR A 1 352 ? -2.593 -3.086 19.803 1.00 75.69 352 TYR A CA 1
ATOM 2665 C C . TYR A 1 352 ? -2.279 -3.389 21.264 1.00 75.69 352 TYR A C 1
ATOM 2667 O O . TYR A 1 352 ? -1.279 -4.032 21.588 1.00 75.69 352 TYR A O 1
ATOM 2675 N N . CYS A 1 353 ? -3.179 -2.966 22.145 1.00 78.38 353 CYS A N 1
ATOM 2676 C CA . CYS A 1 353 ? -3.174 -3.370 23.542 1.00 78.38 353 CYS A CA 1
ATOM 2677 C C . CYS A 1 353 ? -4.510 -4.016 23.893 1.00 78.38 353 CYS A C 1
ATOM 2679 O O . CYS A 1 353 ? -5.566 -3.410 23.711 1.00 78.38 353 CYS A O 1
ATOM 2681 N N . MET A 1 354 ? -4.454 -5.240 24.404 1.00 81.69 354 MET A N 1
ATOM 2682 C CA . MET A 1 354 ? -5.593 -5.922 24.997 1.00 81.69 354 MET A CA 1
ATOM 2683 C C . MET A 1 354 ? -5.741 -5.479 26.453 1.00 81.69 354 MET A C 1
ATOM 2685 O O . MET A 1 354 ? -4.781 -5.484 27.216 1.00 81.69 354 MET A O 1
ATOM 2689 N N . ILE A 1 355 ? -6.951 -5.104 26.837 1.00 83.06 355 ILE A N 1
ATOM 2690 C CA . ILE A 1 355 ? -7.336 -4.713 28.185 1.00 83.06 355 ILE A CA 1
ATOM 2691 C C . ILE A 1 355 ? -8.291 -5.781 28.703 1.00 83.06 355 ILE A C 1
ATOM 2693 O O . ILE A 1 355 ? -9.407 -5.915 28.202 1.00 83.06 355 ILE A O 1
ATOM 2697 N N . VAL A 1 356 ? -7.857 -6.532 29.708 1.00 80.81 356 VAL A N 1
ATOM 2698 C CA . VAL A 1 356 ? -8.700 -7.502 30.414 1.00 80.81 356 VAL A CA 1
ATOM 2699 C C . VAL A 1 356 ? -9.273 -6.821 31.648 1.00 80.81 356 VAL A C 1
ATOM 2701 O O . VAL A 1 356 ? -8.508 -6.341 32.486 1.00 80.81 356 VAL A O 1
ATOM 2704 N N . LEU A 1 357 ? -10.599 -6.759 31.745 1.00 81.75 357 LEU A N 1
ATOM 2705 C CA . LEU A 1 357 ? -11.311 -6.158 32.867 1.00 81.75 357 LEU A CA 1
ATOM 2706 C C . LEU A 1 357 ? -11.755 -7.249 33.843 1.00 81.75 357 LEU A C 1
ATOM 2708 O O . LEU A 1 357 ? -12.356 -8.245 33.445 1.00 81.75 357 LEU A O 1
ATOM 2712 N N . ASP A 1 358 ? -11.464 -7.040 35.120 1.00 81.31 358 ASP A N 1
ATOM 2713 C CA . ASP A 1 358 ? -11.805 -7.950 36.207 1.00 81.31 358 ASP A CA 1
ATOM 2714 C C . ASP A 1 358 ? -12.481 -7.186 37.348 1.00 81.31 358 ASP A C 1
ATOM 2716 O O . ASP A 1 358 ? -11.972 -6.169 37.834 1.00 81.31 358 ASP A O 1
ATOM 2720 N N . MET A 1 359 ? -13.631 -7.697 37.772 1.00 68.69 359 MET A N 1
ATOM 2721 C CA . MET A 1 359 ? -14.354 -7.243 38.951 1.00 68.69 359 MET A CA 1
ATOM 2722 C C . MET A 1 359 ? -13.818 -8.044 40.130 1.00 68.69 359 MET A C 1
ATOM 2724 O O . MET A 1 359 ? -14.324 -9.117 40.454 1.00 68.69 359 MET A O 1
ATOM 2728 N N . GLY A 1 360 ? -12.743 -7.549 40.743 1.00 54.94 360 GLY A N 1
ATOM 2729 C CA . GLY A 1 360 ? -12.214 -8.184 41.945 1.00 54.94 360 GLY A CA 1
ATOM 2730 C C . GLY A 1 360 ? -13.289 -8.219 43.043 1.00 54.94 360 GLY A C 1
ATOM 2731 O O . GLY A 1 360 ? -14.064 -7.266 43.148 1.00 54.94 360 GLY A O 1
ATOM 2732 N N . PRO A 1 361 ? -13.349 -9.272 43.880 1.00 43.66 361 PRO A N 1
ATOM 2733 C CA . PRO A 1 361 ? -14.232 -9.270 45.039 1.00 43.66 361 PRO A CA 1
ATOM 2734 C C . PRO A 1 361 ? -13.880 -8.080 45.940 1.00 43.66 361 PRO A C 1
ATOM 2736 O O . PRO A 1 361 ? -12.697 -7.762 46.121 1.00 43.66 361 PRO A O 1
ATOM 2739 N N . GLU A 1 362 ? -14.898 -7.417 46.494 1.00 41.88 362 GLU A N 1
ATOM 2740 C CA . GLU A 1 362 ? -14.715 -6.373 47.502 1.00 41.88 362 GLU A CA 1
ATOM 2741 C C . GLU A 1 362 ? -13.773 -6.895 48.602 1.00 41.88 362 GLU A C 1
ATOM 2743 O O . GLU A 1 362 ? -14.110 -7.811 49.348 1.00 41.88 362 GLU A O 1
ATOM 2748 N N . GLY A 1 363 ? -12.558 -6.342 48.684 1.00 38.41 363 GLY A N 1
ATOM 2749 C CA . GLY A 1 363 ? -11.678 -6.559 49.834 1.00 38.41 363 GLY A CA 1
ATOM 2750 C C . GLY A 1 363 ? -10.554 -7.599 49.729 1.00 38.41 363 GLY A C 1
ATOM 2751 O O . GLY A 1 363 ? -10.126 -8.089 50.769 1.00 38.41 363 GLY A O 1
ATOM 2752 N N . ALA A 1 364 ? -9.980 -7.892 48.557 1.00 27.22 364 ALA A N 1
ATOM 2753 C CA . ALA A 1 364 ? -8.716 -8.648 48.493 1.00 27.22 364 ALA A CA 1
ATOM 2754 C C . ALA A 1 364 ? -7.587 -7.847 47.826 1.00 27.22 364 ALA A C 1
ATOM 2756 O O . ALA A 1 364 ? -7.397 -7.859 46.611 1.00 27.22 364 ALA A O 1
ATOM 2757 N N . ALA A 1 365 ? -6.789 -7.155 48.642 1.00 33.28 365 ALA A N 1
ATOM 2758 C CA . ALA A 1 365 ? -5.469 -6.698 48.234 1.00 33.28 365 ALA A CA 1
ATOM 2759 C C . ALA A 1 365 ? -4.554 -7.922 48.058 1.00 33.28 365 ALA A C 1
ATOM 2761 O O . ALA A 1 365 ? -3.901 -8.347 49.007 1.00 33.28 365 ALA A O 1
ATOM 2762 N N . SER A 1 366 ? -4.491 -8.500 46.858 1.00 27.20 366 SER A N 1
ATOM 2763 C CA . SER A 1 366 ? -3.456 -9.482 46.530 1.00 27.20 366 SER A CA 1
ATOM 2764 C C . SER A 1 366 ? -2.407 -8.855 45.613 1.00 27.20 366 SER A C 1
ATOM 2766 O O . SER A 1 366 ? -2.650 -8.493 44.461 1.00 27.20 366 SER A O 1
ATOM 2768 N N . ARG A 1 367 ? -1.194 -8.702 46.159 1.00 34.19 367 ARG A N 1
ATOM 2769 C CA . ARG A 1 367 ? 0.031 -8.678 45.357 1.00 34.19 367 ARG A CA 1
ATOM 2770 C C . ARG A 1 367 ? 0.071 -10.007 44.602 1.00 34.19 367 ARG A C 1
ATOM 2772 O O . ARG A 1 367 ? 0.198 -11.045 45.242 1.00 34.19 367 ARG A O 1
ATOM 2779 N N . VAL A 1 368 ? -0.046 -9.978 43.280 1.00 30.64 368 VAL A N 1
ATOM 2780 C CA . VAL A 1 368 ? 0.224 -11.148 42.436 1.00 30.64 368 VAL A CA 1
ATOM 2781 C C . VAL A 1 368 ? 1.488 -10.847 41.649 1.00 30.64 368 VAL A C 1
ATOM 2783 O O . VAL A 1 368 ? 1.599 -9.798 41.013 1.00 30.64 368 VAL A O 1
ATOM 2786 N N . SER A 1 369 ? 2.469 -11.727 41.826 1.00 27.48 369 SER A N 1
ATOM 2787 C CA . SER A 1 369 ? 3.823 -11.621 41.309 1.00 27.48 369 SER A CA 1
ATOM 2788 C C . SER A 1 369 ? 3.864 -11.615 39.786 1.00 27.48 369 SER A C 1
ATOM 2790 O O . SER A 1 369 ? 3.053 -12.250 39.119 1.00 27.48 369 SER A O 1
ATOM 2792 N N . THR A 1 370 ? 4.882 -10.937 39.261 1.00 33.75 370 THR A N 1
ATOM 2793 C CA . THR A 1 370 ? 5.485 -11.206 37.954 1.00 33.75 370 THR A CA 1
ATOM 2794 C C . THR A 1 370 ? 5.647 -12.719 37.768 1.00 33.75 370 THR A C 1
ATOM 2796 O O . THR A 1 370 ? 6.434 -13.333 38.487 1.00 33.75 370 THR A O 1
ATOM 2799 N N . GLY A 1 371 ? 4.872 -13.322 36.870 1.00 29.52 371 GLY A N 1
ATOM 2800 C CA . GLY A 1 371 ? 4.870 -14.764 36.637 1.00 29.52 371 GLY A CA 1
ATOM 2801 C C . GLY A 1 371 ? 4.308 -15.083 35.257 1.00 29.52 371 GLY A C 1
ATOM 2802 O O . GLY A 1 371 ? 3.098 -15.045 35.077 1.00 29.52 371 GLY A O 1
ATOM 2803 N N . ASP A 1 372 ? 5.247 -15.335 34.348 1.00 25.03 372 ASP A N 1
ATOM 2804 C CA . ASP A 1 372 ? 5.210 -15.912 33.002 1.00 25.03 372 ASP A CA 1
ATOM 2805 C C . ASP A 1 372 ? 4.284 -15.355 31.898 1.00 25.03 372 ASP A C 1
ATOM 2807 O O . ASP A 1 372 ? 3.091 -15.115 32.099 1.00 25.03 372 ASP A O 1
ATOM 2811 N N . PRO A 1 373 ? 4.833 -15.159 30.676 1.00 29.16 373 PRO A N 1
ATOM 2812 C CA . PRO A 1 373 ? 4.051 -14.801 29.502 1.00 29.16 373 PRO A CA 1
ATOM 2813 C C . PRO A 1 373 ? 3.088 -15.940 29.151 1.00 29.16 373 PRO A C 1
ATOM 2815 O O . PRO A 1 373 ? 3.448 -17.113 29.198 1.00 29.16 373 PRO A O 1
ATOM 2818 N N . LEU A 1 374 ? 1.859 -15.579 28.772 1.00 30.75 374 LEU A N 1
ATOM 2819 C CA . LEU A 1 374 ? 0.868 -16.493 28.206 1.00 30.75 374 LEU A CA 1
ATOM 2820 C C . LEU A 1 374 ? 1.460 -17.181 26.962 1.00 30.75 374 LEU A C 1
ATOM 2822 O O . LEU A 1 374 ? 1.433 -16.620 25.866 1.00 30.75 374 LEU A O 1
ATOM 2826 N N . GLU A 1 375 ? 2.014 -18.383 27.127 1.00 25.20 375 GLU A N 1
ATOM 2827 C CA . GLU A 1 375 ? 2.397 -19.244 26.011 1.00 25.20 375 GLU A CA 1
ATOM 2828 C C . GLU A 1 375 ? 1.130 -19.704 25.283 1.00 25.20 375 GLU A C 1
ATOM 2830 O O . GLU A 1 375 ? 0.314 -20.470 25.802 1.00 25.20 375 GLU A O 1
ATOM 2835 N N . PHE A 1 376 ? 0.960 -19.225 24.052 1.00 29.00 376 PHE A N 1
ATOM 2836 C CA . PHE A 1 376 ? -0.039 -19.737 23.126 1.00 29.00 376 PHE A CA 1
ATOM 2837 C C . PHE A 1 376 ? 0.394 -21.128 22.658 1.00 29.00 376 PHE A C 1
ATOM 2839 O O . PHE A 1 376 ? 1.193 -21.263 21.734 1.00 29.00 376 PHE A O 1
ATOM 2846 N N . GLN A 1 377 ? -0.140 -22.177 23.283 1.00 24.34 377 GLN A N 1
ATOM 2847 C CA . GLN A 1 377 ? -0.034 -23.524 22.732 1.00 24.34 377 GLN A CA 1
ATOM 2848 C C . GLN A 1 377 ? -0.881 -23.613 21.458 1.00 24.34 377 GLN A C 1
ATOM 2850 O O . GLN A 1 377 ? -2.100 -23.769 21.502 1.00 24.34 377 GLN A O 1
ATOM 2855 N N . THR A 1 378 ? -0.224 -23.518 20.304 1.00 25.72 378 THR A N 1
ATOM 2856 C CA . THR A 1 378 ? -0.747 -24.031 19.037 1.00 25.72 378 THR A CA 1
ATOM 2857 C C . THR A 1 378 ? -0.866 -25.545 19.152 1.00 25.72 378 THR A C 1
ATOM 2859 O O . THR A 1 378 ? 0.146 -26.244 19.134 1.00 25.72 378 THR A O 1
ATOM 2862 N N . GLN A 1 379 ? -2.089 -26.052 19.300 1.00 28.02 379 GLN A N 1
ATOM 2863 C CA . GLN A 1 379 ? -2.375 -27.455 19.019 1.00 28.02 379 GLN A CA 1
ATOM 2864 C C . GLN A 1 379 ? -2.644 -27.627 17.521 1.00 28.02 379 GLN A C 1
ATOM 2866 O O . GLN A 1 379 ? -3.315 -26.800 16.900 1.00 28.02 379 GLN A O 1
ATOM 2871 N N . SER A 1 380 ? -2.006 -28.672 17.001 1.00 32.06 380 SER A N 1
ATOM 2872 C CA . SER A 1 380 ? -1.753 -29.046 15.608 1.00 32.06 380 SER A CA 1
ATOM 2873 C C . SER A 1 380 ? -2.977 -29.339 14.752 1.00 32.06 380 SER A C 1
ATOM 2875 O O . SER A 1 380 ? -3.993 -29.812 15.310 1.00 32.06 380 SER A O 1
#

Foldseek 3Di:
DDQDLQNQAEEEEALDPVVQVLLCVLQVVVPGHYDYHNALVSSLVCCVPRVHQAYEFEQRHVPPGRLVSLLVCVVPDPRAYEYEYQDPDPVVQVSSVVSPHPYYDYPPDDSVVVNVVVVVRSCVSQVDDDPRQCWQDFPQWIARVVVRWIGGVNHTFDDDLLLSQLVVVQSVDAPDFAAQVRSVCSSCVPDPPDDPPDGPVNSVVVSCVRNVADQVRGPAWDADPPGGIHGHRSVVVDAPQQPCPDPVSCCQAPPDLFWKFKAFLVQQGQFTHPNVCVVQVDDRVCRHRPNGVCLRQVQVPPDHDDPVDDGPLNVLLVVPDDWDWDWGQHPVRAIKIWIWHWDDCVSDVGTMIMITIDRDPPDDPDDDDDDDDPDPDDDD

Solvent-accessible surface area (backbone atoms only — not comparable to full-atom values): 21528 Å² total; per-residue (Å²): 137,84,78,49,74,86,72,29,27,35,35,39,26,24,44,49,68,69,60,41,51,51,47,47,53,44,36,42,76,72,73,44,54,70,46,80,19,61,29,24,55,54,35,54,51,46,46,68,76,56,52,37,49,31,37,37,39,21,61,64,14,44,78,46,38,39,70,55,44,43,48,58,46,58,74,81,45,85,60,41,30,40,34,36,31,79,56,86,44,70,69,63,49,53,53,44,45,75,54,67,42,75,44,74,48,40,50,90,65,58,53,66,55,54,45,53,50,49,53,52,44,44,37,66,74,45,61,69,62,81,74,62,65,50,48,54,74,50,71,57,36,37,34,29,69,77,81,68,42,35,26,50,74,85,40,81,44,95,66,53,75,67,44,46,45,49,50,47,61,32,68,75,42,51,60,45,74,39,36,57,70,56,50,50,49,69,61,40,76,84,53,93,84,65,74,87,83,67,49,62,66,58,47,51,54,54,44,29,60,69,71,70,35,46,84,96,68,43,72,48,63,39,80,42,88,99,54,34,42,24,24,49,36,34,74,80,76,44,52,65,68,65,53,82,82,41,69,66,57,47,37,48,62,75,66,48,83,61,19,32,40,27,27,42,80,86,38,31,19,40,40,54,20,74,46,27,26,75,76,52,71,48,57,47,85,67,37,45,40,75,29,44,46,50,75,57,45,24,35,82,59,71,86,33,71,55,91,89,53,81,51,65,55,52,45,21,50,71,67,68,78,57,72,47,77,51,60,29,42,29,88,88,71,48,64,35,37,36,38,28,36,48,48,63,70,88,72,37,100,56,64,32,22,38,33,41,52,39,75,64,68,95,85,70,94,69,90,75,73,96,73,78,80,88,77,80,80,81,79,134

Sequence (380 aa):
MELSATDRPILVADGDARNRRRTRQALEAAGFAVIEAGDGPQALDLARIRIPALLILSTSVARPGALEVCRHIRRDSDVPILMLLARRDEVTTLVAFAMGVDDCVALPVSPAEIVARSRALLRRSGGSTGPLPAVLSQGPIVMDLDRREVTVQGRPVALTPLEFRLLKVFMQAPGRAFSREHLLALIHAFDADLPADRTVDNLVVSLRRKLGDRAEASRVIVGVRGVGYKFMDQRSVGVPSPGADHPLWRWIVQAAPLPILVIDRERTVVLANRAAERITGWPVEQITGQTKCHTVIGCQARDGCSLKDVCVGVRAMQEGASSLKVRYRIDTGETVSATYVPLPPDVGSAAYCMIVLDMGPEGAASRVSTGDPLEFQTQS